Protein AF-A0A4P9WTA8-F1 (afdb_monomer)

Organism: NCBI:txid388810

Secondary structure (DSSP, 8-state):
------------PPPP--TT-------TT--------------PPPHHHHHHHHHHHHHHHHHHHHHHHHHHHHHTSPPP-----S---HHHHHHHHS-S-------PPPPP--SS-------------GGGS-TTT---TTS-----SS---S-------------SSPEEBTTBS-EEEEEEGGGTTSSSSSPPEEEEPPSEE--HHHHHHHHHHHTS-SS-TT----TT-PPPPEEEEEEEEETTTTEEEEEEEEEEE--SS-EEE-TT-SEEEEE-TT----TT-EEEEE---SEETTEEHHHHSEEEEEEEEETTEEEEE-SS--SS-EEE--S--EEEEE--EEE-GGG-SSBGGGTTT--SSS--EE---BS-EEEEEEE--EEE-BSS-EEEE-TT----TT-EEEEES-EEES-TTT-TTTTTEEEEEEEEETTEEEES--BSEEEE-TT-EEEEEEEEEE-TT----BEEEEEEEETTEEEEEESS-----TT-EEEEES--SBS---EEEE-EEPTT-SSEEEEE-S-TTS----SB-B---EE-S--EEEEESPPPBTTB-HHHHSSSEEEEEEE-SSSEEEEE-SS---SS-EEE--BS-EEEETTTS-BSEEES-SSS--SS----S-S-----------GGG----S-----

InterPro domains:
  IPR023366 ATP synthase subunit alpha, N-terminal domain-like superfamily [G3DSA:2.40.30.20] (262-344)

Foldseek 3Di:
DDDDDDDDDDDDDDDDADPVRDDPDDDPPPPDDDDDDDDDDDDDDDPVVVVVVVVVVVVVVVVVVVVVVVVVVVVVPDDDDDDDPDPPDPVVVLVVPPPDDDPPDPADDDDDPDDDDDDDDDDDDQDDFLVQFDCVSPVASADGDDDSNHADAPDPDDDDPDDDFPDPFDWDDPPFAFKWWKFFPVQCPPVVGGDIDMFGQDTGTDDQVRVQVSCQVRQQDPADPPPDCDPVRFDGFGFGWRWDADPVLLKTKIFTWRKGWQFFLQWKAAAQFQKIKGFRAQPVDDAQAKKFKDQQQQADLNDHPVQVGGIFGWGDPDRGMIMTGTPDGRRHTDGGRGRRIMMTHFTWMKIAQCVDPGHNQVLSQHPSHIFWDWQQDFLFKKFDKWAFPDWDFDAFKIKTFTAQPPDAQQFKKAKPPFDFPVDQLPPPVANRIFGWHHDPDSGMTMTRDGTDDGDDRPPIMIWGQKMKGFGAQPLFKKWQKWADDDWQKIKTFIPDFNPDDQADKWAKDPWPFVVRPGGIFGWADDPPDRGMTMGGDPDPVDGDDTPGMTRTIGGPPPQKKFKPQFCDDQNRHNVQRGPDIWGFPADDHNGMTMIGTPDDTRNHIDRGRGGRMIMDDPVGRIDSMGMCDDDSDRPGRNPRGDSNDYDDDDDDPDCPSHDHPDDDDDD

Mean predicted aligned error: 19.73 Å

Nearest PDB structures (foldseek):
  7k5j-assembly4_K  TM=4.837E-01  e=8.073E-03  Saccharomyces cerevisiae S288C
  7k5j-assembly2_C  TM=4.647E-01  e=1.908E-02  Saccharomyces cerevisiae S288C
  7k5j-assembly1_I  TM=4.674E-01  e=1.539E-02  Saccharomyces cerevisiae S288C
  4nnj-assembly1_C  TM=4.683E-01  e=4.757E-02  Saccharomyces cerevisiae S288C
  4y9v-assembly1_A  TM=4.620E-01  e=4.348E+00  Acinetobacter phage AP22

Solvent-accessible surface area (backbone atoms only — not comparable to full-atom values): 38748 Å² total; per-residue (Å²): 140,88,84,79,88,80,89,76,85,85,82,83,78,87,80,92,72,56,103,80,68,64,85,89,80,81,69,101,78,76,88,82,78,84,86,78,89,76,87,88,78,91,77,85,82,63,73,69,60,57,54,54,50,55,55,52,53,54,55,52,53,55,52,53,55,53,50,55,54,52,54,56,58,54,67,76,71,69,78,94,78,88,91,75,98,60,88,68,56,72,72,54,58,56,55,72,70,56,72,93,59,79,82,82,71,78,80,58,87,76,76,81,85,65,86,89,62,89,85,73,94,78,88,80,89,85,86,86,60,62,83,76,42,56,53,89,83,32,71,48,40,49,59,74,78,74,80,85,83,62,88,79,74,84,79,87,79,85,77,89,86,79,85,81,71,66,51,93,41,35,63,34,41,93,89,48,33,29,45,47,45,32,34,41,64,90,37,51,85,43,92,64,55,43,55,78,44,76,24,63,52,71,64,43,72,46,53,73,70,55,41,39,52,47,51,31,54,42,43,45,51,86,63,44,90,76,79,60,67,47,96,86,72,51,74,67,58,24,55,36,42,51,55,44,74,40,88,88,75,46,37,36,35,41,31,32,21,50,32,42,75,33,45,73,37,29,36,34,39,33,49,80,31,36,58,35,39,40,39,28,74,76,62,85,75,55,70,66,41,64,33,36,35,40,54,46,67,63,72,56,28,80,34,49,28,77,64,63,39,46,75,39,53,30,44,62,76,53,71,38,31,32,33,36,71,46,95,61,66,20,71,29,66,40,75,30,49,44,66,59,23,27,39,24,37,71,33,38,30,32,42,47,26,52,80,45,99,46,36,34,29,55,45,54,10,30,67,72,38,47,40,56,33,72,44,96,42,70,33,34,35,30,30,37,46,38,56,42,79,45,74,48,69,26,80,61,42,25,39,40,34,24,64,81,52,81,72,51,63,71,38,60,36,36,55,39,62,65,41,38,36,66,50,52,61,76,38,84,91,40,53,31,42,46,53,30,60,41,54,90,45,65,35,31,38,29,32,82,43,45,26,79,43,80,78,47,45,96,76,16,31,34,22,27,35,44,32,40,35,55,42,76,70,64,79,79,57,32,35,55,35,34,41,68,77,48,91,31,28,36,36,40,31,37,76,47,69,66,81,72,51,80,85,33,70,46,28,38,39,77,36,60,21,40,58,60,71,57,46,79,32,57,39,39,76,40,89,99,48,61,32,38,36,30,37,48,50,89,47,82,94,59,55,47,70,53,81,39,68,17,57,40,27,38,61,44,86,50,53,50,33,32,35,36,64,36,43,59,42,20,81,41,49,42,78,63,51,28,82,41,80,31,42,64,69,47,75,78,56,70,32,32,34,28,31,44,59,86,69,72,54,22,74,37,61,33,74,22,27,45,59,67,24,29,36,30,27,69,80,47,16,44,36,30,63,49,59,35,50,95,78,87,63,69,81,38,60,47,44,43,65,46,86,45,48,77,64,87,76,86,82,68,94,66,69,87,80,63,75,82,85,72,85,80,79,90,127

Sequence (667 aa):
MAENVAHTEKQVRSRLTNTRGGDAMASSADILFENEFVGDTYKEVPQDKQNAYQKHYTATEEKKKKSAQISAVKAMNEKPGTTSTALMDRKDVYKSKVSGAPLQFNQGPLDPVAEKANLVEKKRKIFFDSGDRDTDTYPDASDFVISCGRIFHNVKSMRLVSLEFPNVVKAIDTLKNNQLYWINIEDDSLDPPYPVYTATVSPGSYSLTTLQTELTTEMAIPFRKDGQVYSDGTFPIHHLFVVTVNLETNYVGFTSLVAQPCGQNPITTTGGSTLISLTQNNHGYVNGQLIYILGVVGILGGLQASDINGSYNITVIEEYRFTFNILVVATSTVTGGGTLVKTGREAPFQFLFGENLYPLADIIGFPVEYSSITIEQTDPITSNTKNITGIITGEDETTIVCPDHRILPGDRVNLVNVHVTPSIYQNEKYNGILTVYSVPSPDVFTIRYGTQHVSDISTAFVRTQTFQMYYPGHGFNRSVDITQIGPNLVQITTLFPHGFISTSTVLLRQTNSVPNVDGFYNVILIPNSLDTFAIQSSYLSNPLSIVTPGFSGILTSDQIFYLTNVTSLGGFTTSDLNNVPFTVRDVIDENNFTFSGIYGFSQFAQTGGGSGIRINSKIHGWRGTQSNNDTGSLYKPVRMSGDNYAFMCCPGLNSDSISNSGPVEDI

pLDDT: mean 71.52, std 21.75, range [25.69, 97.94]

Structure (mmCIF, N/CA/C/O backbone):
data_AF-A0A4P9WTA8-F1
#
_entry.id   AF-A0A4P9WTA8-F1
#
loop_
_atom_site.group_PDB
_atom_site.id
_atom_site.type_symbol
_atom_site.label_atom_id
_atom_site.label_alt_id
_atom_site.label_comp_id
_atom_site.label_asym_id
_atom_site.label_entity_id
_atom_site.label_seq_id
_atom_site.pdbx_PDB_ins_code
_atom_site.Cartn_x
_atom_site.Cartn_y
_atom_site.Cartn_z
_atom_site.occupancy
_atom_site.B_iso_or_equiv
_atom_site.auth_seq_id
_atom_site.auth_comp_id
_atom_site.auth_asym_id
_atom_site.auth_atom_id
_atom_site.pdbx_PDB_model_num
ATOM 1 N N . MET A 1 1 ? 50.185 40.629 70.686 1.00 38.59 1 MET A N 1
ATOM 2 C CA . MET A 1 1 ? 50.605 39.214 70.724 1.00 38.59 1 MET A CA 1
ATOM 3 C C . MET A 1 1 ? 50.589 38.723 69.297 1.00 38.59 1 MET A C 1
ATOM 5 O O . MET A 1 1 ? 49.566 38.847 68.643 1.00 38.59 1 MET A O 1
ATOM 9 N N . ALA A 1 2 ? 51.770 38.380 68.800 1.00 32.81 2 ALA A N 1
ATOM 10 C CA . ALA A 1 2 ? 52.045 38.101 67.402 1.00 32.81 2 ALA A CA 1
ATOM 11 C C . ALA A 1 2 ? 51.737 36.637 67.081 1.00 32.81 2 ALA A C 1
ATOM 13 O O . ALA A 1 2 ? 52.165 35.766 67.833 1.00 32.81 2 ALA A O 1
ATOM 14 N N . GLU A 1 3 ? 51.088 36.377 65.949 1.00 27.77 3 GLU A N 1
ATOM 15 C CA . GLU A 1 3 ? 51.140 35.068 65.302 1.00 27.77 3 GLU A CA 1
ATOM 16 C C . GLU A 1 3 ? 51.626 35.230 63.864 1.00 27.77 3 GLU A C 1
ATOM 18 O O . GLU A 1 3 ? 51.045 35.933 63.037 1.00 27.77 3 GLU A O 1
ATOM 23 N N . ASN A 1 4 ? 52.780 34.610 63.643 1.00 29.55 4 ASN A N 1
ATOM 24 C CA . ASN A 1 4 ? 53.519 34.510 62.403 1.00 29.55 4 ASN A CA 1
ATOM 25 C C . ASN A 1 4 ? 53.026 33.292 61.612 1.00 29.55 4 ASN A C 1
ATOM 27 O O . ASN A 1 4 ? 52.944 32.196 62.153 1.00 29.55 4 ASN A O 1
ATOM 31 N N . VAL A 1 5 ? 52.797 33.522 60.319 1.00 31.95 5 VAL A N 1
ATOM 32 C CA . VAL A 1 5 ? 53.242 32.719 59.166 1.00 31.95 5 VAL A CA 1
ATOM 33 C C . VAL A 1 5 ? 53.232 31.189 59.324 1.00 31.95 5 VAL A C 1
ATOM 35 O O . VAL A 1 5 ? 54.159 30.600 59.874 1.00 31.95 5 VAL A O 1
ATOM 38 N N . ALA A 1 6 ? 52.274 30.539 58.656 1.00 28.97 6 ALA A N 1
ATOM 39 C CA . ALA A 1 6 ? 52.392 29.148 58.225 1.00 28.97 6 ALA A CA 1
ATOM 40 C C . ALA A 1 6 ? 52.239 29.060 56.697 1.00 28.97 6 ALA A C 1
ATOM 42 O O . ALA A 1 6 ? 51.167 29.284 56.136 1.00 28.97 6 ALA A O 1
ATOM 43 N N . HIS A 1 7 ? 53.350 28.741 56.032 1.00 30.73 7 HIS A N 1
ATOM 44 C CA . HIS A 1 7 ? 53.396 28.217 54.671 1.00 30.73 7 HIS A CA 1
ATOM 45 C C . HIS A 1 7 ? 52.639 26.881 54.620 1.00 30.73 7 HIS A C 1
ATOM 47 O O . HIS A 1 7 ? 52.860 26.015 55.467 1.00 30.73 7 HIS A O 1
ATOM 53 N N . THR A 1 8 ? 51.810 26.654 53.602 1.00 29.09 8 THR A N 1
ATOM 54 C CA . THR A 1 8 ? 51.401 25.289 53.241 1.00 29.09 8 THR A CA 1
ATOM 55 C C . THR A 1 8 ? 51.452 25.131 51.730 1.00 29.09 8 THR A C 1
ATOM 57 O O . THR A 1 8 ? 50.709 25.772 50.985 1.00 29.09 8 THR A O 1
ATOM 60 N N . GLU A 1 9 ? 52.401 24.309 51.288 1.00 28.62 9 GLU A N 1
ATOM 61 C CA . GLU A 1 9 ? 52.571 23.886 49.907 1.00 28.62 9 GLU A CA 1
ATOM 62 C C . GLU A 1 9 ? 51.350 23.104 49.415 1.00 28.62 9 GLU A C 1
ATOM 64 O O . GLU A 1 9 ? 50.795 22.228 50.079 1.00 28.62 9 GLU A O 1
ATOM 69 N N . LYS A 1 10 ? 50.948 23.449 48.196 1.00 29.50 10 LYS A N 1
ATOM 70 C CA . LYS A 1 10 ? 49.827 22.898 47.446 1.00 29.50 10 LYS A CA 1
ATOM 71 C C . LYS A 1 10 ? 50.263 21.562 46.822 1.00 29.50 10 LYS A C 1
ATOM 73 O O . LYS A 1 10 ? 50.853 21.559 45.746 1.00 29.50 10 LYS A O 1
ATOM 78 N N . GLN A 1 11 ? 49.961 20.422 47.448 1.00 28.05 11 GLN A N 1
ATOM 79 C CA . GLN A 1 11 ? 50.011 19.135 46.740 1.00 28.05 11 GLN A CA 1
ATOM 80 C C . GLN A 1 11 ? 48.735 18.952 45.909 1.00 28.05 11 GLN A C 1
ATOM 82 O O . GLN A 1 11 ? 47.642 18.711 46.421 1.00 28.05 11 GLN A O 1
ATOM 87 N N . VAL A 1 12 ? 48.898 19.096 44.596 1.00 27.77 12 VAL A N 1
ATOM 88 C CA . VAL A 1 12 ? 47.893 18.833 43.563 1.00 27.77 12 VAL A CA 1
ATOM 89 C C . VAL A 1 12 ? 47.585 17.330 43.541 1.00 27.77 12 VAL A C 1
ATOM 91 O O . VAL A 1 12 ? 48.415 16.533 43.113 1.00 27.77 12 VAL A O 1
ATOM 94 N N . ARG A 1 13 ? 46.389 16.927 43.990 1.00 25.69 13 ARG A N 1
ATOM 95 C CA . ARG A 1 13 ? 45.849 15.584 43.720 1.00 25.69 13 ARG A CA 1
ATOM 96 C C . ARG A 1 13 ? 45.295 15.551 42.294 1.00 25.69 13 ARG A C 1
ATOM 98 O O . ARG A 1 13 ? 44.384 16.313 41.972 1.00 25.69 13 ARG A O 1
ATOM 105 N N . SER A 1 14 ? 45.837 14.672 41.457 1.00 28.12 14 SER A N 1
ATOM 106 C CA . SER A 1 14 ? 45.314 14.364 40.126 1.00 28.12 14 SER A CA 1
ATOM 107 C C . SER A 1 14 ? 43.928 13.714 40.236 1.00 28.12 14 SER A C 1
ATOM 109 O O . SER A 1 14 ? 43.743 12.713 40.928 1.00 28.12 14 SER A O 1
ATOM 111 N N . ARG A 1 15 ? 42.932 14.315 39.575 1.00 28.19 15 ARG A N 1
ATOM 112 C CA . ARG A 1 15 ? 41.581 13.756 39.418 1.00 28.19 15 ARG A CA 1
ATOM 113 C C . ARG A 1 15 ? 41.576 12.794 38.227 1.00 28.19 15 ARG A C 1
ATOM 115 O O . ARG A 1 15 ? 42.124 13.121 37.178 1.00 28.19 15 ARG A O 1
ATOM 122 N N . LEU A 1 16 ? 40.971 11.620 38.396 1.00 29.53 16 LEU A N 1
ATOM 123 C CA . LEU A 1 16 ? 40.733 10.659 37.317 1.00 29.53 16 LEU A CA 1
ATOM 124 C C . LEU A 1 16 ? 39.510 11.117 36.511 1.00 29.53 16 LEU A C 1
ATOM 126 O O . LEU A 1 16 ? 38.437 11.280 37.084 1.00 29.53 16 LEU A O 1
ATOM 130 N N . THR A 1 17 ? 39.666 11.309 35.202 1.00 29.14 17 THR A N 1
ATOM 131 C CA . THR A 1 17 ? 38.578 11.610 34.259 1.00 29.14 17 THR A CA 1
ATOM 132 C C . THR A 1 17 ? 38.361 10.425 33.315 1.00 29.14 17 THR A C 1
ATOM 134 O O . THR A 1 17 ? 39.314 9.738 32.948 1.00 29.14 17 THR A O 1
ATOM 137 N N . ASN A 1 18 ? 37.114 10.176 32.902 1.00 37.41 18 ASN A N 1
ATOM 138 C CA . ASN A 1 18 ? 36.836 9.363 31.714 1.00 37.41 18 ASN A CA 1
ATOM 139 C C . ASN A 1 18 ? 36.799 10.262 30.460 1.00 37.41 18 ASN A C 1
ATOM 141 O O . ASN A 1 18 ? 36.751 11.490 30.555 1.00 37.41 18 ASN A O 1
ATOM 145 N N . THR A 1 19 ? 36.811 9.664 29.268 1.00 37.69 19 THR A N 1
ATOM 146 C CA . THR A 1 19 ? 36.897 10.349 27.962 1.00 37.69 19 THR A CA 1
ATOM 147 C C . THR A 1 19 ? 35.691 11.230 27.596 1.00 37.69 19 THR A C 1
ATOM 149 O O . THR A 1 19 ? 35.693 11.832 26.524 1.00 37.69 19 THR A O 1
ATOM 152 N N . ARG A 1 20 ? 34.685 11.361 28.473 1.00 35.81 20 ARG A N 1
ATOM 153 C CA . ARG A 1 20 ? 33.589 12.341 28.353 1.00 35.81 20 ARG A CA 1
ATOM 154 C C . ARG A 1 20 ? 33.478 13.321 29.531 1.00 35.81 20 ARG A C 1
ATOM 156 O O . ARG A 1 20 ? 32.529 14.092 29.567 1.00 35.81 20 ARG A O 1
ATOM 163 N N . GLY A 1 21 ? 34.448 13.362 30.447 1.00 34.62 21 GLY A N 1
ATOM 164 C CA . GLY A 1 21 ? 34.565 14.447 31.432 1.00 34.62 21 GLY A CA 1
ATOM 165 C C . GLY A 1 21 ? 33.426 14.556 32.456 1.00 34.62 21 GLY A C 1
ATOM 166 O O . GLY A 1 21 ? 33.212 15.641 32.984 1.00 34.62 21 GLY A O 1
ATOM 167 N N . GLY A 1 22 ? 32.704 13.470 32.746 1.00 31.91 22 GLY A N 1
ATOM 168 C CA . GLY A 1 22 ? 31.729 13.439 33.840 1.00 31.91 22 GLY A CA 1
ATOM 169 C C . GLY A 1 22 ? 32.398 13.052 35.159 1.00 31.91 22 GLY A C 1
ATOM 170 O O . GLY A 1 22 ? 33.000 11.981 35.245 1.00 31.91 22 GLY A O 1
ATOM 171 N N . ASP A 1 23 ? 32.299 13.910 36.176 1.00 33.66 23 ASP A N 1
ATOM 172 C CA . ASP A 1 23 ? 32.764 13.626 37.536 1.00 33.66 23 ASP A CA 1
ATOM 173 C C . ASP A 1 23 ? 31.975 12.440 38.122 1.00 33.66 23 ASP A C 1
ATOM 175 O O . ASP A 1 23 ? 30.817 12.558 38.520 1.00 33.66 23 ASP A O 1
ATOM 179 N N . ALA A 1 24 ? 32.604 11.268 38.204 1.00 36.66 24 ALA A N 1
ATOM 180 C CA . ALA A 1 24 ? 32.093 10.180 39.024 1.00 36.66 24 ALA A CA 1
ATOM 181 C C . ALA A 1 24 ? 32.450 10.486 40.482 1.00 36.66 24 ALA A C 1
ATOM 183 O O . ALA A 1 24 ? 33.600 10.283 40.866 1.00 36.66 24 ALA A O 1
ATOM 184 N N . MET A 1 25 ? 31.486 11.013 41.247 1.00 34.19 25 MET A N 1
ATOM 185 C CA . MET A 1 25 ? 31.256 10.834 42.697 1.00 34.19 25 MET A CA 1
ATOM 186 C C . MET A 1 25 ? 30.464 12.033 43.245 1.00 34.19 25 MET A C 1
ATOM 188 O O . MET A 1 25 ? 31.052 13.008 43.702 1.00 34.19 25 MET A O 1
ATOM 192 N N . ALA A 1 26 ? 29.134 11.933 43.262 1.00 29.41 26 ALA A N 1
ATOM 193 C CA . ALA A 1 26 ? 28.306 12.720 44.173 1.00 29.41 26 ALA A CA 1
ATOM 194 C C . ALA A 1 26 ? 27.711 11.774 45.225 1.00 29.41 26 ALA A C 1
ATOM 196 O O . ALA A 1 26 ? 27.123 10.743 44.896 1.00 29.41 26 ALA A O 1
ATOM 197 N N . SER A 1 27 ? 27.932 12.094 46.499 1.00 32.50 27 SER A N 1
ATOM 198 C CA . SER A 1 27 ? 27.283 11.448 47.639 1.00 32.50 27 SER A CA 1
ATOM 199 C C . SER A 1 27 ? 25.808 11.839 47.723 1.00 32.50 27 SER A C 1
ATOM 201 O O . SER A 1 27 ? 25.431 12.939 47.333 1.00 32.50 27 SER A O 1
ATOM 203 N N . SER A 1 28 ? 24.992 10.962 48.306 1.00 33.03 28 SER A N 1
ATOM 204 C CA . SER A 1 28 ? 23.526 11.024 48.424 1.00 33.03 28 SER A CA 1
ATOM 205 C C . SER A 1 28 ? 22.941 12.185 49.260 1.00 33.03 28 SER A C 1
ATOM 207 O O . SER A 1 28 ? 21.846 12.035 49.791 1.00 33.03 28 SER A O 1
ATOM 209 N N . ALA A 1 29 ? 23.646 13.309 49.418 1.00 34.12 29 ALA A N 1
ATOM 210 C CA . ALA A 1 29 ? 23.223 14.443 50.247 1.00 34.12 29 ALA A CA 1
ATOM 211 C C . ALA A 1 29 ? 23.131 15.800 49.517 1.00 34.12 29 ALA A C 1
ATOM 213 O O . ALA A 1 29 ? 22.668 16.749 50.135 1.00 34.12 29 ALA A O 1
ATOM 214 N N . ASP A 1 30 ? 23.476 15.900 48.227 1.00 34.06 30 ASP A N 1
ATOM 215 C CA . ASP A 1 30 ? 23.397 17.177 47.480 1.00 34.06 30 ASP A CA 1
ATOM 216 C C . ASP A 1 30 ? 22.197 17.268 46.513 1.00 34.06 30 ASP A C 1
ATOM 218 O O . ASP A 1 30 ? 22.083 18.205 45.726 1.00 34.06 30 ASP A O 1
ATOM 222 N N . ILE A 1 31 ? 21.261 16.316 46.574 1.00 39.34 31 ILE A N 1
ATOM 223 C CA . ILE A 1 31 ? 19.990 16.393 45.841 1.00 39.34 31 ILE A CA 1
ATOM 224 C C . ILE A 1 31 ? 18.972 17.070 46.756 1.00 39.34 31 ILE A C 1
ATOM 226 O O . ILE A 1 31 ? 18.246 16.362 47.442 1.00 39.34 31 ILE A O 1
ATOM 230 N N . LEU A 1 32 ? 18.974 18.404 46.824 1.00 38.41 32 LEU A N 1
ATOM 231 C CA . LEU A 1 32 ? 17.845 19.250 47.260 1.00 38.41 32 LEU A CA 1
ATOM 232 C C . LEU A 1 32 ? 18.307 20.713 47.352 1.00 38.41 32 LEU A C 1
ATOM 234 O O . LEU A 1 32 ? 18.512 21.201 48.451 1.00 38.41 32 LEU A O 1
ATOM 238 N N . PHE A 1 33 ? 18.447 21.419 46.228 1.00 30.56 33 PHE A N 1
ATOM 239 C CA . PHE A 1 33 ? 18.227 22.872 46.187 1.00 30.56 33 PHE A CA 1
ATOM 240 C C . PHE A 1 33 ? 17.688 23.276 44.810 1.00 30.56 33 PHE A C 1
ATOM 242 O O . PHE A 1 33 ? 18.128 22.779 43.774 1.00 30.56 33 PHE A O 1
ATOM 249 N N . GLU A 1 34 ? 16.656 24.110 44.855 1.00 31.80 34 GLU A N 1
ATOM 250 C CA . GLU A 1 34 ? 15.829 24.612 43.761 1.00 31.80 34 GLU A CA 1
ATOM 251 C C . GLU A 1 34 ? 16.661 25.343 42.695 1.00 31.80 34 GLU A C 1
ATOM 253 O O . GLU A 1 34 ? 17.529 26.151 43.021 1.00 31.80 34 GLU A O 1
ATOM 258 N N . ASN A 1 35 ? 16.368 25.104 41.412 1.00 28.66 35 ASN A N 1
ATOM 259 C CA . ASN A 1 35 ? 16.847 25.983 40.347 1.00 28.66 35 ASN A CA 1
ATOM 260 C C . ASN A 1 35 ? 15.933 27.211 40.273 1.00 28.66 35 ASN A C 1
ATOM 262 O O . ASN A 1 35 ? 14.825 27.148 39.740 1.00 28.66 35 ASN A O 1
ATOM 266 N N . GLU A 1 36 ? 16.429 28.327 40.796 1.00 27.94 36 GLU A N 1
ATOM 267 C CA . GLU A 1 36 ? 15.923 29.667 40.518 1.00 27.94 36 GLU A CA 1
ATOM 268 C C . GLU A 1 36 ? 16.401 30.087 39.113 1.00 27.94 36 GLU A C 1
ATOM 270 O O . GLU A 1 36 ? 17.595 30.058 38.806 1.00 27.94 36 GLU A O 1
ATOM 275 N N . PHE A 1 37 ? 15.468 30.424 38.221 1.00 28.28 37 PHE A N 1
ATOM 276 C CA . PHE A 1 37 ? 15.780 30.866 36.860 1.00 28.28 37 PHE A CA 1
ATOM 277 C C . PHE A 1 37 ? 16.385 32.280 36.874 1.00 28.28 37 PHE A C 1
ATOM 279 O O . PHE A 1 37 ? 15.711 33.238 37.248 1.00 28.28 37 PHE A O 1
ATOM 286 N N . VAL A 1 38 ? 17.614 32.432 36.367 1.00 32.62 38 VAL A N 1
ATOM 287 C CA . VAL A 1 38 ? 18.182 33.732 35.966 1.00 32.62 38 VAL A CA 1
ATOM 288 C C . VAL A 1 38 ? 18.297 33.757 34.441 1.00 32.62 38 VAL A C 1
ATOM 290 O O . VAL A 1 38 ? 18.851 32.838 33.845 1.00 32.62 38 VAL A O 1
ATOM 293 N N . GLY A 1 39 ? 17.733 34.787 33.804 1.00 30.41 39 GLY A N 1
ATOM 294 C CA . GLY A 1 39 ? 17.694 34.924 32.345 1.00 30.41 39 GLY A CA 1
ATOM 295 C C . GLY A 1 39 ? 19.063 35.216 31.719 1.00 30.41 39 GLY A C 1
ATOM 296 O O . GLY A 1 39 ? 19.791 36.097 32.182 1.00 30.41 39 GLY A O 1
ATOM 297 N N . ASP A 1 40 ? 19.384 34.498 30.641 1.00 33.28 40 ASP A N 1
ATOM 298 C CA . ASP A 1 40 ? 20.648 34.614 29.911 1.00 33.28 40 ASP A CA 1
ATOM 299 C C . ASP A 1 40 ? 20.760 35.916 29.100 1.00 33.28 40 ASP A C 1
ATOM 301 O O . ASP A 1 40 ? 19.877 36.290 28.326 1.00 33.28 40 ASP A O 1
ATOM 305 N N . THR A 1 41 ? 21.921 36.565 29.214 1.00 34.75 41 THR A N 1
ATOM 306 C CA . THR A 1 41 ? 22.417 37.561 28.255 1.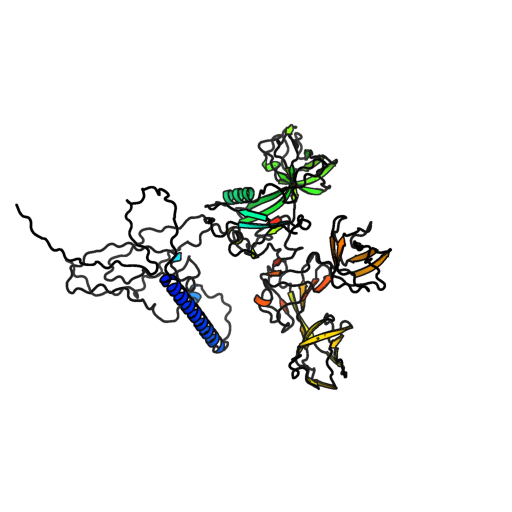00 34.75 41 THR A CA 1
ATOM 307 C C . THR A 1 41 ? 23.626 36.969 27.531 1.00 34.75 41 THR A C 1
ATOM 309 O O . THR A 1 41 ? 24.656 36.681 28.136 1.00 34.75 41 THR A O 1
ATOM 312 N N . TYR A 1 42 ? 23.497 36.758 26.219 1.00 33.97 42 TYR A N 1
ATOM 313 C CA . TYR A 1 42 ? 24.534 36.141 25.390 1.00 33.97 42 TYR A CA 1
ATOM 314 C C . TYR A 1 42 ? 25.784 37.028 25.247 1.00 33.97 42 TYR A C 1
ATOM 316 O O . TYR A 1 42 ? 25.691 38.213 24.921 1.00 33.97 42 TYR A O 1
ATOM 324 N N . LYS A 1 43 ? 26.967 36.416 25.380 1.00 35.50 43 LYS A N 1
ATOM 325 C CA . LYS A 1 43 ? 28.217 36.881 24.755 1.00 35.50 43 LYS A CA 1
ATOM 326 C C . LYS A 1 43 ? 28.753 35.795 23.821 1.00 35.50 43 LYS A C 1
ATOM 328 O O . LYS A 1 43 ? 28.658 34.611 24.129 1.00 35.50 43 LYS A O 1
ATOM 333 N N . GLU A 1 44 ? 29.287 36.227 22.679 1.00 43.25 44 GLU A N 1
ATOM 334 C CA . GLU A 1 44 ? 29.783 35.384 21.584 1.00 43.25 44 GLU A CA 1
ATOM 335 C C . GLU A 1 44 ? 30.861 34.377 22.018 1.00 43.25 44 GLU A C 1
ATOM 337 O O . GLU A 1 44 ? 31.703 34.653 22.878 1.00 43.25 44 GLU A O 1
ATOM 342 N N . VAL A 1 45 ? 30.831 33.195 21.389 1.00 45.47 45 VAL A N 1
ATOM 343 C CA . VAL A 1 45 ? 31.752 32.082 21.652 1.00 45.47 45 VAL A CA 1
ATOM 344 C C . VAL A 1 45 ? 33.139 32.393 21.065 1.00 45.47 45 VAL A C 1
ATOM 346 O O . VAL A 1 45 ? 33.237 32.704 19.880 1.00 45.47 45 VAL A O 1
ATOM 349 N N . PRO A 1 46 ? 34.224 32.261 21.850 1.00 43.16 46 PRO A N 1
ATOM 350 C CA . PRO A 1 46 ? 35.585 32.524 21.386 1.00 43.16 46 PRO A CA 1
ATOM 351 C C . PRO A 1 46 ? 36.044 31.659 20.189 1.00 43.16 46 PRO A C 1
ATOM 353 O O . PRO A 1 46 ? 35.775 30.456 20.107 1.00 43.16 46 PRO A O 1
ATOM 356 N N . GLN A 1 47 ? 36.776 32.296 19.266 1.00 42.31 47 GLN A N 1
ATOM 357 C CA . GLN A 1 47 ? 37.231 31.776 17.961 1.00 42.31 47 GLN A CA 1
ATOM 358 C C . GLN A 1 47 ? 38.119 30.513 18.044 1.00 42.31 47 GLN A C 1
ATOM 360 O O . GLN A 1 47 ? 38.214 29.730 17.097 1.00 42.31 47 GLN A O 1
ATOM 365 N N . ASP A 1 48 ? 38.772 30.286 19.179 1.00 44.47 48 ASP A N 1
ATOM 366 C CA . ASP A 1 48 ? 39.631 29.130 19.451 1.00 44.47 48 ASP A CA 1
ATOM 367 C C . ASP A 1 48 ? 38.839 27.813 19.537 1.00 44.47 48 ASP A C 1
ATOM 369 O O . ASP A 1 48 ? 39.309 26.775 19.057 1.00 44.47 48 ASP A O 1
ATOM 373 N N . LYS A 1 49 ? 37.599 27.854 20.045 1.00 45.97 49 LYS A N 1
ATOM 374 C CA . LYS A 1 49 ? 36.715 26.677 20.091 1.00 45.97 49 LYS A CA 1
ATOM 375 C C . LYS A 1 49 ? 36.173 26.283 18.718 1.00 45.97 49 LYS A C 1
ATOM 377 O O . LYS A 1 49 ? 35.991 25.093 18.454 1.00 45.97 49 LYS A O 1
ATOM 382 N N . GLN A 1 50 ? 35.986 27.251 17.821 1.00 43.22 50 GLN A N 1
ATOM 383 C CA . GLN A 1 50 ? 35.533 26.996 16.450 1.00 43.22 50 GLN A CA 1
ATOM 384 C C . GLN A 1 50 ? 36.608 26.254 15.636 1.00 43.22 50 GLN A C 1
ATOM 386 O O . GLN A 1 50 ? 36.318 25.262 14.964 1.00 43.22 50 GLN A O 1
ATOM 391 N N . ASN A 1 51 ? 37.876 26.647 15.796 1.00 45.41 51 ASN A N 1
ATOM 392 C CA . ASN A 1 51 ? 39.008 26.008 15.119 1.00 45.41 51 ASN A CA 1
ATOM 393 C C . ASN A 1 51 ? 39.279 24.577 15.625 1.00 45.41 51 ASN A C 1
ATOM 395 O O . ASN A 1 51 ? 39.644 23.697 14.842 1.00 45.41 51 ASN A O 1
ATOM 399 N N . ALA A 1 52 ? 39.070 24.315 16.921 1.00 48.44 52 ALA A N 1
ATOM 400 C CA . ALA A 1 52 ? 39.216 22.976 17.497 1.00 48.44 52 ALA A CA 1
ATOM 401 C C . ALA A 1 52 ? 38.167 21.989 16.951 1.00 48.44 52 ALA A C 1
ATOM 403 O O . ALA A 1 52 ? 38.498 20.845 16.627 1.00 48.44 52 ALA A O 1
ATOM 404 N N . TYR A 1 53 ? 36.923 22.447 16.778 1.00 44.59 53 TYR A N 1
ATOM 405 C CA . TYR A 1 53 ? 35.843 21.643 16.204 1.00 44.59 53 TYR A CA 1
ATOM 406 C C . TYR A 1 53 ? 36.109 21.287 14.735 1.00 44.59 53 TYR A C 1
ATOM 408 O O . TYR A 1 53 ? 36.000 20.125 14.337 1.00 44.59 53 TYR A O 1
ATOM 416 N N . GLN A 1 54 ? 36.547 22.260 13.936 1.00 53.22 54 GLN A N 1
ATOM 417 C CA . GLN A 1 54 ? 36.806 22.058 12.509 1.00 53.22 54 GLN A CA 1
ATOM 418 C C . GLN A 1 54 ? 37.968 21.081 12.260 1.00 53.22 54 GLN A C 1
ATOM 420 O O . GLN A 1 54 ? 37.903 20.256 11.343 1.00 53.22 54 GLN A O 1
ATOM 425 N N . LYS A 1 55 ? 38.987 21.101 13.131 1.00 59.69 55 LYS A N 1
ATOM 426 C CA . LYS A 1 55 ? 40.122 20.165 13.107 1.00 59.69 55 LYS A CA 1
ATOM 427 C C . LYS A 1 55 ? 39.731 18.741 13.530 1.00 59.69 55 LYS A C 1
ATOM 429 O O . LYS A 1 55 ? 40.238 17.774 12.967 1.00 59.69 55 LYS A O 1
ATOM 434 N N . HIS A 1 56 ? 38.805 18.594 14.480 1.00 58.00 56 HIS A N 1
ATOM 435 C CA . HIS A 1 56 ? 38.265 17.287 14.875 1.00 58.00 56 HIS A CA 1
ATOM 436 C C . HIS A 1 56 ? 37.385 16.676 13.771 1.00 58.00 56 HIS A C 1
ATOM 438 O O . HIS A 1 56 ? 37.487 15.484 13.472 1.00 58.00 56 HIS A O 1
ATOM 444 N N . TYR A 1 57 ? 36.548 17.493 13.128 1.00 55.91 57 TYR A N 1
ATOM 445 C CA . TYR A 1 57 ? 35.657 17.043 12.059 1.00 55.91 57 TYR A CA 1
ATOM 446 C C . TYR A 1 57 ? 36.434 16.546 10.829 1.00 55.91 57 TYR A C 1
ATOM 448 O O . TYR A 1 57 ? 36.200 15.436 10.352 1.00 55.91 57 TYR A O 1
ATOM 456 N N . THR A 1 58 ? 37.435 17.305 10.374 1.00 62.12 58 THR A N 1
ATOM 457 C CA . THR A 1 58 ? 38.283 16.913 9.231 1.00 62.12 58 THR A CA 1
ATOM 458 C C . THR A 1 58 ? 39.089 15.637 9.495 1.00 62.12 58 THR A C 1
ATOM 460 O O . THR A 1 58 ? 39.112 14.748 8.645 1.00 62.12 58 THR A O 1
ATOM 463 N N . ALA A 1 59 ? 39.658 15.475 10.695 1.00 61.97 59 ALA A N 1
ATOM 464 C CA . ALA A 1 59 ? 40.372 14.251 11.072 1.00 61.97 59 ALA A CA 1
ATOM 465 C C . ALA A 1 59 ? 39.456 13.010 11.138 1.00 61.97 59 ALA A C 1
ATOM 467 O O . ALA A 1 59 ? 39.888 11.892 10.849 1.00 61.97 59 ALA A O 1
ATOM 468 N N . THR A 1 60 ? 38.182 13.196 11.502 1.00 57.31 60 THR A N 1
ATOM 469 C CA . THR A 1 60 ? 37.191 12.110 11.567 1.00 57.31 60 THR A CA 1
ATOM 470 C C . THR A 1 60 ? 36.814 11.617 10.167 1.00 57.31 60 THR A C 1
ATOM 472 O O . THR A 1 60 ? 36.734 10.409 9.934 1.00 57.31 60 THR A O 1
ATOM 475 N N . GLU A 1 61 ? 36.657 12.533 9.211 1.00 63.91 61 GLU A N 1
ATOM 476 C CA . GLU A 1 61 ? 36.310 12.202 7.825 1.00 63.91 61 GLU A CA 1
ATOM 477 C C . GLU A 1 61 ? 37.464 11.523 7.066 1.00 63.91 61 GLU A C 1
ATOM 479 O O . GLU A 1 61 ? 37.237 10.564 6.322 1.00 63.91 61 GLU A O 1
ATOM 484 N N . GLU A 1 62 ? 38.719 11.917 7.305 1.00 61.31 62 GLU A N 1
ATOM 485 C CA . GLU A 1 62 ? 39.881 11.211 6.739 1.00 61.31 62 GLU A CA 1
ATOM 486 C C . GLU A 1 62 ? 39.998 9.770 7.257 1.00 61.31 62 GLU A C 1
ATOM 488 O O . GLU A 1 62 ? 40.340 8.853 6.503 1.00 61.31 62 GLU A O 1
ATOM 493 N N . LYS A 1 63 ? 39.651 9.538 8.529 1.00 63.47 63 LYS A N 1
ATOM 494 C CA . LYS A 1 63 ? 39.692 8.206 9.145 1.00 63.47 63 LYS A CA 1
ATOM 495 C C . LYS A 1 63 ? 38.646 7.262 8.539 1.00 63.47 63 LYS A C 1
ATOM 497 O O . LYS A 1 63 ? 38.966 6.101 8.284 1.00 63.47 63 LYS A O 1
ATOM 502 N N . LYS A 1 64 ? 37.443 7.768 8.235 1.00 61.16 64 LYS A N 1
ATOM 503 C CA . LYS A 1 64 ? 36.383 7.016 7.534 1.00 61.16 64 LYS A CA 1
ATOM 504 C C . LYS A 1 64 ? 36.756 6.678 6.089 1.00 61.16 64 LYS A C 1
ATOM 506 O O . LYS A 1 64 ? 36.524 5.561 5.636 1.00 61.16 64 LYS A O 1
ATOM 511 N N . LYS A 1 65 ? 37.382 7.610 5.361 1.00 62.34 65 LYS A N 1
ATOM 512 C CA . LYS A 1 65 ? 37.838 7.346 3.982 1.00 62.34 65 LYS A CA 1
ATOM 513 C C . LYS A 1 65 ? 38.908 6.252 3.935 1.00 62.34 65 LYS A C 1
ATOM 515 O O . LYS A 1 65 ? 38.881 5.398 3.051 1.00 62.34 65 LYS A O 1
ATOM 520 N N . LYS A 1 66 ? 39.812 6.236 4.920 1.00 59.41 66 LYS A N 1
ATOM 521 C CA . LYS A 1 66 ? 40.884 5.237 5.013 1.00 59.41 66 LYS A CA 1
ATOM 522 C C . LYS A 1 66 ? 40.364 3.840 5.377 1.00 59.41 66 LYS A C 1
ATOM 524 O O . LYS A 1 66 ? 40.877 2.861 4.844 1.00 59.41 66 LYS A O 1
ATOM 529 N N . SER A 1 67 ? 39.336 3.726 6.227 1.00 52.78 67 SER A N 1
ATOM 530 C CA . SER A 1 67 ? 38.729 2.425 6.553 1.00 52.78 67 SER A CA 1
ATOM 531 C C . SER A 1 67 ? 37.965 1.827 5.368 1.00 52.78 67 SER A C 1
ATOM 533 O O . SER A 1 67 ? 38.128 0.643 5.090 1.00 52.78 67 SER A O 1
ATOM 535 N N . ALA A 1 68 ? 37.226 2.639 4.606 1.00 55.84 68 ALA A N 1
ATOM 536 C CA . ALA A 1 68 ? 36.518 2.184 3.408 1.00 55.84 68 ALA A CA 1
ATOM 537 C C . ALA A 1 68 ? 37.471 1.636 2.326 1.00 55.84 68 ALA A C 1
ATOM 539 O O . ALA A 1 68 ? 37.196 0.597 1.722 1.00 55.84 68 ALA A O 1
ATOM 540 N N . GLN A 1 69 ? 38.627 2.282 2.124 1.00 53.25 69 GLN A N 1
ATOM 541 C CA . GLN A 1 69 ? 39.652 1.791 1.195 1.00 53.25 69 GLN A CA 1
ATOM 542 C C . GLN A 1 69 ? 40.258 0.450 1.632 1.00 53.25 69 GLN A C 1
ATOM 544 O O . GLN A 1 69 ? 40.499 -0.411 0.789 1.00 53.25 69 GLN A O 1
ATOM 549 N N . ILE A 1 70 ? 40.470 0.235 2.935 1.00 54.50 70 ILE A N 1
ATOM 550 C CA . ILE A 1 70 ? 41.013 -1.031 3.458 1.00 54.50 70 ILE A CA 1
ATOM 551 C C . ILE A 1 70 ? 40.011 -2.184 3.265 1.00 54.50 70 ILE A C 1
ATOM 553 O O . ILE A 1 70 ? 40.413 -3.287 2.889 1.00 54.50 70 ILE A O 1
ATOM 557 N N . SER A 1 71 ? 38.713 -1.932 3.458 1.00 52.78 71 SER A N 1
ATOM 558 C CA . SER A 1 71 ? 37.648 -2.926 3.254 1.00 52.78 71 SER A CA 1
ATOM 559 C C . SER A 1 71 ? 37.521 -3.356 1.789 1.00 52.78 71 SER A C 1
ATOM 561 O O . SER A 1 71 ? 37.386 -4.545 1.503 1.00 52.78 71 SER A O 1
ATOM 563 N N . ALA A 1 72 ? 37.641 -2.409 0.853 1.00 48.22 72 ALA A N 1
ATOM 564 C CA . ALA A 1 72 ? 37.592 -2.688 -0.582 1.00 48.22 72 ALA A CA 1
ATOM 565 C C . ALA A 1 72 ? 38.776 -3.552 -1.057 1.00 48.22 72 ALA A C 1
ATOM 567 O O . ALA A 1 72 ? 38.603 -4.447 -1.882 1.00 48.22 72 ALA A O 1
ATOM 568 N N . VAL A 1 73 ? 39.975 -3.333 -0.503 1.00 52.12 73 VAL A N 1
ATOM 569 C CA . VAL A 1 73 ? 41.175 -4.122 -0.837 1.00 52.12 73 VAL A CA 1
ATOM 570 C C . VAL A 1 73 ? 41.101 -5.548 -0.276 1.00 52.12 73 VAL A C 1
ATOM 572 O O . VAL A 1 73 ? 41.599 -6.475 -0.910 1.00 52.12 73 VAL A O 1
ATOM 575 N N . LYS A 1 74 ? 40.449 -5.761 0.877 1.00 50.69 74 LYS A N 1
ATOM 576 C CA . LYS A 1 74 ? 40.216 -7.111 1.423 1.00 50.69 74 LYS A CA 1
ATOM 577 C C . LYS A 1 74 ? 39.237 -7.926 0.576 1.00 50.69 74 LYS A C 1
ATOM 579 O O . LYS A 1 74 ? 39.524 -9.080 0.283 1.00 50.69 74 LYS A O 1
ATOM 584 N N . ALA A 1 75 ? 38.144 -7.311 0.121 1.00 52.62 75 ALA A N 1
ATOM 585 C CA . ALA A 1 75 ? 37.137 -7.980 -0.708 1.00 52.62 75 ALA A CA 1
ATOM 586 C C . ALA A 1 75 ? 37.680 -8.440 -2.075 1.00 52.62 75 ALA A C 1
ATOM 588 O O . ALA A 1 75 ? 37.203 -9.424 -2.630 1.00 52.62 75 ALA A O 1
ATOM 589 N N . MET A 1 76 ? 38.705 -7.765 -2.606 1.00 41.38 76 MET A N 1
ATOM 590 C CA . MET A 1 76 ? 39.347 -8.146 -3.870 1.00 41.38 76 MET A CA 1
ATOM 591 C C . MET A 1 76 ? 40.318 -9.337 -3.753 1.00 41.38 76 MET A C 1
ATOM 593 O O . MET A 1 76 ? 40.732 -9.866 -4.782 1.00 41.38 76 MET A O 1
ATOM 597 N N . ASN A 1 77 ? 40.680 -9.772 -2.539 1.00 43.38 77 ASN A N 1
ATOM 598 C CA . ASN A 1 77 ? 41.743 -10.763 -2.320 1.00 43.38 77 ASN A CA 1
ATOM 599 C C . ASN A 1 77 ? 41.263 -12.150 -1.845 1.00 43.38 77 ASN A C 1
ATOM 601 O O . ASN A 1 77 ? 42.095 -13.045 -1.691 1.00 43.38 77 ASN A O 1
ATOM 605 N N . GLU A 1 78 ? 39.963 -12.375 -1.637 1.00 43.59 78 GLU A N 1
ATOM 606 C CA . GLU A 1 78 ? 39.444 -13.669 -1.166 1.00 43.59 78 GLU A CA 1
ATOM 607 C C . GLU A 1 78 ? 38.852 -14.511 -2.317 1.00 43.59 78 GLU A C 1
ATOM 609 O O . GLU A 1 78 ? 37.987 -14.067 -3.070 1.00 43.59 78 GLU A O 1
ATOM 614 N N . LYS A 1 79 ? 39.350 -15.749 -2.478 1.00 36.16 79 LYS A N 1
ATOM 615 C CA . LYS A 1 79 ? 38.888 -16.741 -3.473 1.00 36.16 79 LYS A CA 1
ATOM 616 C C . LYS A 1 79 ? 37.716 -17.564 -2.902 1.00 36.16 79 LYS A C 1
ATOM 618 O O . LYS A 1 79 ? 37.757 -17.893 -1.718 1.00 36.16 79 LYS A O 1
ATOM 623 N N . PRO A 1 80 ? 36.717 -17.973 -3.710 1.00 39.34 80 PRO A N 1
ATOM 624 C CA . PRO A 1 80 ? 35.490 -18.571 -3.189 1.00 39.34 80 PRO A CA 1
ATOM 625 C C . PRO A 1 80 ? 35.687 -20.050 -2.820 1.00 39.34 80 PRO A C 1
ATOM 627 O O . PRO A 1 80 ? 36.097 -20.860 -3.653 1.00 39.34 80 PRO A O 1
ATOM 630 N N . GLY A 1 81 ? 35.377 -20.393 -1.567 1.00 33.47 81 GLY A N 1
ATOM 631 C CA . GLY A 1 81 ? 35.326 -21.754 -1.034 1.00 33.47 81 GLY A CA 1
ATOM 632 C C . GLY A 1 81 ? 33.919 -22.116 -0.545 1.00 33.47 81 GLY A C 1
ATOM 633 O O . GLY A 1 81 ? 33.213 -21.289 0.021 1.00 33.47 81 GLY A O 1
ATOM 634 N N . THR A 1 82 ? 33.542 -23.359 -0.819 1.00 30.95 82 THR A N 1
ATOM 635 C CA . THR A 1 82 ? 32.236 -24.037 -0.769 1.00 30.95 82 THR A CA 1
ATOM 636 C C . THR A 1 82 ? 31.430 -23.920 0.536 1.00 30.95 82 THR A C 1
ATOM 638 O O . THR A 1 82 ? 31.963 -24.029 1.637 1.00 30.95 82 THR A O 1
ATOM 641 N N . THR A 1 83 ? 30.112 -23.788 0.379 1.00 39.38 83 THR A N 1
ATOM 642 C CA . THR A 1 83 ? 29.060 -23.670 1.400 1.00 39.38 83 THR A CA 1
ATOM 643 C C . THR A 1 83 ? 28.791 -24.962 2.183 1.00 39.38 83 THR A C 1
ATOM 645 O O . THR A 1 83 ? 28.684 -26.042 1.609 1.00 39.38 83 THR A O 1
ATOM 648 N N . SER A 1 84 ? 28.547 -24.814 3.489 1.00 30.42 84 SER A N 1
ATOM 649 C CA . SER A 1 84 ? 27.849 -25.781 4.344 1.00 30.42 84 SER A CA 1
ATOM 650 C C . SER A 1 84 ? 26.675 -25.062 5.017 1.00 30.42 84 SER A C 1
ATOM 652 O O . SER A 1 84 ? 26.872 -24.225 5.894 1.00 30.42 84 SER A O 1
ATOM 654 N N . THR A 1 85 ? 25.456 -25.381 4.584 1.00 35.69 85 THR A N 1
ATOM 655 C CA . THR A 1 85 ? 24.157 -24.866 5.054 1.00 35.69 85 THR A CA 1
ATOM 656 C C . THR A 1 85 ? 23.664 -25.591 6.311 1.00 35.69 85 THR A C 1
ATOM 658 O O . THR A 1 85 ? 22.578 -26.163 6.344 1.00 35.69 85 THR A O 1
ATOM 661 N N . ALA A 1 86 ? 24.453 -25.536 7.379 1.00 33.03 86 ALA A N 1
ATOM 662 C CA . ALA A 1 86 ? 23.940 -25.718 8.731 1.00 33.03 86 ALA A CA 1
ATOM 663 C C . ALA A 1 86 ? 23.930 -24.338 9.391 1.00 33.03 86 ALA A C 1
ATOM 665 O O . ALA A 1 86 ? 24.939 -23.634 9.324 1.00 33.03 86 ALA A O 1
ATOM 666 N N . LEU A 1 87 ? 22.805 -23.933 9.994 1.00 31.94 87 LEU A N 1
ATOM 667 C CA . LEU A 1 87 ? 22.791 -22.787 10.906 1.00 31.94 87 LEU A CA 1
ATOM 668 C C . LEU A 1 87 ? 23.865 -23.065 11.959 1.00 31.94 87 LEU A C 1
ATOM 670 O O . LEU A 1 87 ? 23.715 -23.987 12.760 1.00 31.94 87 LEU A O 1
ATOM 674 N N . MET A 1 88 ? 24.979 -22.340 11.879 1.00 33.53 88 MET A N 1
ATOM 675 C CA . MET A 1 88 ? 26.068 -22.464 12.839 1.00 33.53 88 MET A CA 1
ATOM 676 C C . MET A 1 88 ? 25.494 -22.288 14.247 1.00 33.53 88 MET A C 1
ATOM 678 O O . MET A 1 88 ? 24.663 -21.400 14.468 1.00 33.53 88 MET A O 1
ATOM 682 N N . ASP A 1 89 ? 25.923 -23.127 15.194 1.00 39.00 89 ASP A N 1
ATOM 683 C CA . ASP A 1 89 ? 25.626 -22.898 16.607 1.00 39.00 89 ASP A CA 1
ATOM 684 C C . ASP A 1 89 ? 26.063 -21.462 16.947 1.00 39.00 89 ASP A C 1
ATOM 686 O O . ASP A 1 89 ? 27.121 -21.000 16.510 1.00 39.00 89 ASP A O 1
ATOM 690 N N . ARG A 1 90 ? 25.240 -20.722 17.697 1.00 43.81 90 ARG A N 1
ATOM 691 C CA . ARG A 1 90 ? 25.489 -19.309 18.029 1.00 43.81 90 ARG A CA 1
ATOM 692 C C . ARG A 1 90 ? 26.879 -19.114 18.641 1.00 43.81 90 ARG A C 1
ATOM 694 O O . ARG A 1 90 ? 27.544 -18.128 18.345 1.00 43.81 90 ARG A O 1
ATOM 701 N N . LYS A 1 91 ? 27.372 -20.101 19.398 1.00 43.81 91 LYS A N 1
ATOM 702 C CA . LYS A 1 91 ? 28.737 -20.117 19.955 1.00 43.81 91 LYS A CA 1
ATOM 703 C C . LYS A 1 91 ? 29.845 -20.114 18.891 1.00 43.81 91 LYS A C 1
ATOM 705 O O . LYS A 1 91 ? 30.913 -19.547 19.131 1.00 43.81 91 LYS A O 1
ATOM 710 N N . ASP A 1 92 ? 29.602 -20.713 17.730 1.00 44.25 92 ASP A N 1
ATOM 711 C CA . ASP A 1 92 ? 30.573 -20.828 16.638 1.00 44.25 92 ASP A CA 1
ATOM 712 C C . ASP A 1 92 ? 30.642 -19.545 15.793 1.00 44.25 92 ASP A C 1
ATOM 714 O O . ASP A 1 92 ? 31.721 -19.158 15.335 1.00 44.25 92 ASP A O 1
ATOM 718 N N . VAL A 1 93 ? 29.528 -18.808 15.689 1.00 44.25 93 VAL A N 1
ATOM 719 C CA . VAL A 1 93 ? 29.477 -17.478 15.054 1.00 44.25 93 VAL A CA 1
ATOM 720 C C . VAL A 1 93 ? 30.322 -16.469 15.840 1.00 44.25 93 VAL A C 1
ATOM 722 O O . VAL A 1 93 ? 31.120 -15.745 15.245 1.00 44.25 93 VAL A O 1
ATOM 725 N N . TYR A 1 94 ? 30.249 -16.470 17.175 1.00 42.03 94 TYR A N 1
ATOM 726 C CA . TYR A 1 94 ? 31.062 -15.571 18.006 1.00 42.03 94 TYR A CA 1
ATOM 727 C C . TYR A 1 94 ? 32.551 -15.947 17.998 1.00 42.03 94 TYR A C 1
ATOM 729 O O . TYR A 1 94 ? 33.406 -15.066 17.895 1.00 42.03 94 TYR A O 1
ATOM 737 N N . LYS A 1 95 ? 32.886 -17.246 17.994 1.00 42.88 95 LYS A N 1
ATOM 738 C CA . LYS A 1 95 ? 34.276 -17.713 17.825 1.00 42.88 95 LYS A CA 1
ATOM 739 C C . LYS A 1 95 ? 34.903 -17.266 16.504 1.00 42.88 95 LYS A C 1
ATOM 741 O O . LYS A 1 95 ? 36.091 -16.963 16.488 1.00 42.88 95 LYS A O 1
ATOM 746 N N . SER A 1 96 ? 34.131 -17.195 15.417 1.00 43.56 96 SER A N 1
ATOM 747 C CA . SER A 1 96 ? 34.652 -16.763 14.110 1.00 43.56 96 SER A CA 1
ATOM 748 C C . SER A 1 96 ? 34.980 -15.264 14.015 1.00 43.56 96 SER A C 1
ATOM 750 O O . SER A 1 96 ? 35.791 -14.881 13.173 1.00 43.56 96 SER A O 1
ATOM 752 N N . LYS A 1 97 ? 34.400 -14.414 14.880 1.00 42.69 97 LYS A N 1
ATOM 753 C CA . LYS A 1 97 ? 34.665 -12.961 14.903 1.00 42.69 97 LYS A CA 1
ATOM 754 C C . LYS A 1 97 ? 35.787 -12.555 15.860 1.00 42.69 97 LYS A C 1
ATOM 756 O O . LYS A 1 97 ? 36.375 -11.490 15.693 1.00 42.69 97 LYS A O 1
ATOM 761 N N . VAL A 1 98 ? 36.132 -13.404 16.828 1.00 44.38 98 VAL A N 1
ATOM 762 C CA . VAL A 1 98 ? 37.290 -13.196 17.706 1.00 44.38 98 VAL A CA 1
ATOM 763 C C . VAL A 1 98 ? 38.526 -13.772 17.014 1.00 44.38 98 VAL A C 1
ATOM 765 O O . VAL A 1 98 ? 38.930 -14.908 17.259 1.00 44.38 98 VAL A O 1
ATOM 768 N N . SER A 1 99 ? 39.146 -13.003 16.112 1.00 36.72 99 SER A N 1
ATOM 769 C CA . SER A 1 99 ? 40.438 -13.409 15.554 1.00 36.72 99 SER A CA 1
ATOM 770 C C . SER A 1 99 ? 41.497 -13.363 16.660 1.00 36.72 99 SER A C 1
ATOM 772 O O . SER A 1 99 ? 41.962 -12.282 17.003 1.00 36.72 99 SER A O 1
ATOM 774 N N . GLY A 1 100 ? 41.840 -14.523 17.224 1.00 41.69 100 GLY A N 1
ATOM 775 C CA . GLY A 1 100 ? 43.188 -14.961 17.628 1.00 41.69 100 GLY A CA 1
ATOM 776 C C . GLY A 1 100 ? 44.137 -14.036 18.409 1.00 41.69 100 GLY A C 1
ATOM 777 O O . GLY A 1 100 ? 45.301 -14.394 18.555 1.00 41.69 100 GLY A O 1
ATOM 778 N N . ALA A 1 101 ? 43.705 -12.887 18.914 1.00 36.47 101 ALA A N 1
ATOM 779 C CA . ALA A 1 101 ? 44.504 -11.993 19.733 1.00 36.47 101 ALA A CA 1
ATOM 780 C C . ALA A 1 101 ? 43.811 -11.841 21.092 1.00 36.47 101 ALA A C 1
ATOM 782 O O . ALA A 1 101 ? 42.623 -11.510 21.127 1.00 36.47 101 ALA A O 1
ATOM 783 N N . PRO A 1 102 ? 44.520 -12.055 22.216 1.00 38.72 102 PRO A N 1
ATOM 784 C CA . PRO A 1 102 ? 44.036 -11.603 23.512 1.00 38.72 102 PRO A CA 1
ATOM 785 C C . PRO A 1 102 ? 43.668 -10.125 23.388 1.00 38.72 102 PRO A C 1
ATOM 787 O O . PRO A 1 102 ? 44.410 -9.368 22.754 1.00 38.72 102 PRO A O 1
ATOM 790 N N . LEU A 1 103 ? 42.536 -9.721 23.970 1.00 37.81 103 LEU A N 1
ATOM 791 C CA . LEU A 1 103 ? 42.152 -8.314 24.070 1.00 37.81 103 LEU A CA 1
ATOM 792 C C . LEU A 1 103 ? 43.381 -7.505 24.517 1.00 37.81 103 LEU A C 1
ATOM 794 O O . LEU A 1 103 ? 43.896 -7.708 25.616 1.00 37.81 103 LEU A O 1
ATOM 798 N N . GLN A 1 104 ? 43.899 -6.628 23.653 1.00 36.91 104 GLN A N 1
ATOM 799 C CA . GLN A 1 104 ? 44.979 -5.730 24.048 1.00 36.91 104 GLN A CA 1
ATOM 800 C C . GLN A 1 104 ? 44.382 -4.667 24.965 1.00 36.91 104 GLN A C 1
ATOM 802 O O . GLN A 1 104 ? 43.767 -3.699 24.525 1.00 36.91 104 GLN A O 1
ATOM 807 N N . PHE A 1 105 ? 44.522 -4.892 26.268 1.00 39.84 105 PHE A N 1
ATOM 808 C CA . PHE A 1 105 ? 44.100 -3.949 27.288 1.00 39.84 105 PHE A CA 1
ATOM 809 C C . PHE A 1 105 ? 45.042 -2.744 27.268 1.00 39.84 105 PHE A C 1
ATOM 811 O O . PHE A 1 105 ? 46.228 -2.873 27.579 1.00 39.84 105 PHE A O 1
ATOM 818 N N . ASN A 1 106 ? 44.520 -1.561 26.937 1.00 38.03 106 ASN A N 1
ATOM 819 C CA . ASN A 1 106 ? 45.224 -0.321 27.245 1.00 38.03 106 ASN A CA 1
ATOM 820 C C . ASN A 1 106 ? 45.437 -0.285 28.759 1.00 38.03 106 ASN A C 1
ATOM 822 O O . ASN A 1 106 ? 44.471 -0.248 29.525 1.00 38.03 106 ASN A O 1
ATOM 826 N N . GLN A 1 107 ? 46.697 -0.356 29.186 1.00 39.09 107 GLN A N 1
ATOM 827 C CA . GLN A 1 107 ? 47.053 -0.272 30.592 1.00 39.09 107 GLN A CA 1
ATOM 828 C C . GLN A 1 107 ? 46.561 1.078 31.120 1.00 39.09 107 GLN A C 1
ATOM 830 O O . GLN A 1 107 ? 47.072 2.133 30.743 1.00 39.09 107 GLN A O 1
ATOM 835 N N . GLY A 1 108 ? 45.537 1.049 31.977 1.00 41.41 108 GLY A N 1
ATOM 836 C CA . GLY A 1 108 ? 45.262 2.174 32.862 1.00 41.41 108 GLY A CA 1
ATOM 837 C C . GLY A 1 108 ? 46.504 2.475 33.711 1.00 41.41 108 GLY A C 1
ATOM 838 O O . GLY A 1 108 ? 47.400 1.629 33.792 1.00 41.41 108 GLY A O 1
ATOM 839 N N . PRO A 1 109 ? 46.589 3.663 34.333 1.00 40.78 109 PRO A N 1
ATOM 840 C CA . PRO A 1 109 ? 47.757 4.043 35.117 1.00 40.78 109 PRO A CA 1
ATOM 841 C C . PRO A 1 109 ? 48.111 2.937 36.117 1.00 40.78 109 PRO A C 1
ATOM 843 O O . PRO A 1 109 ? 47.269 2.517 36.910 1.00 40.78 109 PRO A O 1
ATOM 846 N N . LEU A 1 110 ? 49.346 2.440 36.020 1.00 43.50 110 LEU A N 1
ATOM 847 C CA . LEU A 1 110 ? 49.900 1.463 36.948 1.00 43.50 110 LEU A CA 1
ATOM 848 C C . LEU A 1 110 ? 49.982 2.126 38.326 1.00 43.50 110 LEU A C 1
ATOM 850 O O . LEU A 1 110 ? 50.670 3.137 38.482 1.00 43.50 110 LEU A O 1
ATOM 854 N N . ASP A 1 111 ? 49.298 1.566 39.323 1.00 43.47 111 ASP A N 1
ATOM 855 C CA . ASP A 1 111 ? 49.599 1.900 40.713 1.00 43.47 111 ASP A CA 1
ATOM 856 C C . ASP A 1 111 ? 51.063 1.480 40.970 1.00 43.47 111 ASP A C 1
ATOM 858 O O . ASP A 1 111 ? 51.430 0.344 40.644 1.00 43.47 111 ASP A O 1
ATOM 862 N N . PRO A 1 112 ? 51.935 2.357 41.503 1.00 44.97 112 PRO A N 1
ATOM 863 C CA . PRO A 1 112 ? 53.320 1.994 41.765 1.00 44.97 112 PRO A CA 1
ATOM 864 C C . PRO A 1 112 ? 53.361 0.823 42.750 1.00 44.97 112 PRO A C 1
ATOM 866 O O . PRO A 1 112 ? 52.782 0.883 43.837 1.00 44.97 112 PRO A O 1
ATOM 869 N N . VAL A 1 113 ? 54.051 -0.249 42.359 1.00 45.31 113 VAL A N 1
ATOM 870 C CA . VAL A 1 113 ? 54.313 -1.401 43.225 1.00 45.31 113 VAL A CA 1
ATOM 871 C C . VAL A 1 113 ? 55.264 -0.935 44.325 1.00 45.31 113 VAL A C 1
ATOM 873 O O . VAL A 1 113 ? 56.468 -0.821 44.116 1.00 45.31 113 VAL A O 1
ATOM 876 N N . ALA A 1 114 ? 54.716 -0.605 45.491 1.00 44.59 114 ALA A N 1
ATOM 877 C CA . ALA A 1 114 ? 55.510 -0.340 46.680 1.00 44.59 114 ALA A CA 1
ATOM 878 C C . ALA A 1 114 ? 55.967 -1.682 47.273 1.00 44.59 114 ALA A C 1
ATOM 880 O O . ALA A 1 114 ? 55.151 -2.456 47.779 1.00 44.59 114 ALA A O 1
ATOM 881 N N . GLU A 1 115 ? 57.269 -1.964 47.203 1.00 48.41 115 GLU A N 1
ATOM 882 C CA . GLU A 1 115 ? 57.884 -3.069 47.939 1.00 48.41 115 GLU A CA 1
ATOM 883 C C . GLU A 1 115 ? 57.651 -2.869 49.446 1.00 48.41 115 GLU A C 1
ATOM 885 O O . GLU A 1 115 ? 58.055 -1.862 50.025 1.00 48.41 115 GLU A O 1
ATOM 890 N N . LYS A 1 116 ? 56.985 -3.857 50.062 1.00 49.75 116 LYS A N 1
ATOM 891 C CA . LYS A 1 116 ? 56.541 -3.919 51.469 1.00 49.75 116 LYS A CA 1
ATOM 892 C C . LYS A 1 116 ? 55.447 -2.918 51.855 1.00 49.75 116 LYS A C 1
ATOM 894 O O . LYS A 1 116 ? 55.660 -1.999 52.640 1.00 49.75 116 LYS A O 1
ATOM 899 N N . ALA A 1 117 ? 54.228 -3.176 51.389 1.00 48.78 117 ALA A N 1
ATOM 900 C CA . ALA A 1 117 ? 53.025 -2.560 51.939 1.00 48.78 117 ALA A CA 1
ATOM 901 C C . ALA A 1 117 ? 52.157 -3.615 52.643 1.00 48.78 117 ALA A C 1
ATOM 903 O O . ALA A 1 117 ? 51.878 -4.667 52.071 1.00 48.78 117 ALA A O 1
ATOM 904 N N . ASN A 1 118 ? 51.697 -3.314 53.862 1.00 53.12 118 ASN A N 1
ATOM 905 C CA . ASN A 1 118 ? 50.627 -4.067 54.519 1.00 53.12 118 ASN A CA 1
ATOM 906 C C . ASN A 1 118 ? 49.419 -4.137 53.571 1.00 53.12 118 ASN A C 1
ATOM 908 O O . ASN A 1 118 ? 48.856 -3.103 53.197 1.00 53.12 118 ASN A O 1
ATOM 912 N N . LEU A 1 119 ? 49.037 -5.345 53.151 1.00 56.25 119 LEU A N 1
ATOM 913 C CA . LEU A 1 119 ? 47.913 -5.552 52.243 1.00 56.25 119 LEU A CA 1
ATOM 914 C C . LEU A 1 119 ? 46.603 -5.335 53.011 1.00 56.25 119 LEU A C 1
ATOM 916 O O . LEU A 1 119 ? 46.192 -6.162 53.817 1.00 56.25 119 LEU A O 1
ATOM 920 N N . VAL A 1 120 ? 45.934 -4.208 52.766 1.00 59.09 120 VAL A N 1
ATOM 921 C CA . VAL A 1 120 ? 44.610 -3.919 53.338 1.00 59.09 120 VAL A CA 1
ATOM 922 C C . VAL A 1 120 ? 43.526 -4.392 52.372 1.00 59.09 120 VAL A C 1
ATOM 924 O O . VAL A 1 120 ? 43.514 -3.988 51.206 1.00 59.09 120 VAL A O 1
ATOM 927 N N . GLU A 1 121 ? 42.576 -5.198 52.859 1.00 66.81 121 GLU A N 1
ATOM 928 C CA . GLU A 1 121 ? 41.408 -5.605 52.072 1.00 66.81 121 GLU A CA 1
ATOM 929 C C . GLU A 1 121 ? 40.597 -4.367 51.649 1.00 66.81 121 GLU A C 1
ATOM 931 O O . GLU A 1 121 ? 40.051 -3.637 52.479 1.00 66.81 121 GLU A O 1
ATOM 936 N N . LYS A 1 122 ? 40.486 -4.132 50.337 1.00 62.59 122 LYS A N 1
ATOM 937 C CA . LYS A 1 122 ? 39.664 -3.057 49.769 1.00 62.59 122 LYS A CA 1
ATOM 938 C C . LYS A 1 122 ? 38.438 -3.641 49.078 1.00 62.59 122 LYS A C 1
ATOM 940 O O . LYS A 1 122 ? 38.543 -4.222 48.001 1.00 62.59 122 LYS A O 1
ATOM 945 N N . LYS A 1 123 ? 37.256 -3.412 49.655 1.00 68.19 123 LYS A N 1
ATOM 946 C CA . LYS A 1 123 ? 35.972 -3.718 49.005 1.00 68.19 123 LYS A CA 1
ATOM 947 C C . LYS A 1 123 ? 35.657 -2.651 47.963 1.00 68.19 123 LYS A C 1
ATOM 949 O O . LYS A 1 123 ? 35.721 -1.459 48.255 1.00 68.19 123 LYS A O 1
ATOM 954 N N . ARG A 1 124 ? 35.310 -3.071 46.747 1.00 62.84 124 ARG A N 1
ATOM 955 C CA . ARG A 1 124 ? 34.954 -2.167 45.647 1.00 62.84 124 ARG A CA 1
ATOM 956 C C . ARG A 1 124 ? 33.721 -2.687 44.916 1.00 62.84 124 ARG A C 1
ATOM 958 O O . ARG A 1 124 ? 33.587 -3.892 44.731 1.00 62.84 124 ARG A O 1
ATOM 965 N N . LYS A 1 125 ? 32.838 -1.772 44.517 1.00 64.62 125 LYS A N 1
ATOM 966 C CA . LYS A 1 125 ? 31.707 -2.053 43.626 1.00 64.62 125 LYS A CA 1
ATOM 967 C C . LYS A 1 125 ? 32.100 -1.672 42.201 1.00 64.62 125 LYS A C 1
ATOM 969 O O . LYS A 1 125 ? 32.820 -0.692 42.011 1.00 64.62 125 LYS A O 1
ATOM 974 N N . ILE A 1 126 ? 31.654 -2.470 41.242 1.00 60.62 126 ILE A N 1
ATOM 975 C CA . ILE A 1 126 ? 31.800 -2.224 39.808 1.00 60.62 126 ILE A CA 1
ATOM 976 C C . ILE A 1 126 ? 30.386 -2.258 39.242 1.00 60.62 126 ILE A C 1
ATOM 978 O O . ILE A 1 126 ? 29.592 -3.105 39.654 1.00 60.62 126 ILE A O 1
ATOM 982 N N . PHE A 1 127 ? 30.082 -1.320 38.356 1.00 60.66 127 PHE A N 1
ATOM 983 C CA . PHE A 1 127 ? 28.793 -1.215 37.687 1.00 60.66 127 PHE A CA 1
ATOM 984 C C . PHE A 1 127 ? 28.992 -1.569 36.218 1.00 60.66 127 PHE A C 1
ATOM 986 O O . PHE A 1 127 ? 30.007 -1.191 35.634 1.00 60.66 127 PHE A O 1
ATOM 993 N N . PHE A 1 128 ? 28.046 -2.315 35.659 1.00 62.78 128 PHE A N 1
ATOM 994 C CA . PHE A 1 128 ? 28.053 -2.740 34.265 1.00 62.78 128 PHE A CA 1
ATOM 995 C C . PHE A 1 128 ? 26.710 -2.363 33.647 1.00 62.78 128 PHE A C 1
ATOM 997 O O . PHE A 1 128 ? 25.673 -2.706 34.214 1.00 62.78 128 PHE A O 1
ATOM 1004 N N . ASP A 1 129 ? 26.747 -1.685 32.505 1.00 56.88 129 ASP A N 1
ATOM 1005 C CA . ASP A 1 129 ? 25.578 -1.373 31.686 1.00 56.88 129 ASP A CA 1
ATOM 1006 C C . ASP A 1 129 ? 25.717 -2.098 30.338 1.00 56.88 129 ASP A C 1
ATOM 1008 O O . ASP A 1 129 ? 26.785 -2.082 29.722 1.00 56.88 129 ASP A O 1
ATOM 1012 N N . SER A 1 130 ? 24.651 -2.751 29.869 1.00 57.91 130 SER A N 1
ATOM 1013 C CA . SER A 1 130 ? 24.623 -3.377 28.541 1.00 57.91 130 SER A CA 1
ATOM 1014 C C . SER A 1 130 ? 24.775 -2.360 27.406 1.00 57.91 130 SER A C 1
ATOM 1016 O O . SER A 1 130 ? 25.162 -2.742 26.301 1.00 57.91 130 SER A O 1
ATOM 1018 N N . GLY A 1 131 ? 24.492 -1.079 27.653 1.00 56.78 131 GLY A N 1
ATOM 1019 C CA . GLY A 1 131 ? 24.729 0.024 26.723 1.00 56.78 131 GLY A CA 1
ATOM 1020 C C . GLY A 1 131 ? 26.209 0.351 26.502 1.00 56.78 131 GLY A C 1
ATOM 1021 O O . GLY A 1 131 ? 26.556 0.882 25.451 1.00 56.78 131 GLY A O 1
ATOM 1022 N N . ASP A 1 132 ? 27.088 -0.025 27.434 1.00 58.97 132 ASP A N 1
ATOM 1023 C CA . ASP A 1 132 ? 28.537 0.201 27.326 1.00 58.97 132 ASP A CA 1
ATOM 1024 C C . ASP A 1 132 ? 29.256 -0.901 26.517 1.00 58.97 132 ASP A C 1
ATOM 1026 O O . ASP A 1 132 ? 30.487 -0.905 26.407 1.00 58.97 132 ASP A O 1
ATOM 1030 N N . ARG A 1 133 ? 28.508 -1.860 25.951 1.00 64.44 133 ARG A N 1
ATOM 1031 C CA . ARG A 1 133 ? 29.066 -2.919 25.100 1.00 64.44 133 ARG A CA 1
ATOM 1032 C C . ARG A 1 133 ? 29.513 -2.371 23.745 1.00 64.44 133 ARG A C 1
ATOM 1034 O O . ARG A 1 133 ? 28.954 -1.413 23.217 1.00 64.44 133 ARG A O 1
ATOM 1041 N N . ASP A 1 134 ? 30.469 -3.055 23.131 1.00 64.44 134 ASP A N 1
ATOM 1042 C CA . ASP A 1 134 ? 30.775 -2.856 21.715 1.00 64.44 134 ASP A CA 1
ATOM 1043 C C . ASP A 1 134 ? 29.640 -3.444 20.862 1.00 64.44 134 ASP A C 1
ATOM 1045 O O . ASP A 1 134 ? 29.528 -4.662 20.737 1.00 64.44 134 ASP A O 1
ATOM 1049 N N . THR A 1 135 ? 28.794 -2.583 20.296 1.00 56.12 135 THR A N 1
ATOM 1050 C CA . THR A 1 135 ? 27.613 -2.977 19.513 1.00 56.12 135 THR A CA 1
ATOM 1051 C C . THR A 1 135 ? 27.943 -3.611 18.164 1.00 56.12 135 THR A C 1
ATOM 1053 O O . THR A 1 135 ? 27.096 -4.306 17.607 1.00 56.12 135 THR A O 1
ATOM 1056 N N . ASP A 1 136 ? 29.150 -3.402 17.635 1.00 56.59 136 ASP A N 1
ATOM 1057 C CA . ASP A 1 136 ? 29.571 -4.005 16.366 1.00 56.59 136 ASP A CA 1
ATOM 1058 C C . ASP A 1 136 ? 30.004 -5.465 16.579 1.00 56.59 136 ASP A C 1
ATOM 1060 O O . ASP A 1 136 ? 29.738 -6.349 15.753 1.00 56.59 136 ASP A O 1
ATOM 1064 N N . THR A 1 137 ? 30.644 -5.727 17.723 1.00 55.44 137 THR A N 1
ATOM 1065 C CA . THR A 1 137 ? 31.095 -7.065 18.128 1.00 55.44 137 THR A CA 1
ATOM 1066 C C . THR A 1 137 ? 29.982 -7.862 18.821 1.00 55.44 137 THR A C 1
ATOM 1068 O O . THR A 1 137 ? 29.816 -9.051 18.543 1.00 55.44 137 THR A O 1
ATOM 1071 N N . TYR A 1 138 ? 29.189 -7.201 19.669 1.00 55.56 138 TYR A N 1
ATOM 1072 C CA . TYR A 1 138 ? 28.084 -7.757 20.455 1.00 55.56 138 TYR A CA 1
ATOM 1073 C C . TYR A 1 138 ? 26.790 -6.987 20.144 1.00 55.56 138 TYR A C 1
ATOM 1075 O O . TYR A 1 138 ? 26.363 -6.131 20.925 1.00 55.56 138 TYR A O 1
ATOM 1083 N N . PRO A 1 139 ? 26.153 -7.250 18.989 1.00 52.47 139 PRO A N 1
ATOM 1084 C CA . PRO A 1 139 ? 24.932 -6.547 18.598 1.00 52.47 139 PRO A CA 1
ATOM 1085 C C . PRO A 1 139 ? 23.786 -6.782 19.590 1.00 52.47 139 PRO A C 1
ATOM 1087 O O . PRO A 1 139 ? 23.003 -5.867 19.855 1.00 52.47 139 PRO A O 1
ATOM 1090 N N . ASP A 1 140 ? 23.744 -7.954 20.222 1.00 47.41 140 ASP A N 1
ATOM 1091 C CA . ASP A 1 140 ? 22.703 -8.336 21.171 1.00 47.41 140 ASP A CA 1
ATOM 1092 C C . ASP A 1 140 ? 23.046 -7.892 22.602 1.00 47.41 140 ASP A C 1
ATOM 1094 O O . ASP A 1 140 ? 24.092 -8.228 23.151 1.00 47.41 140 ASP A O 1
ATOM 1098 N N . ALA A 1 141 ? 22.136 -7.153 23.245 1.00 51.41 141 ALA A N 1
ATOM 1099 C CA . ALA A 1 141 ? 22.293 -6.709 24.638 1.00 51.41 141 ALA A CA 1
ATOM 1100 C C . ALA A 1 141 ? 22.169 -7.849 25.664 1.00 51.41 141 ALA A C 1
ATOM 1102 O O . ALA A 1 141 ? 22.506 -7.674 26.833 1.00 51.41 141 ALA A O 1
ATOM 1103 N N . SER A 1 142 ? 21.668 -9.003 25.223 1.00 50.25 142 SER A N 1
ATOM 1104 C CA . SER A 1 142 ? 21.443 -10.192 26.041 1.00 50.25 142 SER A CA 1
ATOM 1105 C C . SER A 1 142 ? 22.643 -11.133 26.114 1.00 50.25 142 SER A C 1
ATOM 1107 O O . SER A 1 142 ? 22.645 -12.002 26.985 1.00 50.25 142 SER A O 1
ATOM 1109 N N . ASP A 1 143 ? 23.650 -10.954 25.251 1.00 53.97 143 ASP A N 1
ATOM 1110 C CA . ASP A 1 143 ? 24.861 -11.778 25.195 1.00 53.97 143 ASP A CA 1
ATOM 1111 C C . ASP A 1 143 ? 26.069 -10.920 24.794 1.00 53.97 143 ASP A C 1
ATOM 1113 O O . ASP A 1 143 ? 26.295 -10.614 23.620 1.00 53.97 143 ASP A O 1
ATOM 1117 N N . PHE A 1 144 ? 26.826 -10.470 25.795 1.00 59.53 144 PHE A N 1
ATOM 1118 C CA . PHE A 1 144 ? 27.945 -9.561 25.592 1.00 59.53 144 PHE A CA 1
ATOM 1119 C C . PHE A 1 144 ? 29.076 -9.796 26.590 1.00 59.53 144 PHE A C 1
ATOM 1121 O O . PHE A 1 144 ? 28.875 -10.267 27.711 1.00 59.53 144 PHE A O 1
ATOM 1128 N N . VAL A 1 145 ? 30.283 -9.398 26.187 1.00 62.66 145 VAL A N 1
ATOM 1129 C CA . VAL A 1 145 ? 31.447 -9.299 27.073 1.00 62.66 145 VAL A CA 1
ATOM 1130 C C . VAL A 1 145 ? 31.787 -7.829 27.256 1.00 62.66 145 VAL A C 1
ATOM 1132 O O . VAL A 1 145 ? 31.931 -7.090 26.283 1.00 62.66 145 VAL A O 1
ATOM 1135 N N . ILE A 1 146 ? 31.952 -7.407 28.509 1.00 61.16 146 ILE A N 1
ATOM 1136 C CA . ILE A 1 146 ? 32.308 -6.033 28.861 1.00 61.16 146 ILE A CA 1
ATOM 1137 C C . ILE A 1 146 ? 33.565 -6.000 29.732 1.00 61.16 146 ILE A C 1
ATOM 1139 O O . ILE A 1 146 ? 33.764 -6.833 30.617 1.00 61.16 146 ILE A O 1
ATOM 1143 N N . SER A 1 147 ? 34.439 -5.029 29.468 1.00 64.44 147 SER A N 1
ATOM 1144 C CA . SER A 1 147 ? 35.641 -4.801 30.269 1.00 64.44 147 SER A CA 1
ATOM 1145 C C . SER A 1 147 ? 35.288 -4.111 31.585 1.00 64.44 147 SER A C 1
ATOM 1147 O O . SER A 1 147 ? 34.559 -3.124 31.597 1.00 64.44 147 SER A O 1
ATOM 1149 N N . CYS A 1 148 ? 35.901 -4.534 32.694 1.00 60.91 148 CYS A N 1
ATOM 1150 C CA . CYS A 1 148 ? 35.789 -3.856 33.994 1.00 60.91 148 CYS A CA 1
ATOM 1151 C C . CYS A 1 148 ? 36.477 -2.473 34.037 1.00 60.91 148 CYS A C 1
ATOM 1153 O O . CYS A 1 148 ? 36.616 -1.885 35.112 1.00 60.91 148 CYS A O 1
ATOM 1155 N N . GLY A 1 149 ? 36.995 -1.988 32.902 1.00 56.12 149 GLY A N 1
ATOM 1156 C CA . GLY A 1 149 ? 37.659 -0.691 32.758 1.00 56.12 149 GLY A CA 1
ATOM 1157 C C . GLY A 1 149 ? 39.065 -0.616 33.361 1.00 56.12 149 GLY A C 1
ATOM 1158 O O . GLY A 1 149 ? 39.713 0.422 33.250 1.00 56.12 149 GLY A O 1
ATOM 1159 N N . ARG A 1 150 ? 39.551 -1.688 34.006 1.00 56.78 150 ARG A N 1
ATOM 1160 C CA . ARG A 1 150 ? 40.900 -1.797 34.587 1.00 56.78 150 ARG A CA 1
ATOM 1161 C C . ARG A 1 150 ? 41.262 -3.236 34.960 1.00 56.78 150 ARG A C 1
ATOM 1163 O O . ARG A 1 150 ? 40.388 -4.094 35.066 1.00 56.78 150 ARG A O 1
ATOM 1170 N N . ILE A 1 151 ? 42.540 -3.450 35.266 1.00 59.28 151 ILE A N 1
ATOM 1171 C CA . ILE A 1 151 ? 43.072 -4.702 35.817 1.00 59.28 151 ILE A CA 1
ATOM 1172 C C . ILE A 1 151 ? 42.990 -4.660 37.350 1.00 59.28 151 ILE A C 1
ATOM 1174 O O . ILE A 1 151 ? 43.246 -3.627 37.970 1.00 59.28 151 ILE A O 1
ATOM 1178 N N . PHE A 1 152 ? 42.610 -5.779 37.966 1.00 64.19 152 PHE A N 1
ATOM 1179 C CA . PHE A 1 152 ? 42.584 -5.941 39.417 1.00 64.19 152 PHE A CA 1
ATOM 1180 C C . PHE A 1 152 ? 43.649 -6.956 39.833 1.00 64.19 152 PHE A C 1
ATOM 1182 O O . PHE A 1 152 ? 43.670 -8.070 39.321 1.00 64.19 152 PHE A O 1
ATOM 1189 N N . HIS A 1 153 ? 44.499 -6.581 40.787 1.00 61.66 153 HIS A N 1
ATOM 1190 C CA . HIS A 1 153 ? 45.513 -7.461 41.372 1.00 61.66 153 HIS A CA 1
ATOM 1191 C C . HIS A 1 153 ? 45.063 -7.944 42.757 1.00 61.66 153 HIS A C 1
ATOM 1193 O O . HIS A 1 153 ? 44.349 -7.220 43.456 1.00 61.66 153 HIS A O 1
ATOM 1199 N N . ASN A 1 154 ? 45.491 -9.145 43.162 1.00 66.38 154 ASN A N 1
ATOM 1200 C CA . ASN A 1 154 ? 45.244 -9.716 44.497 1.00 66.38 154 ASN A CA 1
ATOM 1201 C C . ASN A 1 154 ? 43.749 -9.768 44.887 1.00 66.38 154 ASN A C 1
ATOM 1203 O O . ASN A 1 154 ? 43.348 -9.367 45.982 1.00 66.38 154 ASN A O 1
ATOM 1207 N N . VAL A 1 155 ? 42.896 -10.233 43.966 1.00 66.88 155 VAL A N 1
ATOM 1208 C CA . VAL A 1 155 ? 41.438 -10.309 44.162 1.00 66.88 155 VAL A CA 1
ATOM 1209 C C . VAL A 1 155 ? 41.077 -11.467 45.095 1.00 66.88 155 VAL A C 1
ATOM 1211 O O . VAL A 1 155 ? 41.172 -12.629 44.718 1.00 66.88 155 VAL A O 1
ATOM 1214 N N . LYS A 1 156 ? 40.604 -11.144 46.305 1.00 64.94 156 LYS A N 1
ATOM 1215 C CA . LYS A 1 156 ? 40.182 -12.136 47.312 1.00 64.94 156 LYS A CA 1
ATOM 1216 C C . LYS A 1 156 ? 38.833 -12.795 46.999 1.00 64.94 156 LYS A C 1
ATOM 1218 O O . LYS A 1 156 ? 38.664 -13.987 47.216 1.00 64.94 156 LYS A O 1
ATOM 1223 N N . SER A 1 157 ? 37.845 -12.025 46.536 1.00 63.75 157 SER A N 1
ATOM 1224 C CA . SER A 1 157 ? 36.542 -12.549 46.099 1.00 63.75 157 SER A CA 1
ATOM 1225 C C . SER A 1 157 ? 35.827 -11.561 45.179 1.00 63.75 157 SER A C 1
ATOM 1227 O O . SER A 1 157 ? 36.024 -10.348 45.282 1.00 63.75 157 SER A O 1
ATOM 1229 N N . MET A 1 158 ? 34.969 -12.085 44.306 1.00 67.31 158 MET A N 1
ATOM 1230 C CA . MET A 1 158 ? 34.010 -11.312 43.520 1.00 67.31 158 MET A CA 1
ATOM 1231 C C . MET A 1 158 ? 32.620 -11.890 43.751 1.00 67.31 158 MET A C 1
ATOM 1233 O O . MET A 1 158 ? 32.453 -13.104 43.840 1.00 67.31 158 MET A O 1
ATOM 1237 N N . ARG A 1 159 ? 31.620 -11.020 43.864 1.00 58.56 159 ARG A N 1
ATOM 1238 C CA . ARG A 1 159 ? 30.222 -11.419 44.024 1.00 58.56 159 ARG A CA 1
ATOM 1239 C C . ARG A 1 159 ? 29.320 -10.421 43.322 1.00 58.56 159 ARG A C 1
ATOM 1241 O O . ARG A 1 159 ? 29.587 -9.220 43.376 1.00 58.56 159 ARG A O 1
ATOM 1248 N N . LEU A 1 160 ? 28.248 -10.919 42.718 1.00 62.25 160 LEU A N 1
ATOM 1249 C CA . LEU A 1 160 ? 27.170 -10.071 42.233 1.00 62.25 160 LEU A CA 1
ATOM 1250 C C . LEU A 1 160 ? 26.477 -9.432 43.441 1.00 62.25 160 LEU A C 1
ATOM 1252 O O . LEU A 1 160 ? 26.056 -10.132 44.360 1.00 62.25 160 LEU A O 1
ATOM 1256 N N . VAL A 1 161 ? 26.431 -8.101 43.471 1.00 54.41 161 VAL A N 1
ATOM 1257 C CA . VAL A 1 161 ? 25.847 -7.346 44.593 1.00 54.41 161 VAL A CA 1
ATOM 1258 C C . VAL A 1 161 ? 24.378 -7.026 44.331 1.00 54.41 161 VAL A C 1
ATOM 1260 O O . VAL A 1 161 ? 23.563 -7.142 45.239 1.00 54.41 161 VAL A O 1
ATOM 1263 N N . SER A 1 162 ? 24.048 -6.643 43.102 1.00 48.25 162 SER A N 1
ATOM 1264 C CA . SER A 1 162 ? 22.689 -6.388 42.636 1.00 48.25 162 SER A CA 1
ATOM 1265 C C . SER A 1 162 ? 22.625 -6.610 41.128 1.00 48.25 162 SER A C 1
ATOM 1267 O O . SER A 1 162 ? 23.639 -6.499 40.436 1.00 48.25 162 SER A O 1
ATOM 1269 N N . LEU A 1 163 ? 21.433 -6.941 40.643 1.00 55.34 163 LEU A N 1
ATOM 1270 C CA . LEU A 1 163 ? 21.091 -6.965 39.229 1.00 55.34 163 LEU A CA 1
ATOM 1271 C C . LEU A 1 163 ? 19.832 -6.123 39.071 1.00 55.34 163 LEU A C 1
ATOM 1273 O O . LEU A 1 163 ? 18.828 -6.390 39.731 1.00 55.34 163 LEU A O 1
ATOM 1277 N N . GLU A 1 164 ? 19.908 -5.111 38.223 1.00 49.22 164 GLU A N 1
ATOM 1278 C CA . GLU A 1 164 ? 18.771 -4.273 37.872 1.00 49.22 164 GLU A CA 1
ATOM 1279 C C . GLU A 1 164 ? 18.449 -4.534 36.405 1.00 49.22 164 GLU A C 1
ATOM 1281 O O . GLU A 1 164 ? 19.334 -4.490 35.554 1.00 49.22 164 GLU A O 1
ATOM 1286 N N . PHE A 1 165 ? 17.189 -4.849 36.120 1.00 49.31 165 PHE A N 1
ATOM 1287 C CA . PHE A 1 165 ? 16.667 -4.836 34.761 1.00 49.31 165 PHE A CA 1
ATOM 1288 C C . PHE A 1 165 ? 16.083 -3.441 34.538 1.00 49.31 165 PHE A C 1
ATOM 1290 O O . PHE A 1 165 ? 15.102 -3.104 35.210 1.00 49.31 165 PHE A O 1
ATOM 1297 N N . PRO A 1 166 ? 16.663 -2.603 33.661 1.00 40.84 166 PRO A N 1
ATOM 1298 C CA . PRO A 1 166 ? 16.069 -1.317 33.341 1.00 40.84 166 PRO A CA 1
ATOM 1299 C C . PRO A 1 166 ? 14.660 -1.532 32.788 1.00 40.84 166 PRO A C 1
ATOM 1301 O O . PRO A 1 166 ? 14.481 -2.282 31.835 1.00 40.84 166 PRO A O 1
ATOM 1304 N N . ASN A 1 167 ? 13.688 -0.888 33.436 1.00 38.28 167 ASN A N 1
ATOM 1305 C CA . ASN A 1 167 ? 12.301 -0.649 33.035 1.00 38.28 167 ASN A CA 1
ATOM 1306 C C . ASN A 1 167 ? 11.664 -1.639 32.042 1.00 38.28 167 ASN A C 1
ATOM 1308 O O . ASN A 1 167 ? 11.934 -1.643 30.844 1.00 38.28 167 ASN A O 1
ATOM 1312 N N . VAL A 1 168 ? 10.638 -2.340 32.527 1.00 40.31 168 VAL A N 1
ATOM 1313 C CA . VAL A 1 168 ? 9.692 -3.171 31.755 1.00 40.31 168 VAL A CA 1
ATOM 1314 C C . VAL A 1 168 ? 8.843 -2.362 30.746 1.00 40.31 168 VAL A C 1
ATOM 1316 O O . VAL A 1 168 ? 7.866 -2.877 30.212 1.00 40.31 168 VAL A O 1
ATOM 1319 N N . VAL A 1 169 ? 9.173 -1.086 30.517 1.00 42.78 169 VAL A N 1
ATOM 1320 C CA . VAL A 1 169 ? 8.383 -0.119 29.752 1.00 42.78 169 VAL A CA 1
ATOM 1321 C C . VAL A 1 169 ? 9.329 0.832 29.006 1.00 42.78 169 VAL A C 1
ATOM 1323 O O . VAL A 1 169 ? 10.115 1.535 29.645 1.00 42.78 169 VAL A O 1
ATOM 1326 N N . LYS A 1 170 ? 9.279 0.865 27.665 1.00 47.91 170 LYS A N 1
ATOM 1327 C CA . LYS A 1 170 ? 9.970 1.905 26.880 1.00 47.91 170 LYS A CA 1
ATOM 1328 C C . LYS A 1 170 ? 9.348 3.275 27.162 1.00 47.91 170 LYS A C 1
ATOM 1330 O O . LYS A 1 170 ? 8.126 3.417 27.194 1.00 47.91 170 LYS A O 1
ATOM 1335 N N . ALA A 1 171 ? 10.212 4.271 27.326 1.00 54.12 171 ALA A N 1
ATOM 1336 C CA . ALA A 1 171 ? 9.824 5.669 27.355 1.00 54.12 171 ALA A CA 1
ATOM 1337 C C . ALA A 1 171 ? 9.739 6.195 25.916 1.00 54.12 171 ALA A C 1
ATOM 1339 O O . ALA A 1 171 ? 10.701 6.071 25.154 1.00 54.12 171 ALA A O 1
ATOM 1340 N N . ILE A 1 172 ? 8.601 6.774 25.548 1.00 63.03 172 ILE A N 1
ATOM 1341 C CA . ILE A 1 172 ? 8.530 7.706 24.422 1.00 63.03 172 ILE A CA 1
ATOM 1342 C C . ILE A 1 172 ? 9.286 8.960 24.875 1.00 63.03 172 ILE A C 1
ATOM 1344 O O . ILE A 1 172 ? 9.008 9.482 25.954 1.00 63.03 172 ILE A O 1
ATOM 1348 N N . ASP A 1 173 ? 10.292 9.391 24.114 1.00 57.72 173 ASP A N 1
ATOM 1349 C CA . ASP A 1 173 ? 11.163 10.518 24.472 1.00 57.72 173 ASP A CA 1
ATOM 1350 C C . ASP A 1 173 ? 10.819 11.752 23.623 1.00 57.72 173 ASP A C 1
ATOM 1352 O O . ASP A 1 173 ? 10.475 11.656 22.447 1.00 57.72 173 ASP A O 1
ATOM 1356 N N . THR A 1 174 ? 10.966 12.926 24.232 1.00 52.72 174 THR A N 1
ATOM 1357 C CA . THR A 1 174 ? 10.757 14.279 23.693 1.00 52.72 174 THR A CA 1
ATOM 1358 C C . THR A 1 174 ? 11.440 14.582 22.354 1.00 52.72 174 THR A C 1
ATOM 1360 O O . THR A 1 174 ? 11.050 15.541 21.693 1.00 52.72 174 THR A O 1
ATOM 1363 N N . LEU A 1 175 ? 12.456 13.810 21.945 1.00 51.47 175 LEU A N 1
ATOM 1364 C CA . LEU A 1 175 ? 13.281 14.101 20.765 1.00 51.47 175 LEU A CA 1
ATOM 1365 C C . LEU A 1 175 ? 13.312 12.981 19.710 1.00 51.47 175 LEU A C 1
ATOM 1367 O O . LEU A 1 175 ? 13.931 13.173 18.661 1.00 51.47 175 LEU A O 1
ATOM 1371 N N . LYS A 1 176 ? 12.702 11.811 19.968 1.00 58.19 176 LYS A N 1
ATOM 1372 C CA . LYS A 1 176 ? 12.711 10.654 19.051 1.00 58.19 176 LYS A CA 1
ATOM 1373 C C . LYS A 1 176 ? 11.457 9.793 19.224 1.00 58.19 176 LYS A C 1
ATOM 1375 O O . LYS A 1 176 ? 11.130 9.408 20.341 1.00 58.19 176 LYS A O 1
ATOM 1380 N N . ASN A 1 177 ? 10.847 9.381 18.111 1.00 64.88 177 ASN A N 1
ATOM 1381 C CA . ASN A 1 177 ? 9.786 8.367 18.064 1.00 64.88 177 ASN A CA 1
ATOM 1382 C C . ASN A 1 177 ? 8.489 8.746 18.794 1.00 64.88 177 ASN A C 1
ATOM 1384 O O . ASN A 1 177 ? 7.846 7.871 19.358 1.00 64.88 177 ASN A O 1
ATOM 1388 N N . ASN A 1 178 ? 8.087 10.018 18.788 1.00 78.75 178 ASN A N 1
ATOM 1389 C CA . ASN A 1 178 ? 6.830 10.465 19.401 1.00 78.75 178 ASN A CA 1
ATOM 1390 C C . ASN A 1 178 ? 5.830 11.053 18.395 1.00 78.75 178 ASN A C 1
ATOM 1392 O O . ASN A 1 178 ? 4.739 11.454 18.784 1.00 78.75 178 ASN A O 1
ATOM 1396 N N . GLN A 1 179 ? 6.182 11.104 17.109 1.00 80.12 179 GLN A N 1
ATOM 1397 C CA . GLN A 1 179 ? 5.323 11.660 16.069 1.00 80.12 179 GLN A CA 1
ATOM 1398 C C . GLN A 1 179 ? 4.788 10.575 15.137 1.00 80.12 179 GLN A C 1
ATOM 1400 O O . GLN A 1 179 ? 5.488 9.634 14.745 1.00 80.12 179 GLN A O 1
ATOM 1405 N N . LEU A 1 180 ? 3.516 10.740 14.796 1.00 84.62 180 LEU A N 1
ATOM 1406 C CA . LEU A 1 180 ? 2.776 9.978 13.805 1.00 84.62 180 LEU A CA 1
ATOM 1407 C C . LEU A 1 180 ? 2.378 10.931 12.697 1.00 84.62 180 LEU A C 1
ATOM 1409 O O . LEU A 1 180 ? 1.749 11.947 12.976 1.00 84.62 180 LEU A O 1
ATOM 1413 N N . TYR A 1 181 ? 2.706 10.576 11.462 1.00 85.69 181 TYR A N 1
ATOM 1414 C CA . TYR A 1 181 ? 2.353 11.351 10.283 1.00 85.69 181 TYR A CA 1
ATOM 1415 C C . TYR A 1 181 ? 1.516 10.506 9.349 1.00 85.69 181 TYR A C 1
ATOM 1417 O O . TYR A 1 181 ? 1.831 9.334 9.125 1.00 85.69 181 TYR A O 1
ATOM 1425 N N . TRP A 1 182 ? 0.470 11.100 8.795 1.00 85.38 182 TRP A N 1
ATOM 1426 C CA . TRP A 1 182 ? -0.351 10.441 7.796 1.00 85.38 182 TRP A CA 1
ATOM 1427 C C . TRP A 1 182 ? -0.959 11.447 6.834 1.00 85.38 182 TRP A C 1
ATOM 1429 O O . TRP A 1 182 ? -1.002 12.650 7.085 1.00 85.38 182 TRP A O 1
ATOM 1439 N N . ILE A 1 183 ? -1.454 10.915 5.734 1.00 80.75 183 ILE A N 1
ATOM 1440 C CA . ILE A 1 183 ? -2.275 11.611 4.754 1.00 80.75 183 ILE A CA 1
ATOM 1441 C C . ILE A 1 183 ? -3.587 10.832 4.609 1.00 80.75 183 ILE A C 1
ATOM 1443 O O . ILE A 1 183 ? -3.637 9.645 4.943 1.00 80.75 183 ILE A O 1
ATOM 1447 N N . ASN A 1 184 ? -4.655 11.501 4.163 1.00 77.50 184 ASN A N 1
ATOM 1448 C CA . ASN A 1 184 ? -5.985 10.914 3.934 1.00 77.50 184 ASN A CA 1
ATOM 1449 C C . ASN A 1 184 ? -6.340 10.987 2.445 1.00 77.50 184 ASN A C 1
ATOM 1451 O O . ASN A 1 184 ? -6.100 12.019 1.818 1.00 77.50 184 ASN A O 1
ATOM 1455 N N . ILE A 1 185 ? -6.911 9.912 1.882 1.00 71.62 185 ILE A N 1
ATOM 1456 C CA . ILE A 1 185 ? -7.174 9.856 0.436 1.00 71.62 185 ILE A CA 1
ATOM 1457 C C . ILE A 1 185 ? -8.253 10.863 0.052 1.00 71.62 185 ILE A C 1
ATOM 1459 O O . ILE A 1 185 ? -8.206 11.456 -1.017 1.00 71.62 185 ILE A O 1
ATOM 1463 N N . GLU A 1 186 ? -9.202 11.073 0.963 1.00 68.12 186 GLU A N 1
ATOM 1464 C CA . GLU A 1 186 ? -10.367 11.928 0.763 1.00 68.12 186 GLU A CA 1
ATOM 1465 C C . GLU A 1 186 ? -10.000 13.414 0.693 1.00 68.12 186 GLU A C 1
ATOM 1467 O O . GLU A 1 186 ? -10.822 14.233 0.298 1.00 68.12 186 GLU A O 1
ATOM 1472 N N . ASP A 1 187 ? -8.775 13.760 1.091 1.00 70.12 187 ASP A N 1
ATOM 1473 C CA . ASP A 1 187 ? -8.248 15.124 1.139 1.00 70.12 187 ASP A CA 1
ATOM 1474 C C . ASP A 1 187 ? -7.351 15.445 -0.069 1.00 70.12 187 ASP A C 1
ATOM 1476 O O . ASP A 1 187 ? -6.571 16.399 -0.036 1.00 70.12 187 ASP A O 1
ATOM 1480 N N . ASP A 1 188 ? -7.442 14.649 -1.137 1.00 63.62 188 ASP A N 1
ATOM 1481 C CA . ASP A 1 188 ? -6.681 14.842 -2.373 1.00 63.62 188 ASP A CA 1
ATOM 1482 C C . ASP A 1 188 ? -7.004 16.153 -3.095 1.00 63.62 188 ASP A C 1
ATOM 1484 O O . ASP A 1 188 ? -6.142 16.713 -3.769 1.00 63.62 188 ASP A O 1
ATOM 1488 N N . SER A 1 189 ? -8.225 16.655 -2.926 1.00 59.78 189 SER A N 1
ATOM 1489 C CA . SER A 1 189 ? -8.719 17.878 -3.551 1.00 59.78 189 SER A CA 1
ATOM 1490 C C . SER A 1 189 ? -8.431 19.150 -2.750 1.00 59.78 189 SER A C 1
ATOM 1492 O O . SER A 1 189 ? -8.802 20.234 -3.199 1.00 59.78 189 SER A O 1
ATOM 1494 N N . LEU A 1 190 ? -7.855 19.041 -1.547 1.00 62.81 190 LEU A N 1
ATOM 1495 C CA . LEU A 1 190 ? -7.507 20.205 -0.726 1.00 62.81 190 LEU A CA 1
ATOM 1496 C C . LEU A 1 190 ? -6.258 20.911 -1.282 1.00 62.81 190 LEU A C 1
ATOM 1498 O O . LEU A 1 190 ? -5.529 20.349 -2.092 1.00 62.81 190 LEU A O 1
ATOM 1502 N N . ASP A 1 191 ? -6.014 22.153 -0.860 1.00 56.31 191 ASP A N 1
ATOM 1503 C CA . ASP A 1 191 ? -4.800 22.906 -1.204 1.00 56.31 191 ASP A CA 1
ATOM 1504 C C . ASP A 1 191 ? -3.963 23.160 0.069 1.00 56.31 191 ASP A C 1
ATOM 1506 O O . ASP A 1 191 ? -4.430 23.869 0.969 1.00 56.31 191 ASP A O 1
ATOM 1510 N N . PRO A 1 192 ? -2.753 22.578 0.200 1.00 60.56 192 PRO A N 1
ATOM 1511 C CA . PRO A 1 192 ? -2.118 21.651 -0.742 1.00 60.56 192 PRO A CA 1
ATOM 1512 C C . PRO A 1 192 ? -2.809 20.272 -0.773 1.00 60.56 192 PRO A C 1
ATOM 1514 O O . PRO A 1 192 ? -3.362 19.854 0.251 1.00 60.56 192 PRO A O 1
ATOM 1517 N N . PRO A 1 193 ? -2.739 19.541 -1.906 1.00 58.88 193 PRO A N 1
ATOM 1518 C CA . PRO A 1 193 ? -3.309 18.199 -2.016 1.00 58.88 193 PRO A CA 1
ATOM 1519 C C . PRO A 1 193 ? -2.594 17.243 -1.063 1.00 58.88 193 PRO A C 1
ATOM 1521 O O . PRO A 1 193 ? -1.377 17.337 -0.891 1.00 58.88 193 PRO A O 1
ATOM 1524 N N . TYR A 1 194 ? -3.346 16.323 -0.452 1.00 69.06 194 TYR A N 1
ATOM 1525 C CA . TYR A 1 194 ? -2.849 15.409 0.588 1.00 69.06 194 TYR A CA 1
ATOM 1526 C C . TYR A 1 194 ? -2.146 16.140 1.743 1.00 69.06 194 TYR A C 1
ATOM 1528 O O . TYR A 1 194 ? -0.950 15.939 1.978 1.00 69.06 194 TYR A O 1
ATOM 1536 N N . PRO A 1 195 ? -2.858 16.990 2.503 1.00 75.94 195 PRO A N 1
ATOM 1537 C CA . PRO A 1 195 ? -2.252 17.655 3.642 1.00 75.94 195 PRO A CA 1
ATOM 1538 C C . PRO A 1 195 ? -1.734 16.622 4.647 1.00 75.94 195 PRO A C 1
ATOM 1540 O O . PRO A 1 195 ? -2.460 15.720 5.064 1.00 75.94 195 PRO A O 1
ATOM 1543 N N . VAL A 1 196 ? -0.485 16.795 5.080 1.00 82.19 196 VAL A N 1
ATOM 1544 C CA . VAL A 1 196 ? 0.101 15.959 6.130 1.00 82.19 196 VAL A CA 1
ATOM 1545 C C . VAL A 1 196 ? -0.553 16.300 7.469 1.00 82.19 196 VAL A C 1
ATOM 1547 O O . VAL A 1 196 ? -0.577 17.461 7.910 1.00 82.19 196 VAL A O 1
ATOM 1550 N N . TYR A 1 197 ? -1.099 15.269 8.102 1.00 84.38 197 TYR A N 1
ATOM 1551 C CA . TYR A 1 197 ? -1.607 15.266 9.463 1.00 84.38 197 TYR A CA 1
ATOM 1552 C C . TYR A 1 197 ? -0.537 14.742 10.412 1.00 84.38 197 TYR A C 1
ATOM 1554 O O . TYR A 1 197 ? 0.321 13.949 10.025 1.00 84.38 197 TYR A O 1
ATOM 1562 N N . THR A 1 198 ? -0.587 15.208 11.658 1.00 84.56 198 THR A N 1
ATOM 1563 C CA . THR A 1 198 ? 0.377 14.836 12.689 1.00 84.56 198 THR A CA 1
ATOM 1564 C C . THR A 1 198 ? -0.324 14.602 14.016 1.00 84.56 198 THR A C 1
ATOM 1566 O O . THR A 1 198 ? -1.194 15.378 14.399 1.00 84.56 198 THR A O 1
ATOM 1569 N N . ALA A 1 199 ? 0.112 13.580 14.742 1.00 85.12 199 ALA A N 1
ATOM 1570 C CA . ALA A 1 199 ? -0.229 13.351 16.141 1.00 85.12 199 ALA A CA 1
ATOM 1571 C C . ALA A 1 199 ? 1.068 13.222 16.937 1.00 85.12 199 ALA A C 1
ATOM 1573 O O . ALA A 1 199 ? 2.040 12.637 16.448 1.00 85.12 199 ALA A O 1
ATOM 1574 N N . THR A 1 200 ? 1.095 13.802 18.135 1.00 85.75 200 THR A N 1
ATOM 1575 C CA . THR A 1 200 ? 2.271 13.768 19.007 1.00 85.75 200 THR A CA 1
ATOM 1576 C C . THR A 1 200 ? 1.921 12.983 20.252 1.00 85.75 200 THR A C 1
ATOM 1578 O O . THR A 1 200 ? 1.190 13.464 21.100 1.00 85.75 200 THR A O 1
ATOM 1581 N N . VAL A 1 201 ? 2.461 11.778 20.365 1.00 84.50 201 VAL A N 1
ATOM 1582 C CA . VAL A 1 201 ? 2.312 10.954 21.561 1.00 84.50 201 VAL A CA 1
ATOM 1583 C C . VAL A 1 201 ? 3.127 11.584 22.683 1.00 84.50 201 VAL A C 1
ATOM 1585 O O . VAL A 1 201 ? 4.293 11.938 22.470 1.00 84.50 201 VAL A O 1
ATOM 1588 N N . SER A 1 202 ? 2.534 11.759 23.865 1.00 83.25 202 SER A N 1
ATOM 1589 C CA . SER A 1 202 ? 3.251 12.409 24.957 1.00 83.25 202 SER A CA 1
ATOM 1590 C C . SER A 1 202 ? 4.494 11.596 25.346 1.00 83.25 202 SER A C 1
ATOM 1592 O O . SER A 1 202 ? 4.517 10.366 25.258 1.00 83.25 202 SER A O 1
ATOM 1594 N N . PRO A 1 203 ? 5.585 12.252 25.764 1.00 75.56 203 PRO A N 1
ATOM 1595 C CA . PRO A 1 203 ? 6.714 11.543 26.335 1.00 75.56 203 PRO A CA 1
ATOM 1596 C C . PRO A 1 203 ? 6.296 10.850 27.633 1.00 75.56 203 PRO A C 1
ATOM 1598 O O . PRO A 1 203 ? 5.671 11.460 28.501 1.00 75.56 203 PRO A O 1
ATOM 1601 N N . GLY A 1 204 ? 6.657 9.583 27.792 1.00 68.75 204 GLY A N 1
ATOM 1602 C CA . GLY A 1 204 ? 6.240 8.814 28.956 1.00 68.75 204 GLY A CA 1
ATOM 1603 C C . GLY A 1 204 ? 6.396 7.313 28.791 1.00 68.75 204 GLY A C 1
ATOM 1604 O O . GLY A 1 204 ? 6.742 6.807 27.724 1.00 68.75 204 GLY A O 1
ATOM 1605 N N . SER A 1 205 ? 6.141 6.601 29.884 1.00 68.62 205 SER A N 1
ATOM 1606 C CA . SER A 1 205 ? 6.154 5.141 29.939 1.00 68.62 205 SER A CA 1
ATOM 1607 C C . SER A 1 205 ? 4.733 4.612 29.761 1.00 68.62 205 SER A C 1
ATOM 1609 O O . SER A 1 205 ? 3.867 4.899 30.587 1.00 68.62 205 SER A O 1
ATOM 1611 N N . TYR A 1 206 ? 4.498 3.805 28.724 1.00 70.12 206 TYR A N 1
ATOM 1612 C CA . TYR A 1 206 ? 3.166 3.292 28.396 1.00 70.12 206 TYR A CA 1
ATOM 1613 C C . TYR A 1 206 ? 3.068 1.762 28.489 1.00 70.12 206 TYR A C 1
ATOM 1615 O O . TYR A 1 206 ? 3.860 1.036 27.899 1.00 70.12 206 TYR A O 1
ATOM 1623 N N . SER A 1 207 ? 2.028 1.266 29.165 1.00 71.12 207 SER A N 1
ATOM 1624 C CA . SER A 1 207 ? 1.470 -0.075 28.918 1.00 71.12 207 SER A CA 1
ATOM 1625 C C . SER A 1 207 ? 0.726 -0.125 27.571 1.00 71.12 207 SER A C 1
ATOM 1627 O O . SER A 1 207 ? 0.380 0.930 27.044 1.00 71.12 207 SER A O 1
ATOM 1629 N N . LEU A 1 208 ? 0.383 -1.312 27.044 1.00 69.56 208 LEU A N 1
ATOM 1630 C CA . LEU A 1 208 ? -0.433 -1.430 25.813 1.00 69.56 208 LEU A CA 1
ATOM 1631 C C . LEU A 1 208 ? -1.744 -0.660 25.915 1.00 69.56 208 LEU A C 1
ATOM 1633 O O . LEU A 1 208 ? -2.097 0.075 25.000 1.00 69.56 208 LEU A O 1
ATOM 1637 N N . THR A 1 209 ? -2.447 -0.800 27.037 1.00 73.81 209 THR A N 1
ATOM 1638 C CA . THR A 1 209 ? -3.751 -0.164 27.237 1.00 73.81 209 THR A CA 1
ATOM 1639 C C . THR A 1 209 ? -3.623 1.355 27.337 1.00 73.81 209 THR A C 1
ATOM 1641 O O . THR A 1 209 ? -4.412 2.090 26.742 1.00 73.81 209 THR A O 1
ATOM 1644 N N . THR A 1 210 ? -2.607 1.850 28.050 1.00 80.50 210 THR A N 1
ATOM 1645 C CA . THR A 1 210 ? -2.363 3.297 28.148 1.00 80.50 210 THR A CA 1
ATOM 1646 C C . THR A 1 210 ? -1.836 3.869 26.834 1.00 80.50 210 THR A C 1
ATOM 1648 O O . THR A 1 210 ? -2.206 4.981 26.492 1.00 80.50 210 THR A O 1
ATOM 1651 N N . LEU A 1 211 ? -1.043 3.113 26.063 1.00 78.81 211 LEU A N 1
ATOM 1652 C CA . LEU A 1 211 ? -0.595 3.504 24.723 1.00 78.81 211 LEU A CA 1
ATOM 1653 C C . LEU A 1 211 ? -1.767 3.554 23.744 1.00 78.81 211 LEU A C 1
ATOM 1655 O O . LEU A 1 211 ? -1.882 4.505 22.987 1.00 78.81 211 LEU A O 1
ATOM 1659 N N . GLN A 1 212 ? -2.665 2.566 23.774 1.00 84.12 212 GLN A N 1
ATOM 1660 C CA . GLN A 1 212 ? -3.884 2.577 22.966 1.00 84.12 212 GLN A CA 1
ATOM 1661 C C . GLN A 1 212 ? -4.732 3.813 23.277 1.00 84.12 212 GLN A C 1
ATOM 1663 O O . GLN A 1 212 ? -5.236 4.461 22.362 1.00 84.12 212 GLN A O 1
ATOM 1668 N N . THR A 1 213 ? -4.877 4.140 24.564 1.00 83.81 213 THR A N 1
ATOM 1669 C CA . THR A 1 213 ? -5.650 5.304 25.017 1.00 83.81 213 THR A CA 1
ATOM 1670 C C . THR A 1 213 ? -5.001 6.601 24.543 1.00 83.81 213 THR A C 1
ATOM 1672 O O . THR A 1 213 ? -5.687 7.455 23.988 1.00 83.81 213 THR A O 1
ATOM 1675 N N . GLU A 1 214 ? -3.682 6.715 24.688 1.00 85.88 214 GLU A N 1
ATOM 1676 C CA . GLU A 1 214 ? -2.904 7.860 24.222 1.00 85.88 214 GLU A CA 1
ATOM 1677 C C . GLU A 1 214 ? -3.000 8.027 22.704 1.00 85.88 214 GLU A C 1
ATOM 1679 O O . GLU A 1 214 ? -3.382 9.086 22.227 1.00 85.88 214 GLU A O 1
ATOM 1684 N N . LEU A 1 215 ? -2.750 6.965 21.934 1.00 86.06 215 LEU A N 1
ATOM 1685 C CA . LEU A 1 215 ? -2.853 6.974 20.475 1.00 86.06 215 LEU A CA 1
ATOM 1686 C C . LEU A 1 215 ? -4.254 7.359 20.007 1.00 86.06 215 LEU A C 1
ATOM 1688 O O . LEU A 1 215 ? -4.394 8.170 19.100 1.00 86.06 215 LEU A O 1
ATOM 1692 N N . THR A 1 216 ? -5.290 6.803 20.639 1.00 84.25 216 THR A N 1
ATOM 1693 C CA . THR A 1 216 ? -6.682 7.152 20.324 1.00 84.25 216 THR A CA 1
ATOM 1694 C C . THR A 1 216 ? -6.950 8.625 20.614 1.00 84.25 216 THR A C 1
ATOM 1696 O O . THR A 1 216 ? -7.659 9.272 19.853 1.00 84.25 216 THR A O 1
ATOM 1699 N N . THR A 1 217 ? -6.379 9.163 21.692 1.00 84.31 217 THR A N 1
ATOM 1700 C CA . THR A 1 217 ? -6.570 10.560 22.098 1.00 84.31 217 THR A CA 1
ATOM 1701 C C . THR A 1 217 ? -5.828 11.518 21.169 1.00 84.31 217 THR A C 1
ATOM 1703 O O . THR A 1 217 ? -6.433 12.443 20.639 1.00 84.31 217 THR A O 1
ATOM 1706 N N . GLU A 1 218 ? -4.549 11.265 20.905 1.00 85.06 218 GLU A N 1
ATOM 1707 C CA . GLU A 1 218 ? -3.692 12.137 20.095 1.00 85.06 218 GLU A CA 1
ATOM 1708 C C . GLU A 1 218 ? -4.028 12.074 18.602 1.00 85.06 218 GLU A C 1
ATOM 1710 O O . GLU A 1 218 ? -3.890 13.061 17.880 1.00 85.06 218 GLU A O 1
ATOM 1715 N N . MET A 1 219 ? -4.510 10.925 18.119 1.00 82.44 219 MET A N 1
ATOM 1716 C CA . MET A 1 219 ? -5.002 10.786 16.746 1.00 82.44 219 MET A CA 1
ATOM 1717 C C . MET A 1 219 ? -6.479 11.169 16.591 1.00 82.44 219 MET A C 1
ATOM 1719 O O . MET A 1 219 ? -6.971 11.240 15.463 1.00 82.44 219 MET A O 1
ATOM 1723 N N . ALA A 1 220 ? -7.195 11.462 17.682 1.00 71.81 220 ALA A N 1
ATOM 1724 C CA . ALA A 1 220 ? -8.512 12.091 17.629 1.00 71.81 220 ALA A CA 1
ATOM 1725 C C . ALA A 1 220 ? -8.356 13.599 17.377 1.00 71.81 220 ALA A C 1
ATOM 1727 O O . ALA A 1 220 ? -8.657 14.435 18.229 1.00 71.81 220 ALA A O 1
ATOM 1728 N N . ILE A 1 221 ? -7.868 13.963 16.188 1.00 60.44 221 ILE A N 1
ATOM 1729 C CA . ILE A 1 221 ? -7.665 15.368 15.830 1.00 60.44 221 ILE A CA 1
ATOM 1730 C C . ILE A 1 221 ? -9.018 16.106 15.755 1.00 60.44 221 ILE A C 1
ATOM 1732 O O . ILE A 1 221 ? -9.974 15.619 15.136 1.00 60.44 221 ILE A O 1
ATOM 1736 N N . PRO A 1 222 ? -9.114 17.329 16.312 1.00 51.66 222 PRO A N 1
ATOM 1737 C CA . PRO A 1 222 ? -10.248 18.208 16.084 1.00 51.66 222 PRO A CA 1
ATOM 1738 C C . PRO A 1 222 ? -10.168 18.836 14.675 1.00 51.66 222 PRO A C 1
ATOM 1740 O O . PRO A 1 222 ? -9.289 19.641 14.391 1.00 51.66 222 PRO A O 1
ATOM 1743 N N . PHE A 1 223 ? -11.148 18.485 13.835 1.00 54.25 223 PHE A N 1
ATOM 1744 C CA . PHE A 1 223 ? -11.466 18.993 12.483 1.00 54.25 223 PHE A CA 1
ATOM 1745 C C . PHE A 1 223 ? -10.563 18.533 11.319 1.00 54.25 223 PHE A C 1
ATOM 1747 O O . PHE A 1 223 ? -9.347 18.708 11.318 1.00 54.25 223 PHE A O 1
ATOM 1754 N N . ARG A 1 224 ? -11.197 18.009 10.259 1.00 58.03 224 ARG A N 1
ATOM 1755 C CA . ARG A 1 224 ? -10.614 17.951 8.909 1.00 58.03 224 ARG A CA 1
ATOM 1756 C C . ARG A 1 224 ? -10.224 19.377 8.490 1.00 58.03 224 ARG A C 1
ATOM 1758 O O . ARG A 1 224 ? -10.996 20.309 8.718 1.00 58.03 224 ARG A O 1
ATOM 1765 N N . LYS A 1 225 ? -9.055 19.558 7.862 1.00 51.50 225 LYS A N 1
ATOM 1766 C CA . LYS A 1 225 ? -8.523 20.882 7.458 1.00 51.50 225 LYS A CA 1
ATOM 1767 C C . LYS A 1 225 ? -9.384 21.645 6.431 1.00 51.50 225 LYS A C 1
ATOM 1769 O O . LYS A 1 225 ? -9.043 22.773 6.102 1.00 51.50 225 LYS A O 1
ATOM 1774 N N . ASP A 1 226 ? -10.482 21.065 5.951 1.00 49.56 226 ASP A N 1
ATOM 1775 C CA . ASP A 1 226 ? -11.380 21.677 4.964 1.00 49.56 226 ASP A CA 1
ATOM 1776 C C . ASP A 1 226 ? -12.209 22.846 5.537 1.00 49.56 226 ASP A C 1
ATOM 1778 O O . ASP A 1 226 ? -12.602 23.743 4.806 1.00 49.56 226 ASP A O 1
ATOM 1782 N N . GLY A 1 227 ? -12.465 22.913 6.851 1.00 43.78 227 GLY A N 1
ATOM 1783 C CA . GLY A 1 227 ? -13.128 24.082 7.461 1.00 43.78 227 GLY A CA 1
ATOM 1784 C C . GLY A 1 227 ? -14.522 24.453 6.906 1.00 43.78 227 GLY A C 1
ATOM 1785 O O . GLY A 1 227 ? -15.092 25.455 7.335 1.00 43.78 227 GLY A O 1
ATOM 1786 N N . GLN A 1 228 ? -15.097 23.676 5.984 1.00 44.38 228 GLN A N 1
ATOM 1787 C CA . GLN A 1 228 ? -16.406 23.938 5.396 1.00 44.38 228 GLN A CA 1
ATOM 1788 C C . GLN A 1 228 ? -17.500 23.415 6.330 1.00 44.38 228 GLN A C 1
ATOM 1790 O O . GLN A 1 228 ? -17.698 22.212 6.497 1.00 44.38 228 GLN A O 1
ATOM 1795 N N . VAL A 1 229 ? -18.239 24.345 6.930 1.00 43.81 229 VAL A N 1
ATOM 1796 C CA . VAL A 1 229 ? -19.632 24.095 7.305 1.00 43.81 229 VAL A CA 1
ATOM 1797 C C . VAL A 1 229 ? -20.402 24.066 5.990 1.00 43.81 229 VAL A C 1
ATOM 1799 O O . VAL A 1 229 ? -20.485 25.090 5.309 1.00 43.81 229 VAL A O 1
ATOM 1802 N N . TYR A 1 230 ? -20.931 22.907 5.598 1.00 50.34 230 TYR A N 1
ATOM 1803 C CA . TYR A 1 230 ? -21.803 22.845 4.431 1.00 50.34 230 TYR A CA 1
ATOM 1804 C C . TYR A 1 230 ? -23.031 23.736 4.679 1.00 50.34 230 TYR A C 1
ATOM 1806 O O . TYR A 1 230 ? -23.560 23.821 5.790 1.00 50.34 230 TYR A O 1
ATOM 1814 N N . SER A 1 231 ? -23.473 24.443 3.638 1.00 38.25 231 SER A N 1
ATOM 1815 C CA . SER A 1 231 ? -24.579 25.415 3.699 1.00 38.25 231 SER A CA 1
ATOM 1816 C C . SER A 1 231 ? -25.936 24.812 4.106 1.00 38.25 231 SER A C 1
ATOM 1818 O O . SER A 1 231 ? -26.882 25.552 4.366 1.00 38.25 231 SER A O 1
ATOM 1820 N N . ASP A 1 232 ? -26.019 23.486 4.207 1.00 47.16 232 ASP A N 1
ATOM 1821 C CA . ASP A 1 232 ? -27.172 22.705 4.655 1.00 47.16 232 ASP A CA 1
ATOM 1822 C C . ASP A 1 232 ? -27.191 22.423 6.175 1.00 47.16 232 ASP A C 1
ATOM 1824 O O . ASP A 1 232 ? -28.125 21.796 6.671 1.00 47.16 232 ASP A O 1
ATOM 1828 N N . GLY A 1 233 ? -26.191 22.897 6.930 1.00 38.75 233 GLY A N 1
ATOM 1829 C CA . GLY A 1 233 ? -26.087 22.662 8.373 1.00 38.75 233 GLY A CA 1
ATOM 1830 C C . GLY A 1 233 ? -25.451 21.321 8.753 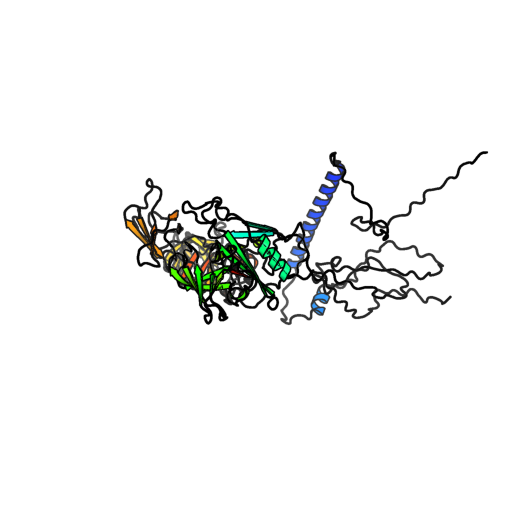1.00 38.75 233 GLY A C 1
ATOM 1831 O O . GLY A 1 233 ? -25.509 20.935 9.923 1.00 38.75 233 GLY A O 1
ATOM 1832 N N . THR A 1 234 ? -24.830 20.615 7.805 1.00 50.47 234 THR A N 1
ATOM 1833 C CA . THR A 1 234 ? -24.090 19.379 8.083 1.00 50.47 234 THR A CA 1
ATOM 1834 C C . THR A 1 234 ? -22.834 19.678 8.913 1.00 50.47 234 THR A C 1
ATOM 1836 O O . THR A 1 234 ? -22.033 20.557 8.587 1.00 50.47 234 THR A O 1
ATOM 1839 N N . PHE A 1 235 ? -22.690 18.956 10.030 1.00 50.31 235 PHE A N 1
ATOM 1840 C CA . PHE A 1 2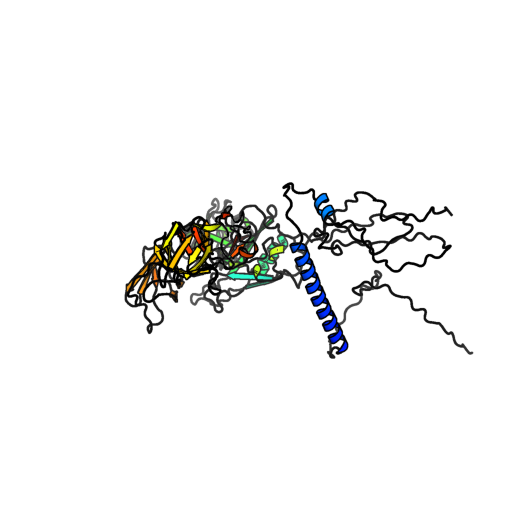3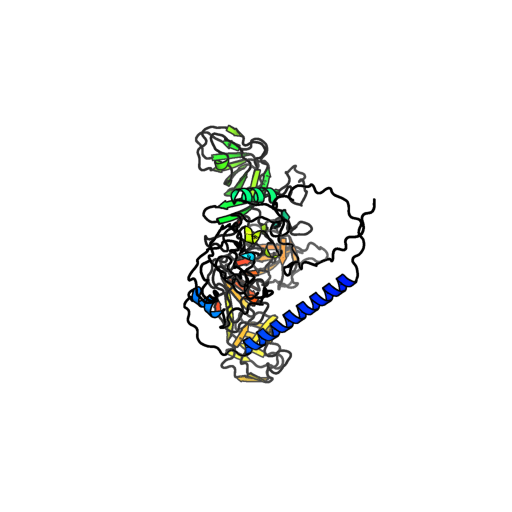5 ? -21.574 19.072 10.976 1.00 50.31 235 PHE A CA 1
ATOM 1841 C C . PHE A 1 235 ? -20.217 18.787 10.303 1.00 50.31 235 PHE A C 1
ATOM 1843 O O . PHE A 1 235 ? -20.168 18.011 9.348 1.00 50.31 235 PHE A O 1
ATOM 1850 N N . PRO A 1 236 ? -19.107 19.363 10.807 1.00 53.19 236 PRO A N 1
ATOM 1851 C CA . PRO A 1 236 ? -17.787 19.135 10.234 1.00 53.19 236 PRO A CA 1
ATOM 1852 C C . PRO A 1 236 ? -17.444 17.644 10.226 1.00 53.19 236 PRO A C 1
ATOM 1854 O O . PRO A 1 236 ? -17.598 16.942 11.225 1.00 53.19 236 PRO A O 1
ATOM 1857 N N . ILE A 1 237 ? -16.964 17.176 9.079 1.00 60.22 237 ILE A N 1
ATOM 1858 C CA . ILE A 1 237 ? -16.467 15.817 8.904 1.00 60.22 237 ILE A CA 1
ATOM 1859 C C . ILE A 1 237 ? -15.157 15.682 9.692 1.00 60.22 237 ILE A C 1
ATOM 1861 O O . ILE A 1 237 ? -14.235 16.482 9.522 1.00 60.22 237 ILE A O 1
ATOM 1865 N N . HIS A 1 238 ? -15.073 14.682 10.568 1.00 67.06 238 HIS A N 1
ATOM 1866 C CA . HIS A 1 238 ? -13.876 14.392 11.355 1.00 67.06 238 HIS A CA 1
ATOM 1867 C C . HIS A 1 238 ? -13.182 13.142 10.820 1.00 67.06 238 HIS A C 1
ATOM 1869 O O . HIS A 1 238 ? -13.848 12.123 10.651 1.00 67.06 238 HIS A O 1
ATOM 1875 N N . HIS A 1 239 ? -11.857 13.208 10.648 1.00 75.00 239 HIS A N 1
ATOM 1876 C CA . HIS A 1 239 ? -11.017 12.011 10.595 1.00 75.00 239 HIS A CA 1
ATOM 1877 C C . HIS A 1 239 ? -10.797 11.538 12.029 1.00 75.00 239 HIS A C 1
ATOM 1879 O O . HIS A 1 239 ? -10.122 12.206 12.811 1.00 75.00 239 HIS A O 1
ATOM 1885 N N . LEU A 1 240 ? -11.429 10.429 12.392 1.00 80.94 240 LEU A N 1
ATOM 1886 C CA . LEU A 1 240 ? -11.327 9.822 13.713 1.00 80.94 240 LEU A CA 1
ATOM 1887 C C . LEU A 1 240 ? -10.627 8.475 13.599 1.00 80.94 240 LEU A C 1
ATOM 1889 O O . LEU A 1 240 ? -11.031 7.644 12.794 1.00 80.94 240 LEU A O 1
ATOM 1893 N N . PHE A 1 241 ? -9.641 8.229 14.455 1.00 86.00 241 PHE A N 1
ATOM 1894 C CA . PHE A 1 241 ? -8.981 6.932 14.520 1.00 86.00 241 PHE A CA 1
ATOM 1895 C C . PHE A 1 241 ? -9.548 6.063 15.639 1.00 86.00 241 PHE A C 1
ATOM 1897 O O . PHE A 1 241 ? -9.628 6.475 16.795 1.00 86.00 241 PHE A O 1
ATOM 1904 N N . VAL A 1 242 ? -9.889 4.824 15.298 1.00 85.62 242 VAL A N 1
ATOM 1905 C CA . VAL A 1 242 ? -10.097 3.737 16.253 1.00 85.62 242 VAL A CA 1
ATOM 1906 C C . VAL A 1 242 ? -8.808 2.933 16.318 1.00 85.62 242 VAL A C 1
ATOM 1908 O O . VAL A 1 242 ? -8.412 2.295 15.339 1.00 85.62 242 VAL A O 1
ATOM 1911 N N . VAL A 1 243 ? -8.150 2.968 17.476 1.00 87.06 243 VAL A N 1
ATOM 1912 C CA . VAL A 1 243 ? -6.924 2.206 17.727 1.00 87.06 243 VAL A CA 1
ATOM 1913 C C . VAL A 1 243 ? -7.279 0.940 18.493 1.00 87.06 243 VAL A C 1
ATOM 1915 O O . VAL A 1 243 ? -7.931 0.982 19.537 1.00 87.06 243 VAL A O 1
ATOM 1918 N N . THR A 1 244 ? -6.843 -0.197 17.968 1.00 81.50 244 THR A N 1
ATOM 1919 C CA . THR A 1 244 ? -7.080 -1.526 18.534 1.00 81.50 244 THR A CA 1
ATOM 1920 C C . THR A 1 244 ? -5.754 -2.165 18.887 1.00 81.50 244 THR A C 1
ATOM 1922 O O . THR A 1 244 ? -4.815 -2.135 18.097 1.00 81.50 244 THR A O 1
ATOM 1925 N N . VAL A 1 245 ? -5.678 -2.743 20.082 1.00 75.38 245 VAL A N 1
ATOM 1926 C CA . VAL A 1 245 ? -4.494 -3.458 20.546 1.00 75.38 245 VAL A CA 1
ATOM 1927 C C . VAL A 1 245 ? -4.922 -4.820 21.070 1.00 75.38 245 VAL A C 1
ATOM 1929 O O . VAL A 1 245 ? -5.764 -4.907 21.962 1.00 75.38 245 VAL A O 1
ATOM 1932 N N . ASN A 1 246 ? -4.359 -5.890 20.511 1.00 67.56 246 ASN A N 1
ATOM 1933 C CA . ASN A 1 246 ? -4.596 -7.250 20.984 1.00 67.56 246 ASN A CA 1
ATOM 1934 C C . ASN A 1 246 ? -3.386 -7.730 21.792 1.00 67.56 246 ASN A C 1
ATOM 1936 O O . ASN A 1 246 ? -2.267 -7.808 21.281 1.00 67.56 246 ASN A O 1
ATOM 1940 N N . LEU A 1 247 ? -3.640 -8.061 23.057 1.00 63.12 247 LEU A N 1
ATOM 1941 C CA . LEU A 1 247 ? -2.622 -8.451 24.032 1.00 63.12 247 LEU A CA 1
ATOM 1942 C C . LEU A 1 247 ? -2.021 -9.839 23.757 1.00 63.12 247 LEU A C 1
ATOM 1944 O O . LEU A 1 247 ? -0.902 -10.109 24.180 1.00 63.12 247 LEU A O 1
ATOM 1948 N N . GLU A 1 248 ? -2.749 -10.717 23.066 1.00 60.28 248 GLU A N 1
ATOM 1949 C CA . GLU A 1 248 ? -2.309 -12.084 22.768 1.00 60.28 248 GLU A CA 1
ATOM 1950 C C . GLU A 1 248 ? -1.473 -12.130 21.490 1.00 60.28 248 GLU A C 1
ATOM 1952 O O . GLU A 1 248 ? -0.450 -12.810 21.423 1.00 60.28 248 GLU A O 1
ATOM 1957 N N . THR A 1 249 ? -1.891 -11.377 20.473 1.00 59.38 249 THR A N 1
ATOM 1958 C CA . THR A 1 249 ? -1.261 -11.402 19.148 1.00 59.38 249 THR A CA 1
ATOM 1959 C C . THR A 1 249 ? -0.259 -10.271 18.929 1.00 59.38 249 THR A C 1
ATOM 1961 O O . THR A 1 249 ? 0.378 -10.233 17.879 1.00 59.38 249 THR A O 1
ATOM 1964 N N . ASN A 1 250 ? -0.091 -9.359 19.901 1.00 62.22 250 ASN A N 1
ATOM 1965 C CA . ASN A 1 250 ? 0.693 -8.120 19.771 1.00 62.22 250 ASN A CA 1
ATOM 1966 C C . ASN A 1 250 ? 0.311 -7.318 18.515 1.00 62.22 250 ASN A C 1
ATOM 1968 O O . ASN A 1 250 ? 1.144 -6.696 17.854 1.00 62.22 250 ASN A O 1
ATOM 1972 N N . TYR A 1 251 ? -0.966 -7.377 18.162 1.00 73.44 251 TYR A N 1
ATOM 1973 C CA . TYR A 1 251 ? -1.518 -6.671 17.022 1.00 73.44 251 TYR A CA 1
ATOM 1974 C C . TYR A 1 251 ? -1.852 -5.239 17.430 1.00 73.44 251 TYR A C 1
ATOM 1976 O O . TYR A 1 251 ? -2.474 -5.025 18.472 1.00 73.44 251 TYR A O 1
ATOM 1984 N N . VAL A 1 252 ? -1.454 -4.279 16.599 1.00 78.31 252 VAL A N 1
ATOM 1985 C CA . VAL A 1 252 ? -1.874 -2.879 16.677 1.00 78.31 252 VAL A CA 1
ATOM 1986 C C . VAL A 1 252 ? -2.526 -2.529 15.352 1.00 78.31 252 VAL A C 1
ATOM 1988 O O . VAL A 1 252 ? -1.884 -2.584 14.303 1.00 78.31 252 VAL A O 1
ATOM 1991 N N . GLY A 1 253 ? -3.804 -2.175 15.418 1.00 83.12 253 GLY A N 1
ATOM 1992 C CA . GLY A 1 253 ? -4.605 -1.768 14.276 1.00 83.12 253 GLY A CA 1
ATOM 1993 C C . GLY A 1 253 ? -5.087 -0.334 14.420 1.00 83.12 253 GLY A C 1
ATOM 1994 O O . GLY A 1 253 ? -5.545 0.069 15.488 1.00 83.12 253 GLY A O 1
ATOM 1995 N N . PHE A 1 254 ? -5.036 0.409 13.326 1.00 86.88 254 PHE A N 1
ATOM 1996 C CA . PHE A 1 254 ? -5.562 1.758 13.189 1.00 86.88 254 PHE A CA 1
ATOM 1997 C C . PHE A 1 254 ? -6.661 1.729 12.141 1.00 86.88 254 PHE A C 1
ATOM 1999 O O . PHE A 1 254 ? -6.409 1.341 11.005 1.00 86.88 254 PHE A O 1
ATOM 2006 N N . THR A 1 255 ? -7.868 2.138 12.513 1.00 87.06 255 THR A N 1
ATOM 2007 C CA . THR A 1 255 ? -8.965 2.344 11.563 1.00 87.06 255 THR A CA 1
ATOM 2008 C C . THR A 1 255 ? -9.296 3.822 11.513 1.00 87.06 255 THR A C 1
ATOM 2010 O O . THR A 1 255 ? -9.679 4.378 12.538 1.00 87.06 255 THR A O 1
ATOM 2013 N N . SER A 1 256 ? -9.137 4.454 10.354 1.00 86.25 256 SER A N 1
ATOM 2014 C CA . SER A 1 256 ? -9.551 5.843 10.146 1.00 86.25 256 SER A CA 1
ATOM 2015 C C . SER A 1 256 ? -11.010 5.882 9.707 1.00 86.25 256 SER A C 1
ATOM 2017 O O . SER A 1 256 ? -11.452 5.059 8.904 1.00 86.25 256 SER A O 1
ATOM 2019 N N . LEU A 1 257 ? -11.769 6.827 10.252 1.00 84.56 257 LEU A N 1
ATOM 2020 C CA . LEU A 1 257 ? -13.199 6.977 10.035 1.00 84.56 257 LEU A CA 1
ATOM 2021 C C . LEU A 1 257 ? -13.547 8.407 9.645 1.00 84.56 257 LEU A C 1
ATOM 2023 O O . LEU A 1 257 ? -13.108 9.354 10.294 1.00 84.56 257 LEU A O 1
ATOM 2027 N N . VAL A 1 258 ? -14.452 8.534 8.679 1.00 81.06 258 VAL A N 1
ATOM 2028 C CA . VAL A 1 258 ? -15.235 9.740 8.402 1.00 81.06 258 VAL A CA 1
ATOM 2029 C C . VAL A 1 258 ? -16.437 9.730 9.341 1.00 81.06 258 VAL A C 1
ATOM 2031 O O . VAL A 1 258 ? -17.460 9.107 9.039 1.00 81.06 258 VAL A O 1
ATOM 2034 N N . ALA A 1 259 ? -16.306 10.352 10.513 1.00 81.56 259 ALA A N 1
ATOM 2035 C CA . ALA A 1 259 ? -17.324 10.281 11.561 1.00 81.56 259 ALA A CA 1
ATOM 2036 C C . ALA A 1 259 ? -18.217 11.531 11.618 1.00 81.56 259 ALA A C 1
ATOM 2038 O O . ALA A 1 259 ? -17.730 12.662 11.575 1.00 81.56 259 ALA A O 1
ATOM 2039 N N . GLN A 1 260 ? -19.521 11.313 11.805 1.00 81.19 260 GLN A N 1
ATOM 2040 C CA . GLN A 1 260 ? -20.551 12.337 11.974 1.00 81.19 260 GLN A CA 1
ATOM 2041 C C . GLN A 1 260 ? -21.326 12.101 13.287 1.00 81.19 260 GLN A C 1
ATOM 2043 O O . GLN A 1 260 ? -21.607 10.954 13.646 1.00 81.19 260 GLN A O 1
ATOM 2048 N N . PRO A 1 261 ? -21.687 13.161 14.035 1.00 84.00 261 PRO A N 1
ATOM 2049 C CA . PRO A 1 261 ? -22.543 13.030 15.210 1.00 84.00 261 PRO A CA 1
ATOM 2050 C C . PRO A 1 261 ? -23.968 12.605 14.838 1.00 84.00 261 PRO A C 1
ATOM 2052 O O . PRO A 1 261 ? -24.544 13.081 13.862 1.00 84.00 261 PRO A O 1
ATOM 2055 N N . CYS A 1 262 ? -24.567 11.763 15.676 1.00 87.31 262 CYS A N 1
ATOM 2056 C CA . CYS A 1 262 ? -25.935 11.274 15.494 1.00 87.31 262 CYS A CA 1
ATOM 2057 C C . CYS A 1 262 ? -26.999 12.171 16.161 1.00 87.31 262 CYS A C 1
ATOM 2059 O O . CYS A 1 262 ? -28.189 12.008 15.914 1.00 87.31 262 CYS A O 1
ATOM 2061 N N . GLY A 1 263 ? -26.591 13.120 17.012 1.00 84.81 263 GLY A N 1
ATOM 2062 C CA . GLY A 1 263 ? -27.500 13.985 17.773 1.00 84.81 263 GLY A CA 1
ATOM 2063 C C . GLY A 1 263 ? -27.843 13.437 19.163 1.00 84.81 263 GLY A C 1
ATOM 2064 O O . GLY A 1 263 ? -27.071 12.688 19.759 1.00 84.81 263 GLY A O 1
ATOM 2065 N N . GLN A 1 264 ? -28.979 13.864 19.726 1.00 90.00 264 GLN A N 1
ATOM 2066 C CA . GLN A 1 264 ? -29.383 13.511 21.091 1.00 90.00 264 GLN A CA 1
ATOM 2067 C C . GLN A 1 264 ? -30.135 12.178 21.133 1.00 90.00 264 GLN A C 1
ATOM 2069 O O . GLN A 1 264 ? -31.170 12.035 20.492 1.00 90.00 264 GLN A O 1
ATOM 2074 N N . ASN A 1 265 ? -29.662 11.255 21.976 1.00 93.44 265 ASN A N 1
ATOM 2075 C CA . ASN A 1 265 ? -30.294 9.960 22.246 1.00 93.44 265 ASN A CA 1
ATOM 2076 C C . ASN A 1 265 ? -30.727 9.203 20.971 1.00 93.44 265 ASN A C 1
ATOM 2078 O O . ASN A 1 265 ? -31.904 8.867 20.823 1.00 93.44 265 ASN A O 1
ATOM 2082 N N . PRO A 1 266 ? -29.793 8.934 20.044 1.00 95.69 266 PRO A N 1
ATOM 2083 C CA . PRO A 1 266 ? -30.129 8.445 18.710 1.00 95.69 266 PRO A CA 1
ATOM 2084 C C . PRO A 1 266 ? -30.463 6.950 18.659 1.00 95.69 266 PRO A C 1
ATOM 2086 O O . PRO A 1 266 ? -30.899 6.467 17.618 1.00 95.69 266 PRO A O 1
ATOM 2089 N N . ILE A 1 267 ? -30.250 6.195 19.740 1.00 97.44 267 ILE A N 1
ATOM 2090 C CA . ILE A 1 267 ? -30.345 4.732 19.743 1.00 97.44 267 ILE A CA 1
ATOM 2091 C C . ILE A 1 267 ? -31.650 4.296 20.392 1.00 97.44 267 ILE A C 1
ATOM 2093 O O . ILE A 1 267 ? -31.946 4.694 21.515 1.00 97.44 267 ILE A O 1
ATOM 2097 N N . THR A 1 268 ? -32.402 3.428 19.718 1.00 97.69 268 THR A N 1
ATOM 2098 C CA . THR A 1 268 ? -33.602 2.787 20.264 1.00 97.69 268 THR A CA 1
ATOM 2099 C C . THR A 1 268 ? -33.426 1.272 20.317 1.00 97.69 268 THR A C 1
ATOM 2101 O O . THR A 1 268 ? -33.214 0.622 19.290 1.00 97.69 268 THR A O 1
ATOM 2104 N N . THR A 1 269 ? -33.539 0.710 21.521 1.00 97.75 269 THR A N 1
ATOM 2105 C CA . THR A 1 269 ? -33.568 -0.737 21.775 1.00 97.75 269 THR A CA 1
ATOM 2106 C C . THR A 1 269 ? -35.015 -1.228 21.828 1.00 97.75 269 THR A C 1
ATOM 2108 O O . THR A 1 269 ? -35.925 -0.460 22.137 1.00 97.75 269 THR A O 1
ATOM 2111 N N . THR A 1 270 ? -35.247 -2.517 21.569 1.00 97.75 270 THR A N 1
ATOM 2112 C CA . THR A 1 270 ? -36.550 -3.171 21.787 1.00 97.75 270 THR A CA 1
ATOM 2113 C C . THR A 1 270 ? -36.354 -4.410 22.650 1.00 97.75 270 THR A C 1
ATOM 2115 O O . THR A 1 270 ? -35.563 -5.279 22.294 1.00 97.75 270 THR A O 1
ATOM 2118 N N . GLY A 1 271 ? -37.072 -4.504 23.772 1.00 97.25 271 GLY A N 1
ATOM 2119 C CA . GLY A 1 271 ? -36.980 -5.654 24.674 1.00 97.25 271 GLY A CA 1
ATOM 2120 C C . GLY A 1 271 ? -37.285 -6.968 23.948 1.00 97.25 271 GLY A C 1
ATOM 2121 O O . GLY A 1 271 ? -38.288 -7.071 23.245 1.00 97.25 271 GLY A O 1
ATOM 2122 N N . GLY A 1 272 ? -36.414 -7.963 24.103 1.00 96.00 272 GLY A N 1
ATOM 2123 C CA . GLY A 1 272 ? -36.514 -9.253 23.418 1.00 96.00 272 GLY A CA 1
ATOM 2124 C C . GLY A 1 272 ? -35.950 -9.280 21.991 1.00 96.00 272 GLY A C 1
ATOM 2125 O O . GLY A 1 272 ? -36.057 -10.312 21.336 1.00 96.00 272 GLY A O 1
ATOM 2126 N N . SER A 1 273 ? -35.336 -8.192 21.508 1.00 97.50 273 SER A N 1
ATOM 2127 C CA . SER A 1 273 ? -34.753 -8.092 20.162 1.00 97.50 273 SER A CA 1
ATOM 2128 C C . SER A 1 273 ? -33.234 -7.880 20.192 1.00 97.50 273 SER A C 1
ATOM 2130 O O . SER A 1 273 ? -32.703 -7.240 21.101 1.00 97.50 273 SER A O 1
ATOM 2132 N N . THR A 1 274 ? -32.541 -8.380 19.168 1.00 96.81 274 THR A N 1
ATOM 2133 C CA . THR A 1 274 ? -31.137 -8.055 18.839 1.00 96.81 274 THR A CA 1
ATOM 2134 C C . THR A 1 274 ? -31.018 -6.934 17.801 1.00 96.81 274 THR A C 1
ATOM 2136 O O . THR A 1 274 ? -29.914 -6.499 17.484 1.00 96.81 274 THR A O 1
ATOM 2139 N N . LEU A 1 275 ? -32.140 -6.489 17.230 1.00 97.50 275 LEU A N 1
ATOM 2140 C CA . LEU A 1 275 ? -32.179 -5.433 16.225 1.00 97.50 275 LEU A CA 1
ATOM 2141 C C . LEU A 1 275 ? -32.267 -4.067 16.912 1.00 97.50 275 LEU A C 1
ATOM 2143 O O . LEU A 1 275 ? -33.222 -3.796 17.646 1.00 97.50 275 LEU A O 1
ATOM 2147 N N . ILE A 1 276 ? -31.292 -3.207 16.637 1.00 97.94 276 ILE A N 1
ATOM 2148 C CA . ILE A 1 276 ? -31.211 -1.836 17.139 1.00 97.94 276 ILE A CA 1
ATOM 2149 C C . ILE A 1 276 ? -31.570 -0.864 16.019 1.00 97.94 276 ILE A C 1
ATOM 2151 O O . ILE A 1 276 ? -31.124 -1.030 14.884 1.00 97.94 276 ILE A O 1
ATOM 2155 N N . SER A 1 277 ? -32.359 0.165 16.338 1.00 97.56 277 SER A N 1
ATOM 2156 C CA . SER A 1 277 ? -32.644 1.282 15.430 1.00 97.56 277 SER A CA 1
ATOM 2157 C C . SER A 1 277 ? -31.813 2.495 15.831 1.00 97.56 277 SER A C 1
ATOM 2159 O O . SER A 1 277 ? -31.805 2.866 17.005 1.00 97.56 277 SER A O 1
ATOM 2161 N N . LEU A 1 278 ? -31.165 3.137 14.860 1.00 97.50 278 LEU A N 1
ATOM 2162 C CA . LEU A 1 278 ? -30.383 4.354 15.054 1.00 97.50 278 LEU A CA 1
ATOM 2163 C C . LEU A 1 278 ? -30.909 5.472 14.158 1.00 97.50 278 LEU A C 1
ATOM 2165 O O . LEU A 1 278 ? -31.090 5.281 12.956 1.00 97.50 278 LEU A O 1
ATOM 2169 N N . THR A 1 279 ? -31.132 6.635 14.759 1.00 95.25 279 THR A N 1
ATOM 2170 C CA . THR A 1 279 ? -31.553 7.857 14.074 1.00 95.25 279 THR A CA 1
ATOM 2171 C C . THR A 1 279 ? -30.356 8.780 13.865 1.00 95.25 279 THR A C 1
ATOM 2173 O O . THR A 1 279 ? -29.675 9.141 14.822 1.00 95.25 279 THR A O 1
ATOM 2176 N N . GLN A 1 280 ? -30.115 9.181 12.621 1.00 90.69 280 GLN A N 1
ATOM 2177 C CA . GLN A 1 280 ? -29.107 10.164 12.234 1.00 90.69 280 GLN A CA 1
ATOM 2178 C C . GLN A 1 280 ? -29.497 10.806 10.910 1.00 90.69 280 GLN A C 1
ATOM 2180 O O . GLN A 1 280 ? -29.535 10.130 9.887 1.00 90.69 280 GLN A O 1
ATOM 2185 N N . ASN A 1 281 ? -29.729 12.115 10.925 1.00 83.56 281 ASN A N 1
ATOM 2186 C CA . ASN A 1 281 ? -30.101 12.867 9.729 1.00 83.56 281 ASN A CA 1
ATOM 2187 C C . ASN A 1 281 ? -28.961 12.896 8.701 1.00 83.56 281 ASN A C 1
ATOM 2189 O O . ASN A 1 281 ? -27.802 13.098 9.071 1.00 83.56 281 ASN A O 1
ATOM 2193 N N . ASN A 1 282 ? -29.319 12.765 7.421 1.00 77.81 282 ASN A N 1
ATOM 2194 C CA . ASN A 1 282 ? -28.417 12.875 6.271 1.00 77.81 282 ASN A CA 1
ATOM 2195 C C . ASN A 1 282 ? -27.188 11.968 6.396 1.00 77.81 282 ASN A C 1
ATOM 2197 O O . ASN A 1 282 ? -26.064 12.380 6.117 1.00 77.81 282 ASN A O 1
ATOM 2201 N N . HIS A 1 283 ? -27.388 10.727 6.840 1.00 80.88 283 HIS A N 1
ATOM 2202 C CA . HIS A 1 283 ? -26.271 9.820 7.093 1.00 80.88 283 HIS A CA 1
ATOM 2203 C C . HIS A 1 283 ? -25.512 9.417 5.815 1.00 80.88 283 HIS A C 1
ATOM 2205 O O . HIS A 1 283 ? -24.370 8.973 5.887 1.00 80.88 283 HIS A O 1
ATOM 2211 N N . GLY A 1 284 ? -26.135 9.513 4.633 1.00 81.06 284 GLY A N 1
ATOM 2212 C CA . GLY A 1 284 ? -25.503 9.215 3.337 1.00 81.06 284 GLY A CA 1
ATOM 2213 C C . GLY A 1 284 ? -25.115 7.745 3.110 1.00 81.06 284 GLY A C 1
ATOM 2214 O O . GLY A 1 284 ? -24.599 7.407 2.049 1.00 81.06 284 GLY A O 1
ATOM 2215 N N . TYR A 1 285 ? -25.339 6.874 4.097 1.00 84.50 285 TYR A N 1
ATOM 2216 C CA . TYR A 1 285 ? -25.091 5.436 3.998 1.00 84.50 285 TYR A CA 1
ATOM 2217 C C . TYR A 1 285 ? -26.044 4.682 3.070 1.00 84.50 285 TYR A C 1
ATOM 2219 O O . TYR A 1 285 ? -27.178 5.098 2.830 1.00 84.50 285 TYR A O 1
ATOM 2227 N N . VAL A 1 286 ? -25.584 3.515 2.617 1.00 85.12 286 VAL A N 1
ATOM 2228 C CA . VAL A 1 286 ? -26.334 2.583 1.764 1.00 85.12 286 VAL A CA 1
ATOM 2229 C C . VAL A 1 286 ? -26.577 1.239 2.459 1.00 85.12 286 VAL A C 1
ATOM 2231 O O . VAL A 1 286 ? -25.898 0.877 3.420 1.00 85.12 286 VAL A O 1
ATOM 2234 N N . ASN A 1 287 ? -27.562 0.477 1.975 1.00 88.12 287 ASN A N 1
ATOM 2235 C CA . ASN A 1 287 ? -27.870 -0.857 2.499 1.00 88.12 287 ASN A CA 1
ATOM 2236 C C . ASN A 1 287 ? -26.665 -1.804 2.413 1.00 88.12 287 ASN A C 1
ATOM 2238 O O . ASN A 1 287 ? -26.014 -1.891 1.375 1.00 88.12 287 ASN A O 1
ATOM 2242 N N . GLY A 1 288 ? -26.407 -2.541 3.495 1.00 82.38 288 GLY A N 1
ATOM 2243 C CA . GLY A 1 288 ? -25.294 -3.484 3.599 1.00 82.38 288 GLY A CA 1
ATOM 2244 C C . GLY A 1 288 ? -23.935 -2.836 3.868 1.00 82.38 288 GLY A C 1
ATOM 2245 O O . GLY A 1 288 ? -22.953 -3.561 3.990 1.00 82.38 288 GLY A O 1
ATOM 2246 N N . GLN A 1 289 ? -23.859 -1.505 3.981 1.00 80.44 289 GLN A N 1
ATOM 2247 C CA . GLN A 1 289 ? -22.614 -0.816 4.302 1.00 80.44 289 GLN A CA 1
ATOM 2248 C C . GLN A 1 289 ? -22.164 -1.130 5.734 1.00 80.44 289 GLN A C 1
ATOM 2250 O O . GLN A 1 289 ? -22.971 -1.087 6.666 1.00 80.44 289 GLN A O 1
ATOM 2255 N N . LEU A 1 290 ? -20.868 -1.397 5.900 1.00 83.19 290 LEU A N 1
ATOM 2256 C CA . LEU A 1 290 ? -20.224 -1.470 7.206 1.00 83.19 290 LEU A CA 1
ATOM 2257 C C . LEU A 1 290 ? -20.034 -0.050 7.753 1.00 83.19 290 LEU A C 1
ATOM 2259 O O . LEU A 1 290 ? -19.403 0.790 7.108 1.00 83.19 290 LEU A O 1
ATOM 2263 N N . ILE A 1 291 ? -20.563 0.213 8.944 1.00 90.44 291 ILE A N 1
ATOM 2264 C CA . ILE A 1 291 ? -20.348 1.465 9.674 1.00 90.44 291 ILE A CA 1
ATOM 2265 C C . ILE A 1 291 ? -19.818 1.180 11.073 1.00 90.44 291 ILE A C 1
ATOM 2267 O O . ILE A 1 291 ? -20.023 0.098 11.617 1.00 90.44 291 ILE A O 1
ATOM 2271 N N . TYR A 1 292 ? -19.204 2.184 11.679 1.00 92.12 292 TYR A N 1
ATOM 2272 C CA . TYR A 1 292 ? -18.783 2.178 13.070 1.00 92.12 292 TYR A CA 1
ATOM 2273 C C . TYR A 1 292 ? -19.750 2.995 13.911 1.00 92.12 292 TYR A C 1
ATOM 2275 O O . TYR A 1 292 ? -20.139 4.087 13.508 1.00 92.12 292 TYR A O 1
ATOM 2283 N N . ILE A 1 293 ? -20.100 2.484 15.087 1.00 93.50 293 ILE A N 1
ATOM 2284 C CA . ILE A 1 293 ? -20.880 3.171 16.116 1.00 93.50 293 ILE A CA 1
ATOM 2285 C C . ILE A 1 293 ? -19.960 3.412 17.303 1.00 93.50 293 ILE A C 1
ATOM 2287 O O . ILE A 1 293 ? -19.304 2.493 17.795 1.00 93.50 293 ILE A O 1
ATOM 2291 N N . LEU A 1 294 ? -19.889 4.667 17.736 1.00 90.12 294 LEU A N 1
ATOM 2292 C CA . LEU A 1 294 ? -18.934 5.139 18.731 1.00 90.12 294 LEU A CA 1
ATOM 2293 C C . LEU A 1 294 ? -19.632 6.056 19.730 1.00 90.12 294 LEU A C 1
ATOM 2295 O O . LEU A 1 294 ? -20.622 6.708 19.404 1.00 90.12 294 LEU A O 1
ATOM 2299 N N . GLY A 1 295 ? -19.058 6.184 20.925 1.00 88.38 295 GLY A N 1
ATOM 2300 C CA . GLY A 1 295 ? -19.469 7.197 21.899 1.00 88.38 295 GLY A CA 1
ATOM 2301 C C . GLY A 1 295 ? -20.695 6.837 22.739 1.00 88.38 295 GLY A C 1
ATOM 2302 O O . GLY A 1 295 ? -21.159 7.681 23.504 1.00 88.38 295 GLY A O 1
ATOM 2303 N N . VAL A 1 296 ? -21.200 5.599 22.659 1.00 91.50 296 VAL A N 1
ATOM 2304 C CA . VAL A 1 296 ? -22.175 5.095 23.636 1.00 91.50 296 VAL A CA 1
ATOM 2305 C C . VAL A 1 296 ? -21.476 4.915 24.980 1.00 91.50 296 VAL A C 1
ATOM 2307 O O . VAL A 1 296 ? -20.392 4.333 25.048 1.00 91.50 296 VAL A O 1
ATOM 2310 N N . VAL A 1 297 ? -22.101 5.399 26.052 1.00 86.62 297 VAL A N 1
ATOM 2311 C CA . VAL A 1 297 ? -21.606 5.279 27.429 1.00 86.62 297 VAL A CA 1
ATOM 2312 C C . VAL A 1 297 ? -22.687 4.694 28.338 1.00 86.62 297 VAL A C 1
ATOM 2314 O O . VAL A 1 297 ? -23.870 4.992 28.183 1.00 86.62 297 VAL A O 1
ATOM 2317 N N . GLY A 1 298 ? -22.279 3.882 29.316 1.00 87.81 298 GLY A N 1
ATOM 2318 C CA . GLY A 1 298 ? -23.189 3.277 30.292 1.00 87.81 298 GLY A CA 1
ATOM 2319 C C . GLY A 1 298 ? -24.009 2.100 29.749 1.00 87.81 298 GLY A C 1
ATOM 2320 O O . GLY A 1 298 ? -23.581 1.406 28.829 1.00 87.81 298 GLY A O 1
ATOM 2321 N N . ILE A 1 299 ? -25.168 1.859 30.372 1.00 92.81 299 ILE A N 1
ATOM 2322 C CA . ILE A 1 299 ? -26.092 0.768 30.033 1.00 92.81 299 ILE A CA 1
ATOM 2323 C C . ILE A 1 299 ? -27.325 1.350 29.340 1.00 92.81 299 ILE A C 1
ATOM 2325 O O . ILE A 1 299 ? -27.964 2.256 29.878 1.00 92.81 299 ILE A O 1
ATOM 2329 N N . LEU A 1 300 ? -27.700 0.792 28.188 1.00 94.50 300 LEU A N 1
ATOM 2330 C CA . LEU A 1 300 ? -28.889 1.181 27.432 1.00 94.50 300 LEU A CA 1
ATOM 2331 C C . LEU A 1 300 ? -29.736 -0.052 27.117 1.00 94.50 300 LEU A C 1
ATOM 2333 O O . LEU A 1 300 ? -29.271 -0.983 26.474 1.00 94.50 300 LEU A O 1
ATOM 2337 N N . GLY A 1 301 ? -30.987 -0.088 27.576 1.00 92.75 301 GLY A N 1
ATOM 2338 C CA . GLY A 1 301 ? -31.889 -1.209 27.273 1.00 92.75 301 GLY A CA 1
ATOM 2339 C C . GLY A 1 301 ? -31.419 -2.561 27.820 1.00 92.75 301 GLY A C 1
ATOM 2340 O O . GLY A 1 301 ? -31.768 -3.600 27.267 1.00 92.75 301 GLY A O 1
ATOM 2341 N N . GLY A 1 302 ? -30.585 -2.544 28.868 1.00 94.19 302 GLY A N 1
ATOM 2342 C CA . GLY A 1 302 ? -29.914 -3.725 29.421 1.00 94.19 302 GLY A CA 1
ATOM 2343 C C . GLY A 1 302 ? -28.610 -4.123 28.726 1.00 94.19 302 GLY A C 1
ATOM 2344 O O . GLY A 1 302 ? -27.980 -5.077 29.168 1.00 94.19 302 GLY A O 1
ATOM 2345 N N . LEU A 1 303 ? -28.199 -3.398 27.686 1.00 95.00 303 LEU A N 1
ATOM 2346 C CA . LEU A 1 303 ? -26.974 -3.632 26.925 1.00 95.00 303 LEU A CA 1
ATOM 2347 C C . LEU A 1 303 ? -25.847 -2.744 27.454 1.00 95.00 303 LEU A C 1
ATOM 2349 O O . LEU A 1 303 ? -26.071 -1.565 27.742 1.00 95.00 303 LEU A O 1
ATOM 2353 N N . GLN A 1 304 ? -24.642 -3.291 27.573 1.00 94.44 304 GLN A N 1
ATOM 2354 C CA . GLN A 1 304 ? -23.443 -2.517 27.882 1.00 94.44 304 GLN A CA 1
ATOM 2355 C C . GLN A 1 304 ? -23.022 -1.689 26.664 1.00 94.44 304 GLN A C 1
ATOM 2357 O O . GLN A 1 304 ? -23.280 -2.057 25.519 1.00 94.44 304 GLN A O 1
ATOM 2362 N N . ALA A 1 305 ? -22.291 -0.598 26.892 1.00 90.62 305 ALA A N 1
ATOM 2363 C CA . ALA A 1 305 ? -21.707 0.193 25.809 1.00 90.62 305 ALA A CA 1
ATOM 2364 C C . ALA A 1 305 ? -20.846 -0.648 24.845 1.00 90.62 305 ALA A C 1
ATOM 2366 O O . ALA A 1 305 ? -20.850 -0.380 23.649 1.00 90.62 305 ALA A O 1
ATOM 2367 N N . SER A 1 306 ? -20.146 -1.676 25.336 1.00 89.06 306 SER A N 1
ATOM 2368 C CA . SER A 1 306 ? -19.359 -2.608 24.512 1.00 89.06 306 SER A CA 1
ATOM 2369 C C . SER A 1 306 ? -20.197 -3.515 23.609 1.00 89.06 306 SER A C 1
ATOM 2371 O O . SER A 1 306 ? -19.656 -4.071 22.663 1.00 89.06 306 SER A O 1
ATOM 2373 N N . ASP A 1 307 ? -21.493 -3.679 23.890 1.00 93.50 307 ASP A N 1
ATOM 2374 C CA . ASP A 1 307 ? -22.395 -4.483 23.057 1.00 93.50 307 ASP A CA 1
ATOM 2375 C C . ASP A 1 307 ? -22.899 -3.689 21.838 1.00 93.50 307 ASP A C 1
ATOM 2377 O O . ASP A 1 307 ? -23.370 -4.280 20.864 1.00 93.50 307 ASP A O 1
ATOM 2381 N N . ILE A 1 308 ? -22.823 -2.351 21.914 1.00 94.50 308 ILE A N 1
ATOM 2382 C CA . ILE A 1 308 ? -23.366 -1.401 20.929 1.00 94.50 308 ILE A CA 1
ATOM 2383 C C . ILE A 1 308 ? -22.259 -0.643 20.184 1.00 94.50 308 ILE A C 1
ATOM 2385 O O . ILE A 1 308 ? -22.412 -0.351 19.003 1.00 94.50 308 ILE A O 1
ATOM 2389 N N . ASN A 1 309 ? -21.170 -0.264 20.859 1.00 92.81 309 ASN A N 1
ATOM 2390 C CA . ASN A 1 309 ? -20.013 0.330 20.195 1.00 92.81 309 ASN A CA 1
ATOM 2391 C C . ASN A 1 309 ? -19.277 -0.765 19.419 1.00 92.81 309 ASN A C 1
ATOM 2393 O O . ASN A 1 309 ? -18.932 -1.803 19.980 1.00 92.81 309 ASN A O 1
ATOM 2397 N N . GLY A 1 310 ? -18.987 -0.517 18.149 1.00 90.06 310 GLY A N 1
ATOM 2398 C CA . GLY A 1 310 ? -18.392 -1.518 17.270 1.00 90.06 310 GLY A CA 1
ATOM 2399 C C . GLY A 1 310 ? -18.683 -1.223 15.809 1.00 90.06 310 GLY A C 1
ATOM 2400 O O . GLY A 1 310 ? -19.136 -0.127 15.476 1.00 90.06 310 GLY A O 1
ATOM 2401 N N . SER A 1 311 ? -18.418 -2.195 14.941 1.00 90.62 311 SER A N 1
ATOM 2402 C CA . SER A 1 311 ? -18.740 -2.109 13.521 1.00 90.62 311 SER A CA 1
ATOM 2403 C C . SER A 1 311 ? -19.884 -3.047 13.146 1.00 90.62 311 SER A C 1
ATOM 2405 O O . SER A 1 311 ? -19.965 -4.179 13.624 1.00 90.62 311 SER A O 1
ATOM 2407 N N . TYR A 1 312 ? -20.789 -2.565 12.293 1.00 94.00 312 TYR A N 1
ATOM 2408 C CA . TYR A 1 312 ? -21.995 -3.290 11.905 1.00 94.00 312 TYR A CA 1
ATOM 2409 C C . TYR A 1 312 ? -22.366 -3.027 10.453 1.00 94.00 312 TYR A C 1
ATOM 2411 O O . TYR A 1 312 ? -22.298 -1.894 9.978 1.00 94.00 312 TYR A O 1
ATOM 2419 N N . ASN A 1 313 ? -22.835 -4.071 9.770 1.00 92.19 313 ASN A N 1
ATOM 2420 C CA . ASN A 1 313 ? -23.548 -3.907 8.510 1.00 92.19 313 ASN A CA 1
ATOM 2421 C C . ASN A 1 313 ? -24.963 -3.406 8.799 1.00 92.19 313 ASN A C 1
ATOM 2423 O O . ASN A 1 313 ? -25.673 -3.989 9.627 1.00 92.19 313 ASN A O 1
ATOM 2427 N N . ILE A 1 314 ? -25.378 -2.349 8.108 1.00 94.62 314 ILE A N 1
ATOM 2428 C CA . ILE A 1 314 ? -26.679 -1.719 8.346 1.00 94.62 314 ILE A CA 1
ATOM 2429 C C . ILE A 1 314 ? -27.724 -2.066 7.293 1.00 94.62 314 ILE A C 1
ATOM 2431 O O . ILE A 1 314 ? -27.428 -2.396 6.146 1.00 94.62 314 ILE A O 1
ATOM 2435 N N . THR A 1 31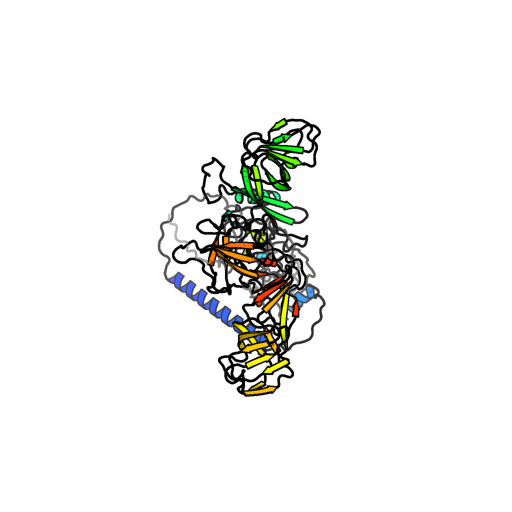5 ? -28.983 -1.924 7.691 1.00 95.38 315 THR A N 1
ATOM 2436 C CA . THR A 1 315 ? -30.131 -1.802 6.790 1.00 95.38 315 THR A CA 1
ATOM 2437 C C . THR A 1 315 ? -30.699 -0.394 6.933 1.00 95.38 315 THR A C 1
ATOM 2439 O O . THR A 1 315 ? -31.223 -0.037 7.987 1.00 95.38 315 THR A O 1
ATOM 2442 N N . VAL A 1 316 ? -30.556 0.418 5.891 1.00 93.62 316 VAL A N 1
ATOM 2443 C CA . VAL A 1 316 ? -31.147 1.750 5.769 1.00 93.62 316 VAL A CA 1
ATOM 2444 C C . VAL A 1 316 ? -32.658 1.602 5.652 1.00 93.62 316 VAL A C 1
ATOM 2446 O O . VAL A 1 316 ? -33.158 0.874 4.793 1.00 93.62 316 VAL A O 1
ATOM 2449 N N . ILE A 1 317 ? -33.379 2.294 6.529 1.00 93.75 317 ILE A N 1
ATOM 2450 C CA . ILE A 1 317 ? -34.841 2.330 6.515 1.00 93.75 317 ILE A CA 1
ATOM 2451 C C . ILE A 1 317 ? -35.320 3.572 5.760 1.00 93.75 317 ILE A C 1
ATOM 2453 O O . ILE A 1 317 ? -36.246 3.492 4.959 1.00 93.75 317 ILE A O 1
ATOM 2457 N N . GLU A 1 318 ? -34.668 4.709 5.999 1.00 89.94 318 GLU A N 1
ATOM 2458 C CA . GLU A 1 318 ? -34.954 6.019 5.409 1.00 89.94 318 GLU A CA 1
ATOM 2459 C C . GLU A 1 318 ? -33.732 6.940 5.572 1.00 89.94 318 GLU A C 1
ATOM 2461 O O . GLU A 1 318 ? -32.779 6.573 6.247 1.00 89.94 318 GLU A O 1
ATOM 2466 N N . GLU A 1 319 ? -33.758 8.143 4.990 1.00 84.12 319 GLU A N 1
ATOM 2467 C CA . GLU A 1 319 ? -32.618 9.088 4.946 1.00 84.12 319 GLU A CA 1
ATOM 2468 C C . GLU A 1 319 ? -32.050 9.491 6.322 1.00 84.12 319 GLU A C 1
ATOM 2470 O O . GLU A 1 319 ? -30.905 9.936 6.429 1.00 84.12 319 GLU A O 1
ATOM 2475 N N . TYR A 1 320 ? -32.851 9.339 7.378 1.00 90.19 320 TYR A N 1
ATOM 2476 C CA . TYR A 1 320 ? -32.483 9.695 8.744 1.00 90.19 320 TYR A CA 1
ATOM 2477 C C . TYR A 1 320 ? -32.453 8.506 9.712 1.00 90.19 320 TYR A C 1
ATOM 2479 O O . TYR A 1 320 ? -32.306 8.708 10.921 1.00 90.19 320 TYR A O 1
ATOM 2487 N N . ARG A 1 321 ? -32.633 7.265 9.238 1.00 93.56 321 ARG A N 1
ATOM 2488 C CA . ARG A 1 321 ? -32.734 6.105 10.132 1.00 93.56 321 ARG A CA 1
ATOM 2489 C C . ARG A 1 321 ? -32.298 4.807 9.473 1.00 93.56 321 ARG A C 1
ATOM 2491 O O . ARG A 1 321 ? -32.724 4.451 8.375 1.00 93.56 321 ARG A O 1
ATOM 2498 N N . PHE A 1 322 ? -31.533 4.028 10.223 1.00 97.12 322 PHE A N 1
ATOM 2499 C CA . PHE A 1 322 ? -31.097 2.694 9.835 1.00 97.12 322 PHE A CA 1
ATOM 2500 C C . PHE A 1 322 ? -31.119 1.743 11.034 1.00 97.12 322 PHE A C 1
ATOM 2502 O O . PHE A 1 322 ? -31.267 2.154 12.186 1.00 97.12 322 PHE A O 1
ATOM 2509 N N . THR A 1 323 ? -30.989 0.450 10.762 1.00 97.94 323 THR A N 1
ATOM 2510 C CA . THR A 1 323 ? -30.937 -0.598 11.784 1.00 97.94 323 THR A CA 1
ATOM 2511 C C . THR A 1 323 ? -29.702 -1.468 11.635 1.00 97.94 323 THR A C 1
ATOM 2513 O O . THR A 1 323 ? -29.213 -1.659 10.523 1.00 97.94 323 THR A O 1
ATOM 2516 N N . PHE A 1 324 ? -29.250 -2.053 12.738 1.00 97.56 324 PHE A N 1
ATOM 2517 C CA . PHE A 1 324 ? -28.170 -3.036 12.771 1.00 97.56 324 PHE A CA 1
ATOM 2518 C C . PHE A 1 324 ? -28.452 -4.111 13.821 1.00 97.56 324 PHE A C 1
ATOM 2520 O O . PHE A 1 324 ? -29.234 -3.900 14.750 1.00 97.56 324 PHE A O 1
ATOM 2527 N N . ASN A 1 325 ? -27.823 -5.275 13.664 1.00 94.94 325 ASN A N 1
ATOM 2528 C CA . ASN A 1 325 ? -27.941 -6.377 14.614 1.00 94.94 325 ASN A CA 1
ATOM 2529 C C . ASN A 1 325 ? -26.738 -6.419 15.553 1.00 94.94 325 ASN A C 1
ATOM 2531 O O . ASN A 1 325 ? -25.598 -6.349 15.101 1.00 94.94 325 ASN A O 1
ATOM 2535 N N . ILE A 1 326 ? -27.010 -6.612 16.839 1.00 94.56 326 ILE A N 1
ATOM 2536 C CA . ILE A 1 326 ? -26.008 -6.924 17.863 1.00 94.56 326 ILE A CA 1
ATOM 2537 C C . ILE A 1 326 ? -26.095 -8.403 18.271 1.00 94.56 326 ILE A C 1
ATOM 2539 O O . ILE A 1 326 ? -27.020 -9.114 17.882 1.00 94.56 326 ILE A O 1
ATOM 2543 N N . LEU A 1 327 ? -25.134 -8.882 19.063 1.00 92.31 327 LEU A N 1
ATOM 2544 C CA . LEU A 1 327 ? -25.076 -10.289 19.494 1.00 92.31 327 LEU A CA 1
ATOM 2545 C C . LEU A 1 327 ? -25.926 -10.593 20.738 1.00 92.31 327 LEU A C 1
ATOM 2547 O O . LEU A 1 327 ? -26.235 -11.753 21.004 1.00 92.31 327 LEU A O 1
ATOM 2551 N N . VAL A 1 328 ? -26.292 -9.566 21.508 1.00 94.31 328 VAL A N 1
ATOM 2552 C CA . VAL A 1 328 ? -26.993 -9.697 22.793 1.00 94.31 328 VAL A CA 1
ATOM 2553 C C . VAL A 1 328 ? -28.421 -9.175 22.661 1.00 94.31 328 VAL A C 1
ATOM 2555 O O . VAL A 1 328 ? -28.676 -8.174 22.000 1.00 94.31 328 VAL A O 1
ATOM 2558 N N . VAL A 1 329 ? -29.375 -9.857 23.292 1.00 96.00 329 VAL A N 1
ATOM 2559 C CA . VAL A 1 329 ? -30.784 -9.444 23.292 1.00 96.00 329 VAL A CA 1
ATOM 2560 C C . VAL A 1 329 ? -30.991 -8.308 24.295 1.00 96.00 329 VAL A C 1
ATOM 2562 O O . VAL A 1 329 ? -30.631 -8.444 25.465 1.00 96.00 329 VAL A O 1
ATOM 2565 N N . ALA A 1 330 ? -31.617 -7.208 23.872 1.00 96.88 330 ALA A N 1
ATOM 2566 C CA . ALA A 1 330 ? -31.988 -6.126 24.783 1.00 96.88 330 ALA A CA 1
ATOM 2567 C C . ALA A 1 330 ? -33.065 -6.591 25.780 1.00 96.88 330 ALA A C 1
ATOM 2569 O O . ALA A 1 330 ? -34.015 -7.286 25.413 1.00 96.88 330 ALA A O 1
ATOM 2570 N N . THR A 1 331 ? -32.965 -6.180 27.045 1.00 97.31 331 THR A N 1
ATOM 2571 C CA . THR A 1 331 ? -33.932 -6.566 28.090 1.00 97.31 331 THR A CA 1
ATOM 2572 C C . THR A 1 331 ? -35.108 -5.603 28.192 1.00 97.31 331 THR A C 1
ATOM 2574 O O . THR A 1 331 ? -36.160 -5.967 28.717 1.00 97.31 331 THR A O 1
ATOM 2577 N N . SER A 1 332 ? -34.966 -4.384 27.669 1.00 96.88 332 SER A N 1
ATOM 2578 C CA . SER A 1 332 ? -36.025 -3.379 27.672 1.00 96.88 332 SER A CA 1
ATOM 2579 C C . SER A 1 332 ? -36.020 -2.511 26.417 1.00 96.88 332 SER A C 1
ATOM 2581 O O . SER A 1 332 ? -35.018 -2.385 25.707 1.00 96.88 332 SER A O 1
ATOM 2583 N N . THR A 1 333 ? -37.180 -1.916 26.141 1.00 97.38 333 THR A N 1
ATOM 2584 C CA . THR A 1 333 ? -37.368 -0.939 25.066 1.00 97.38 333 THR A CA 1
ATOM 2585 C C . THR A 1 333 ? -37.087 0.455 25.608 1.00 97.38 333 THR A C 1
ATOM 2587 O O . THR A 1 333 ? -37.812 0.928 26.484 1.00 97.38 333 THR A O 1
ATOM 2590 N N . VAL A 1 334 ? -36.041 1.111 25.110 1.00 96.81 334 VAL A N 1
ATOM 2591 C CA . VAL A 1 334 ? -35.673 2.472 25.519 1.00 96.81 334 VAL A CA 1
ATOM 2592 C C . VAL A 1 334 ? -35.006 3.221 24.370 1.00 96.81 334 VAL A C 1
ATOM 2594 O O . VAL A 1 334 ? -34.289 2.627 23.567 1.00 96.81 334 VAL A O 1
ATOM 2597 N N . THR A 1 335 ? -35.219 4.535 24.318 1.00 96.00 335 THR A N 1
ATOM 2598 C CA . THR A 1 335 ? -34.472 5.457 23.453 1.00 96.00 335 THR A CA 1
ATOM 2599 C C . THR A 1 335 ? -33.444 6.215 24.292 1.00 96.00 335 THR A C 1
ATOM 2601 O O . THR A 1 335 ? -33.784 6.784 25.330 1.00 96.00 335 THR A O 1
ATOM 2604 N N . GLY A 1 336 ? -32.181 6.208 23.872 1.00 93.25 336 GLY A N 1
ATOM 2605 C CA . GLY A 1 336 ? -31.058 6.757 24.627 1.00 93.25 336 GLY A CA 1
ATOM 2606 C C . GLY A 1 336 ? -29.748 6.750 23.836 1.00 93.25 336 GLY A C 1
ATOM 2607 O O . GLY A 1 336 ? -29.745 6.855 22.613 1.00 93.25 336 GLY A O 1
ATOM 2608 N N . GLY A 1 337 ? -28.620 6.662 24.544 1.00 86.56 337 GLY A N 1
ATOM 2609 C CA . GLY A 1 337 ? -27.268 6.685 23.966 1.00 86.56 337 GLY A CA 1
ATOM 2610 C C . GLY A 1 337 ? -26.486 7.976 24.238 1.00 86.56 337 GLY A C 1
ATOM 2611 O O . GLY A 1 337 ? -25.264 7.968 24.156 1.00 86.56 337 GLY A O 1
ATOM 2612 N N . GLY A 1 338 ? -27.155 9.060 24.648 1.00 87.44 338 GLY A N 1
ATOM 2613 C CA . GLY A 1 338 ? -26.517 10.344 24.951 1.00 87.44 338 GLY A CA 1
ATOM 2614 C C . GLY A 1 338 ? -26.269 11.210 23.712 1.00 87.44 338 GLY A C 1
ATOM 2615 O O . GLY A 1 338 ? -26.822 10.958 22.646 1.00 87.44 338 GLY A O 1
ATOM 2616 N N . THR A 1 339 ? -25.473 12.271 23.869 1.00 85.75 339 THR A N 1
ATOM 2617 C CA . THR A 1 339 ? -25.152 13.255 22.811 1.00 85.75 339 THR A CA 1
ATOM 2618 C C . THR A 1 339 ? -23.808 13.009 22.127 1.00 85.75 339 THR A C 1
ATOM 2620 O O . THR A 1 339 ? -23.473 13.691 21.162 1.00 85.75 339 THR A O 1
ATOM 2623 N N . LEU A 1 340 ? -23.016 12.065 22.640 1.00 87.50 340 LEU A N 1
ATOM 2624 C CA . LEU A 1 340 ? -21.671 11.767 22.142 1.00 87.50 340 LEU A CA 1
ATOM 2625 C C . LEU A 1 340 ? -21.659 10.683 21.063 1.00 87.50 340 LEU A C 1
ATOM 2627 O O . LEU A 1 340 ? -20.592 10.393 20.522 1.00 87.50 340 LEU A O 1
ATOM 2631 N N . VAL A 1 341 ? -22.820 10.094 20.756 1.00 91.25 341 VAL A N 1
ATOM 2632 C CA . VAL A 1 341 ? -22.919 9.037 19.754 1.00 91.25 341 VAL A CA 1
ATOM 2633 C C . VAL A 1 341 ? -22.564 9.600 18.386 1.00 91.25 341 VAL A C 1
ATOM 2635 O O . VAL A 1 341 ? -23.113 10.612 17.939 1.00 91.25 341 VAL A O 1
ATOM 2638 N N . LYS A 1 342 ? -21.638 8.915 17.729 1.00 89.38 342 LYS A N 1
ATOM 2639 C CA . LYS A 1 342 ? -21.219 9.177 16.359 1.00 89.38 342 LYS A CA 1
ATOM 2640 C C . LYS A 1 342 ? -21.348 7.892 15.570 1.00 89.38 342 LYS A C 1
ATOM 2642 O O . LYS A 1 342 ? -21.136 6.807 16.121 1.00 89.38 342 LYS A O 1
ATOM 2647 N N . THR A 1 343 ? -21.604 8.031 14.281 1.00 90.50 343 THR A N 1
ATOM 2648 C CA . THR A 1 343 ? -21.339 6.947 13.345 1.00 90.50 343 THR A CA 1
ATOM 2649 C C . THR A 1 343 ? -20.327 7.387 12.305 1.00 90.50 343 THR A C 1
ATOM 2651 O O . THR A 1 343 ? -20.158 8.581 12.051 1.00 90.50 343 THR A O 1
ATOM 2654 N N . GLY A 1 344 ? -19.596 6.433 11.745 1.00 85.94 344 GLY A N 1
ATOM 2655 C CA . GLY A 1 344 ? -18.616 6.726 10.713 1.00 85.94 344 GLY A CA 1
ATOM 2656 C C . GLY A 1 344 ? -18.435 5.582 9.739 1.00 85.94 344 GLY A C 1
ATOM 2657 O O . GLY A 1 344 ? -18.632 4.418 10.085 1.00 85.94 344 GLY A O 1
ATOM 2658 N N . ARG A 1 345 ? -18.044 5.928 8.517 1.00 84.44 345 ARG A N 1
ATOM 2659 C CA . ARG A 1 345 ? -17.546 4.965 7.529 1.00 84.44 345 ARG A CA 1
ATOM 2660 C C . ARG A 1 345 ? -16.026 4.997 7.520 1.00 84.44 345 ARG A C 1
ATOM 2662 O O . ARG A 1 345 ? -15.441 6.017 7.873 1.00 84.44 345 ARG A O 1
ATOM 2669 N N . GLU A 1 346 ? -15.404 3.911 7.094 1.00 83.31 346 GLU A N 1
ATOM 2670 C CA . GLU A 1 346 ? -13.954 3.868 6.927 1.00 83.31 346 GLU A CA 1
ATOM 2671 C C . GLU A 1 346 ? -13.463 4.900 5.905 1.00 83.31 346 GLU A C 1
ATOM 2673 O O . GLU A 1 346 ? -14.081 5.083 4.855 1.00 83.31 346 GLU A O 1
ATOM 2678 N N . ALA A 1 347 ? -12.345 5.548 6.232 1.00 76.69 347 ALA A N 1
ATOM 2679 C CA . ALA A 1 347 ? -11.644 6.509 5.391 1.00 76.69 347 ALA A CA 1
ATOM 2680 C C . ALA A 1 347 ? -10.253 5.950 5.065 1.00 76.69 347 ALA A C 1
ATOM 2682 O O . ALA A 1 347 ? -9.475 5.706 5.991 1.00 76.69 347 ALA A O 1
ATOM 2683 N N . PRO A 1 348 ? -9.880 5.731 3.795 1.00 78.50 348 PRO A N 1
ATOM 2684 C CA . PRO A 1 348 ? -8.535 5.266 3.499 1.00 78.50 348 PRO A CA 1
ATOM 2685 C C . PRO A 1 348 ? -7.479 6.313 3.876 1.00 78.50 348 PRO A C 1
ATOM 2687 O O . PRO A 1 348 ? -7.569 7.485 3.501 1.00 78.50 348 PRO A O 1
ATOM 2690 N N . PHE A 1 349 ? -6.443 5.871 4.585 1.00 80.81 349 PHE A N 1
ATOM 2691 C CA . PHE A 1 349 ? -5.313 6.703 5.000 1.00 80.81 349 PHE A CA 1
ATOM 2692 C C . PHE A 1 349 ? -3.984 5.998 4.704 1.00 80.81 349 PHE A C 1
ATOM 2694 O O . PHE A 1 349 ? -3.980 4.786 4.474 1.00 80.81 349 PHE A O 1
ATOM 2701 N N . GLN A 1 350 ? -2.873 6.741 4.715 1.00 82.38 350 GLN A N 1
ATOM 2702 C CA . GLN A 1 350 ? -1.510 6.208 4.599 1.00 82.38 350 GLN A CA 1
ATOM 2703 C C . GLN A 1 350 ? -0.613 6.787 5.699 1.00 82.38 350 GLN A C 1
ATOM 2705 O O . GLN A 1 350 ? -0.513 8.006 5.830 1.00 82.38 350 GLN A O 1
ATOM 2710 N N . PHE A 1 351 ? 0.073 5.927 6.463 1.00 84.81 351 PHE A N 1
ATOM 2711 C CA . PHE A 1 351 ? 1.113 6.372 7.393 1.00 84.81 351 PHE A CA 1
ATOM 2712 C C . PHE A 1 351 ? 2.395 6.716 6.642 1.00 84.81 351 PHE A C 1
ATOM 2714 O O . PHE A 1 351 ? 2.818 5.977 5.754 1.00 84.81 351 PHE A O 1
ATOM 2721 N N . LEU A 1 352 ? 3.060 7.789 7.068 1.00 80.00 352 LEU A N 1
ATOM 2722 C CA . LEU A 1 352 ? 4.299 8.298 6.482 1.00 80.00 352 LEU A CA 1
ATOM 2723 C C . LEU A 1 352 ? 5.546 7.876 7.286 1.00 80.00 352 LEU A C 1
ATOM 2725 O O . LEU A 1 352 ? 6.442 8.682 7.549 1.00 80.00 352 LEU A O 1
ATOM 2729 N N . PHE A 1 353 ? 5.630 6.611 7.722 1.00 77.81 353 PHE A N 1
ATOM 2730 C CA . PHE A 1 353 ? 6.756 6.179 8.565 1.00 77.81 353 PHE A CA 1
ATOM 2731 C C . PHE A 1 353 ? 8.101 6.149 7.836 1.00 77.81 353 PHE A C 1
ATOM 2733 O O . PHE A 1 353 ? 9.127 6.352 8.473 1.00 77.81 353 PHE A O 1
ATOM 2740 N N . GLY A 1 354 ? 8.112 5.955 6.516 1.00 68.44 354 GLY A N 1
ATOM 2741 C CA . GLY A 1 354 ? 9.342 5.971 5.715 1.00 68.44 354 GLY A CA 1
ATOM 2742 C C . GLY A 1 354 ? 9.967 7.359 5.524 1.00 68.44 354 GLY A C 1
ATOM 2743 O O . GLY A 1 354 ? 11.125 7.451 5.133 1.00 68.44 354 GLY A O 1
ATOM 2744 N N . GLU A 1 355 ? 9.229 8.436 5.804 1.00 69.06 355 GLU A N 1
ATOM 2745 C CA . GLU A 1 355 ? 9.691 9.818 5.585 1.00 69.06 355 GLU A CA 1
ATOM 2746 C C . GLU A 1 355 ? 10.527 10.379 6.732 1.00 69.06 355 GLU A C 1
ATOM 2748 O O . GLU A 1 355 ? 11.245 11.364 6.566 1.00 69.06 355 GLU A O 1
ATOM 2753 N N . ASN A 1 356 ? 10.425 9.770 7.910 1.00 64.12 356 ASN A N 1
ATOM 2754 C CA . ASN A 1 356 ? 10.947 10.338 9.139 1.00 64.12 356 ASN A CA 1
ATOM 2755 C C . ASN A 1 356 ? 12.051 9.453 9.708 1.00 64.12 356 ASN A C 1
ATOM 2757 O O . ASN A 1 356 ? 11.949 8.232 9.722 1.00 64.12 356 ASN A O 1
ATOM 2761 N N . LEU A 1 357 ? 13.112 10.079 10.223 1.00 57.31 357 LEU A N 1
ATOM 2762 C CA . LEU A 1 357 ? 14.260 9.370 10.805 1.00 57.31 357 LEU A CA 1
ATOM 2763 C C . LEU A 1 357 ? 13.927 8.681 12.142 1.00 57.31 357 LEU A C 1
ATOM 2765 O O . LEU A 1 357 ? 14.679 7.811 12.577 1.00 57.31 357 LEU A O 1
ATOM 2769 N N . TYR A 1 358 ? 12.820 9.069 12.788 1.00 66.19 358 TYR A N 1
ATOM 2770 C CA . TYR A 1 358 ? 12.422 8.611 14.124 1.00 66.19 358 TYR A CA 1
ATOM 2771 C C . TYR A 1 358 ? 10.891 8.476 14.272 1.00 66.19 358 TYR A C 1
ATOM 2773 O O . TYR A 1 358 ? 10.297 9.205 15.071 1.00 66.19 358 TYR A O 1
ATOM 2781 N N . PRO A 1 359 ? 10.204 7.620 13.491 1.00 72.12 359 PRO A N 1
ATOM 2782 C CA . PRO A 1 359 ? 8.762 7.457 13.606 1.00 72.12 359 PRO A CA 1
ATOM 2783 C C . PRO A 1 359 ? 8.405 6.516 14.759 1.00 72.12 359 PRO A C 1
ATOM 2785 O O . PRO A 1 359 ? 9.152 5.594 15.094 1.00 72.12 359 PRO A O 1
ATOM 2788 N N . LEU A 1 360 ? 7.198 6.677 15.306 1.00 78.44 360 LEU A N 1
ATOM 2789 C CA . LEU A 1 360 ? 6.647 5.750 16.302 1.00 78.44 360 LEU A CA 1
ATOM 2790 C C . LEU A 1 360 ? 6.533 4.300 15.772 1.00 78.44 360 LEU A C 1
ATOM 2792 O O . LEU A 1 360 ? 6.433 3.369 16.564 1.00 78.44 360 LEU A O 1
ATOM 2796 N N . ALA A 1 361 ? 6.593 4.096 14.450 1.00 75.56 361 ALA A N 1
ATOM 2797 C CA . ALA A 1 361 ? 6.420 2.819 13.751 1.00 75.56 361 ALA A CA 1
ATOM 2798 C C . ALA A 1 361 ? 7.105 1.617 14.422 1.00 75.56 361 ALA A C 1
ATOM 2800 O O . ALA A 1 361 ? 6.434 0.633 14.727 1.00 75.56 361 ALA A O 1
ATOM 2801 N N . ASP A 1 362 ? 8.410 1.708 14.720 1.00 69.25 362 ASP A N 1
ATOM 2802 C CA . ASP A 1 362 ? 9.157 0.583 15.310 1.00 69.25 362 ASP A CA 1
ATOM 2803 C C . ASP A 1 362 ? 8.655 0.237 16.723 1.00 69.25 362 ASP A C 1
ATOM 2805 O O . ASP A 1 362 ? 8.671 -0.930 17.113 1.00 69.25 362 ASP A O 1
ATOM 2809 N N . ILE A 1 363 ? 8.150 1.226 17.476 1.00 72.44 363 ILE A N 1
ATOM 2810 C CA . ILE A 1 363 ? 7.568 1.027 18.814 1.00 72.44 363 ILE A CA 1
ATOM 2811 C C . ILE A 1 363 ? 6.252 0.252 18.706 1.00 72.44 363 ILE A C 1
ATOM 2813 O O . ILE A 1 363 ? 6.044 -0.717 19.435 1.00 72.44 363 ILE A O 1
ATOM 2817 N N . ILE A 1 364 ? 5.390 0.619 17.757 1.00 74.94 364 ILE A N 1
ATOM 2818 C CA . ILE A 1 364 ? 4.083 -0.027 17.538 1.00 74.94 364 ILE A CA 1
ATOM 2819 C C . ILE A 1 364 ? 4.156 -1.287 16.653 1.00 74.94 364 ILE A C 1
ATOM 2821 O O . ILE A 1 364 ? 3.130 -1.866 16.299 1.00 74.94 364 ILE A O 1
ATOM 2825 N N . GLY A 1 365 ? 5.364 -1.762 16.331 1.00 70.69 365 GLY A N 1
ATOM 2826 C CA . GLY A 1 365 ? 5.595 -3.002 15.580 1.00 70.69 365 GLY A CA 1
ATOM 2827 C C . GLY A 1 365 ? 5.405 -2.876 14.064 1.00 70.69 365 GLY A C 1
ATOM 2828 O O . GLY A 1 365 ? 5.441 -3.881 13.357 1.00 70.69 365 GLY A O 1
ATOM 2829 N N . PHE A 1 366 ? 5.233 -1.659 13.549 1.00 73.38 366 PHE A N 1
ATOM 2830 C CA . PHE A 1 366 ? 5.218 -1.390 12.116 1.00 73.38 366 PHE A CA 1
ATOM 2831 C C . PHE A 1 366 ? 6.654 -1.289 11.573 1.00 73.38 366 PHE A C 1
ATOM 2833 O O . PHE A 1 366 ? 7.569 -0.837 12.273 1.00 73.38 366 PHE A O 1
ATOM 2840 N N . PRO A 1 367 ? 6.895 -1.690 10.317 1.00 68.81 367 PRO A N 1
ATOM 2841 C CA . PRO A 1 367 ? 8.144 -1.360 9.645 1.00 68.81 367 PRO A CA 1
ATOM 2842 C C . PRO A 1 367 ? 8.279 0.168 9.479 1.00 68.81 367 PRO A C 1
ATOM 2844 O O . PRO A 1 367 ? 7.288 0.890 9.380 1.00 68.81 367 PRO A O 1
ATOM 2847 N N . VAL A 1 368 ? 9.520 0.670 9.478 1.00 70.69 368 VAL A N 1
ATOM 2848 C CA . VAL A 1 368 ? 9.843 2.099 9.281 1.00 70.69 368 VAL A CA 1
ATOM 2849 C C . VAL A 1 368 ? 9.782 2.421 7.784 1.00 70.69 368 VAL A C 1
ATOM 2851 O O . VAL A 1 368 ? 10.781 2.693 7.129 1.00 70.69 368 VAL A O 1
ATOM 2854 N N . GLU A 1 369 ? 8.589 2.283 7.226 1.00 69.56 369 GLU A N 1
ATOM 2855 C CA . GLU A 1 369 ? 8.249 2.494 5.823 1.00 69.56 369 GLU A CA 1
ATOM 2856 C C . GLU A 1 369 ? 6.809 3.003 5.761 1.00 69.56 369 GLU A C 1
ATOM 2858 O O . GLU A 1 369 ? 6.023 2.777 6.682 1.00 69.56 369 GLU A O 1
ATOM 2863 N N . TYR A 1 370 ? 6.434 3.701 4.694 1.00 74.00 370 TYR A N 1
ATOM 2864 C CA . TYR A 1 370 ? 5.028 4.052 4.518 1.00 74.00 370 TYR A CA 1
ATOM 2865 C C . TYR A 1 370 ? 4.141 2.808 4.595 1.00 74.00 370 TYR A C 1
ATOM 2867 O O . TYR A 1 370 ? 4.543 1.719 4.178 1.00 74.00 370 TYR A O 1
ATOM 2875 N N . SER A 1 371 ? 2.911 2.973 5.065 1.00 72.94 371 SER A N 1
ATOM 2876 C CA . SER A 1 371 ? 1.993 1.844 5.179 1.00 72.94 371 SER A CA 1
ATOM 2877 C C . SER A 1 371 ? 1.780 1.113 3.856 1.00 72.94 371 SER A C 1
ATOM 2879 O O . SER A 1 371 ? 1.463 1.734 2.841 1.00 72.94 371 SER A O 1
ATOM 2881 N N . SER A 1 372 ? 1.962 -0.206 3.886 1.00 74.00 372 SER A N 1
ATOM 2882 C CA . SER A 1 372 ? 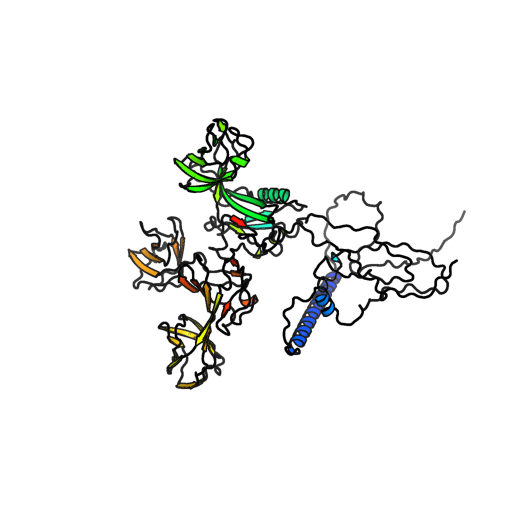2.035 -1.106 2.733 1.00 74.00 372 SER A CA 1
ATOM 2883 C C . SER A 1 372 ? 1.117 -2.321 2.924 1.00 74.00 372 SER A C 1
ATOM 2885 O O . SER A 1 372 ? 0.786 -2.682 4.055 1.00 74.00 372 SER A O 1
ATOM 2887 N N . ILE A 1 373 ? 0.725 -2.970 1.825 1.00 75.00 373 ILE A N 1
ATOM 2888 C CA . ILE A 1 373 ? 0.002 -4.251 1.843 1.00 75.00 373 ILE A CA 1
ATOM 2889 C C . ILE A 1 373 ? 0.974 -5.387 1.544 1.00 75.00 373 ILE A C 1
ATOM 2891 O O . ILE A 1 373 ? 1.869 -5.259 0.708 1.00 75.00 373 ILE A O 1
ATOM 2895 N N . THR A 1 374 ? 0.790 -6.519 2.223 1.00 77.50 374 THR A N 1
ATOM 2896 C CA . THR A 1 374 ? 1.535 -7.742 1.909 1.00 77.50 374 THR A CA 1
ATOM 2897 C C . THR A 1 374 ? 0.975 -8.383 0.644 1.00 77.50 374 THR A C 1
ATOM 2899 O O . THR A 1 374 ? -0.231 -8.566 0.503 1.00 77.50 374 THR A O 1
ATOM 2902 N N . ILE A 1 375 ? 1.859 -8.769 -0.266 1.00 83.75 375 ILE A N 1
ATOM 2903 C CA . ILE A 1 375 ? 1.532 -9.616 -1.406 1.00 83.75 375 ILE A CA 1
ATOM 2904 C C . ILE A 1 375 ? 1.568 -11.058 -0.917 1.00 83.75 375 ILE A C 1
ATOM 2906 O O . ILE A 1 375 ? 2.628 -11.594 -0.592 1.00 83.75 375 ILE A O 1
ATOM 2910 N N . GLU A 1 376 ? 0.400 -11.693 -0.866 1.00 82.38 376 GLU A N 1
ATOM 2911 C CA . GLU A 1 376 ? 0.218 -13.070 -0.387 1.00 82.38 376 GLU A CA 1
ATOM 2912 C C . GLU A 1 376 ? 0.664 -14.122 -1.416 1.00 82.38 376 GLU A C 1
ATOM 2914 O O . GLU A 1 376 ? -0.006 -15.123 -1.651 1.00 82.38 376 GLU A O 1
ATOM 2919 N N . GLN A 1 377 ? 1.797 -13.882 -2.073 1.00 87.31 377 GLN A N 1
ATOM 2920 C CA . GLN A 1 377 ? 2.384 -14.772 -3.066 1.00 87.31 377 GLN A CA 1
ATOM 2921 C C . GLN A 1 377 ? 3.837 -15.066 -2.701 1.00 87.31 377 GLN A C 1
ATOM 2923 O O . GLN A 1 377 ? 4.550 -14.218 -2.159 1.00 87.31 377 GLN A O 1
ATOM 2928 N N . THR A 1 378 ? 4.273 -16.286 -3.003 1.00 91.88 378 THR A N 1
ATOM 2929 C CA . THR A 1 378 ? 5.689 -16.656 -2.951 1.00 91.88 378 THR A CA 1
ATOM 2930 C C . THR A 1 378 ? 6.262 -16.534 -4.348 1.00 91.88 378 THR A C 1
ATOM 2932 O O . THR A 1 378 ? 5.657 -17.012 -5.303 1.00 91.88 378 THR A O 1
ATOM 2935 N N . ASP A 1 379 ? 7.415 -15.884 -4.449 1.00 94.88 379 ASP A N 1
ATOM 2936 C CA . ASP A 1 379 ? 8.129 -15.645 -5.697 1.00 94.88 379 ASP A CA 1
ATOM 2937 C C . ASP A 1 379 ? 7.276 -14.998 -6.818 1.00 94.88 379 ASP A C 1
ATOM 2939 O O . ASP A 1 379 ? 7.254 -15.492 -7.947 1.00 94.88 379 ASP A O 1
ATOM 2943 N N . PRO A 1 380 ? 6.565 -13.879 -6.556 1.00 95.50 380 PRO A N 1
ATOM 2944 C CA . PRO A 1 380 ? 5.652 -13.281 -7.533 1.00 95.50 380 PRO A CA 1
ATOM 2945 C C . PRO A 1 380 ? 6.344 -12.527 -8.673 1.00 95.50 380 PRO A C 1
ATOM 2947 O O . PRO A 1 380 ? 5.661 -12.070 -9.588 1.00 95.50 380 PRO A O 1
ATOM 2950 N N . ILE A 1 381 ? 7.664 -12.333 -8.632 1.00 95.81 381 ILE A N 1
ATOM 2951 C CA . ILE A 1 381 ? 8.382 -11.480 -9.583 1.00 95.81 381 ILE A CA 1
ATOM 2952 C C . ILE A 1 381 ? 9.164 -12.354 -10.555 1.00 95.81 381 ILE A C 1
ATOM 2954 O O . ILE A 1 381 ? 9.971 -13.187 -10.160 1.00 95.81 381 ILE A O 1
ATOM 2958 N N . THR A 1 382 ? 8.972 -12.126 -11.849 1.00 94.50 382 THR A N 1
ATOM 2959 C CA . THR A 1 382 ? 9.718 -12.798 -12.911 1.00 94.50 382 THR A CA 1
ATOM 2960 C C . THR A 1 382 ? 10.574 -11.797 -13.676 1.00 94.50 382 THR A C 1
ATOM 2962 O O . THR A 1 382 ? 10.051 -10.917 -14.364 1.00 94.50 382 THR A O 1
ATOM 2965 N N . SER A 1 383 ? 11.897 -11.943 -13.581 1.00 92.81 383 SER A N 1
ATOM 2966 C CA . SER A 1 383 ? 12.850 -11.305 -14.491 1.00 92.81 383 SER A CA 1
ATOM 2967 C C . SER A 1 383 ? 12.958 -12.116 -15.778 1.00 92.81 383 SER A C 1
ATOM 2969 O O . SER A 1 383 ? 12.852 -13.343 -15.763 1.00 92.81 383 SER A O 1
ATOM 2971 N N . ASN A 1 384 ? 13.218 -11.450 -16.904 1.00 86.44 384 ASN A N 1
ATOM 2972 C CA . ASN A 1 384 ? 13.229 -12.111 -18.205 1.00 86.44 384 ASN A CA 1
ATOM 2973 C C . ASN A 1 384 ? 14.473 -11.776 -19.036 1.00 86.44 384 ASN A C 1
ATOM 2975 O O . ASN A 1 384 ? 14.857 -10.616 -19.212 1.00 86.44 384 ASN A O 1
ATOM 2979 N N . THR A 1 385 ? 15.041 -12.817 -19.640 1.00 91.88 385 THR A N 1
ATOM 2980 C CA . THR A 1 385 ? 15.915 -12.733 -20.814 1.00 91.88 385 THR A CA 1
ATOM 2981 C C . THR A 1 385 ? 15.215 -13.393 -21.991 1.00 91.88 385 THR A C 1
ATOM 2983 O O . THR A 1 385 ? 14.480 -14.361 -21.797 1.00 91.88 385 THR A O 1
ATOM 2986 N N . LYS A 1 386 ? 15.425 -12.890 -23.206 1.00 92.50 386 LYS A N 1
ATOM 2987 C CA . LYS A 1 386 ? 14.741 -13.392 -24.403 1.00 92.50 386 LYS A CA 1
ATOM 2988 C C . LYS A 1 386 ? 15.749 -13.834 -25.455 1.00 92.50 386 LYS A C 1
ATOM 2990 O O . LYS A 1 386 ? 16.694 -13.108 -25.736 1.00 92.50 386 LYS A O 1
ATOM 2995 N N . ASN A 1 387 ? 15.582 -15.026 -26.012 1.00 94.00 387 ASN A N 1
ATOM 2996 C CA . ASN A 1 387 ? 16.544 -15.569 -26.970 1.00 94.00 387 ASN A CA 1
ATOM 2997 C C . ASN A 1 387 ? 16.384 -14.907 -28.339 1.00 94.00 387 ASN A C 1
ATOM 2999 O O . ASN A 1 387 ? 15.266 -14.710 -28.815 1.00 94.00 387 ASN A O 1
ATOM 3003 N N . ILE A 1 388 ? 17.509 -14.618 -28.987 1.00 96.75 388 ILE A N 1
ATOM 3004 C CA . ILE A 1 388 ? 17.522 -14.133 -30.364 1.00 96.75 388 ILE A CA 1
ATOM 3005 C C . ILE A 1 388 ? 17.590 -15.355 -31.273 1.00 96.75 388 ILE A C 1
ATOM 3007 O O . ILE A 1 388 ? 18.524 -16.145 -31.204 1.00 96.75 388 ILE A O 1
ATOM 3011 N N . THR A 1 389 ? 16.580 -15.513 -32.119 1.00 96.81 389 THR A N 1
ATOM 3012 C CA . THR A 1 389 ? 16.460 -16.647 -33.053 1.00 96.81 389 THR A CA 1
ATOM 3013 C C . THR A 1 389 ? 16.852 -16.276 -34.479 1.00 96.81 389 THR A C 1
ATOM 3015 O O . THR A 1 389 ? 17.117 -17.150 -35.299 1.00 96.81 389 THR A O 1
ATOM 3018 N N . GLY A 1 390 ? 16.934 -14.979 -34.774 1.00 96.69 390 GLY A N 1
ATOM 3019 C CA . GLY A 1 390 ? 17.336 -14.467 -36.074 1.00 96.69 390 GLY A CA 1
ATOM 3020 C C . GLY A 1 390 ? 17.646 -12.978 -36.024 1.00 96.69 390 GLY A C 1
ATOM 3021 O O . GLY A 1 390 ? 17.164 -12.254 -35.153 1.00 96.69 390 GLY A O 1
ATOM 3022 N N . ILE A 1 391 ? 18.451 -12.519 -36.978 1.00 97.44 391 ILE A N 1
ATOM 3023 C CA . ILE A 1 391 ? 18.722 -11.102 -37.218 1.00 97.44 391 ILE A CA 1
ATOM 3024 C C . ILE A 1 391 ? 18.611 -10.861 -38.720 1.00 97.44 391 ILE A C 1
ATOM 3026 O O . ILE A 1 391 ? 19.220 -11.586 -39.505 1.00 97.44 391 ILE A O 1
ATOM 3030 N N . ILE A 1 392 ? 17.849 -9.841 -39.112 1.00 96.69 392 ILE A N 1
ATOM 3031 C CA . ILE A 1 392 ? 17.761 -9.377 -40.498 1.00 96.69 392 ILE A CA 1
ATOM 3032 C C . ILE A 1 392 ? 18.523 -8.055 -40.590 1.00 96.69 392 ILE A C 1
ATOM 3034 O O . ILE A 1 392 ? 18.260 -7.109 -39.842 1.00 96.69 392 ILE A O 1
ATOM 3038 N N . THR A 1 393 ? 19.501 -8.030 -41.490 1.00 96.00 393 THR A N 1
ATOM 3039 C CA . THR A 1 393 ? 20.415 -6.911 -41.743 1.00 96.00 393 THR A CA 1
ATOM 3040 C C . THR A 1 393 ? 19.714 -5.737 -42.423 1.00 96.00 393 THR A C 1
ATOM 3042 O O . THR A 1 393 ? 18.761 -5.937 -43.175 1.00 96.00 393 THR A O 1
ATOM 3045 N N . GLY A 1 394 ? 20.242 -4.530 -42.237 1.00 93.88 394 GLY A N 1
ATOM 3046 C CA . GLY A 1 394 ? 19.761 -3.317 -42.895 1.00 93.88 394 GLY A CA 1
ATOM 3047 C C . GLY A 1 394 ? 20.742 -2.158 -42.731 1.00 93.88 394 GLY A C 1
ATOM 3048 O O . GLY A 1 394 ? 21.584 -2.175 -41.833 1.00 93.88 394 GLY A O 1
ATOM 3049 N N . GLU A 1 395 ? 20.664 -1.175 -43.631 1.00 90.88 395 GLU A N 1
ATOM 3050 C CA . GLU A 1 395 ? 21.626 -0.062 -43.696 1.00 90.88 395 GLU A CA 1
ATOM 3051 C C . GLU A 1 395 ? 21.493 0.903 -42.509 1.00 90.88 395 GLU A C 1
ATOM 3053 O O . GLU A 1 395 ? 22.506 1.271 -41.918 1.00 90.88 395 GLU A O 1
ATOM 3058 N N . ASP A 1 396 ? 20.261 1.232 -42.109 1.00 90.31 396 ASP A N 1
ATOM 3059 C CA . ASP A 1 396 ? 19.969 2.157 -40.999 1.00 90.31 396 ASP A CA 1
ATOM 3060 C C . ASP A 1 396 ? 19.307 1.472 -39.790 1.00 90.31 396 ASP A C 1
ATOM 3062 O O . ASP A 1 396 ? 19.401 1.946 -38.651 1.00 90.31 396 ASP A O 1
ATOM 3066 N N . GLU A 1 397 ? 18.645 0.338 -40.023 1.00 94.56 397 GLU A N 1
ATOM 3067 C CA . GLU A 1 397 ? 17.896 -0.408 -39.015 1.00 94.56 397 GLU A CA 1
ATOM 3068 C C . GLU A 1 397 ? 18.214 -1.898 -39.082 1.00 94.56 397 GLU A C 1
ATOM 3070 O O . GLU A 1 397 ? 18.318 -2.487 -40.155 1.00 94.56 397 GLU A O 1
ATOM 3075 N N . THR A 1 398 ? 18.320 -2.519 -37.911 1.00 96.00 398 THR A N 1
ATOM 3076 C CA . THR A 1 398 ? 18.483 -3.966 -37.771 1.00 96.00 398 THR A CA 1
ATOM 3077 C C . THR A 1 398 ? 17.224 -4.542 -37.150 1.00 96.00 398 THR A C 1
ATOM 3079 O O . THR A 1 398 ? 16.734 -4.029 -36.141 1.00 96.00 398 THR A O 1
ATOM 3082 N N . THR A 1 399 ? 16.716 -5.627 -37.731 1.00 97.50 399 THR A N 1
ATOM 3083 C CA . THR A 1 399 ? 15.552 -6.345 -37.205 1.00 97.50 399 THR A CA 1
ATOM 3084 C C . THR A 1 399 ? 16.014 -7.552 -36.400 1.00 97.50 399 THR A C 1
ATOM 3086 O O . THR A 1 399 ? 16.786 -8.373 -36.893 1.00 97.50 399 THR A O 1
ATOM 3089 N N . ILE A 1 400 ? 15.530 -7.671 -35.168 1.00 97.81 400 ILE A N 1
ATOM 3090 C CA . ILE A 1 400 ? 15.836 -8.765 -34.249 1.00 97.81 400 ILE A CA 1
ATOM 3091 C C . ILE A 1 400 ? 14.603 -9.662 -34.137 1.00 97.81 400 ILE A C 1
ATOM 3093 O O . ILE A 1 400 ? 13.531 -9.202 -33.745 1.00 97.81 400 ILE A O 1
ATOM 3097 N N . VAL A 1 401 ? 14.760 -10.946 -34.464 1.00 97.31 401 VAL A N 1
ATOM 3098 C CA . VAL A 1 401 ? 13.719 -11.970 -34.312 1.00 97.31 401 VAL A CA 1
ATOM 3099 C C . VAL A 1 401 ? 13.885 -12.622 -32.943 1.00 97.31 401 VAL A C 1
ATOM 3101 O O . VAL A 1 401 ? 14.843 -13.355 -32.685 1.00 97.31 401 VAL A O 1
ATOM 3104 N N . CYS A 1 402 ? 12.954 -12.325 -32.050 1.00 95.06 402 CYS A N 1
ATOM 3105 C CA . CYS A 1 402 ? 12.992 -12.641 -30.633 1.00 95.06 402 CYS A CA 1
ATOM 3106 C C . CYS A 1 402 ? 11.577 -13.041 -30.174 1.00 95.06 402 CYS A C 1
ATOM 3108 O O . CYS A 1 402 ? 10.807 -12.167 -29.789 1.00 95.06 402 CYS A O 1
ATOM 3110 N N . PRO A 1 403 ? 11.209 -14.331 -30.226 1.00 93.25 403 PRO A N 1
ATOM 3111 C CA . PRO A 1 403 ? 9.840 -14.768 -29.954 1.00 93.25 403 PRO A CA 1
ATOM 3112 C C . PRO A 1 403 ? 9.316 -14.393 -28.555 1.00 93.25 403 PRO A C 1
ATOM 3114 O O . PRO A 1 403 ? 10.080 -14.427 -27.585 1.00 93.25 403 PRO A O 1
ATOM 3117 N N . ASP A 1 404 ? 8.021 -14.057 -28.461 1.00 87.81 404 ASP A N 1
ATOM 3118 C CA . ASP A 1 404 ? 7.296 -13.645 -27.238 1.00 87.81 404 ASP A CA 1
ATOM 3119 C C . ASP A 1 404 ? 8.098 -12.655 -26.372 1.00 87.81 404 ASP A C 1
ATOM 3121 O O . ASP A 1 404 ? 8.309 -12.842 -25.167 1.00 87.81 404 ASP A O 1
ATOM 3125 N N . HIS A 1 405 ? 8.637 -11.598 -26.986 1.00 88.50 405 HIS A N 1
ATOM 3126 C CA . HIS A 1 405 ? 9.575 -10.728 -26.281 1.00 88.50 405 HIS A CA 1
ATOM 3127 C C . HIS A 1 405 ? 8.900 -9.755 -25.312 1.00 88.50 405 HIS A C 1
ATOM 3129 O O . HIS A 1 405 ? 9.520 -9.373 -24.321 1.00 88.50 405 HIS A O 1
ATOM 3135 N N . ARG A 1 406 ? 7.664 -9.315 -25.597 1.00 85.06 406 ARG A N 1
ATOM 3136 C CA . ARG A 1 406 ? 6.892 -8.294 -24.839 1.00 85.06 406 ARG A CA 1
ATOM 3137 C C . ARG A 1 406 ? 7.591 -6.937 -24.606 1.00 85.06 406 ARG A C 1
ATOM 3139 O O . ARG A 1 406 ? 7.079 -6.062 -23.909 1.00 85.06 406 ARG A O 1
ATOM 3146 N N . ILE A 1 407 ? 8.759 -6.750 -25.216 1.00 88.88 407 ILE A N 1
ATOM 3147 C CA . ILE A 1 407 ? 9.434 -5.468 -25.434 1.00 88.88 407 ILE A CA 1
ATOM 3148 C C . ILE A 1 407 ? 8.510 -4.517 -26.214 1.00 88.88 407 ILE A C 1
ATOM 3150 O O . ILE A 1 407 ? 7.782 -4.954 -27.104 1.00 88.88 407 ILE A O 1
ATOM 3154 N N . LEU A 1 408 ? 8.557 -3.229 -25.876 1.00 86.00 408 LEU A N 1
ATOM 3155 C CA . LEU A 1 408 ? 7.777 -2.146 -26.471 1.00 86.00 408 LEU A CA 1
ATOM 3156 C C . LEU A 1 408 ? 8.715 -1.095 -27.096 1.00 86.00 408 LEU A C 1
ATOM 3158 O O . LEU A 1 408 ? 9.883 -0.995 -26.701 1.00 86.00 408 LEU A O 1
ATOM 3162 N N . PRO A 1 409 ? 8.236 -0.287 -28.060 1.00 88.00 409 PRO A N 1
ATOM 3163 C CA . PRO A 1 409 ? 9.000 0.850 -28.569 1.00 88.00 409 PRO A CA 1
ATOM 3164 C C . PRO A 1 409 ? 9.444 1.788 -27.436 1.00 88.00 409 PRO A C 1
ATOM 3166 O O . PRO A 1 409 ? 8.660 2.115 -26.550 1.00 88.00 409 PRO A O 1
ATOM 3169 N N . GLY A 1 410 ? 10.702 2.231 -27.470 1.00 86.81 410 GLY A N 1
ATOM 3170 C CA . GLY A 1 410 ? 11.302 3.087 -26.439 1.00 86.81 410 GLY A CA 1
ATOM 3171 C C . GLY A 1 410 ? 12.025 2.337 -25.316 1.00 86.81 410 GLY A C 1
ATOM 3172 O O . GLY A 1 410 ? 12.812 2.947 -24.589 1.00 86.81 410 GLY A O 1
ATOM 3173 N N . ASP A 1 411 ? 11.849 1.021 -25.207 1.00 87.44 411 ASP A N 1
ATOM 3174 C CA . ASP A 1 411 ? 12.570 0.216 -24.225 1.00 87.44 411 ASP A CA 1
ATOM 3175 C C . ASP A 1 411 ? 14.069 0.210 -24.441 1.00 87.44 411 ASP A C 1
ATOM 3177 O O . ASP A 1 411 ? 14.554 0.174 -25.570 1.00 87.44 411 ASP A O 1
ATOM 3181 N N . ARG A 1 412 ? 14.819 0.122 -23.343 1.00 90.25 412 ARG A N 1
ATOM 3182 C CA . ARG A 1 412 ? 16.241 -0.201 -23.403 1.00 90.25 412 ARG A CA 1
ATOM 3183 C C . ARG A 1 412 ? 16.431 -1.705 -23.301 1.00 90.25 412 ARG A C 1
ATOM 3185 O O . ARG A 1 412 ? 15.880 -2.355 -22.414 1.00 90.25 412 ARG A O 1
ATOM 3192 N N . VAL A 1 413 ? 17.282 -2.238 -24.168 1.00 93.00 413 VAL A N 1
ATOM 3193 C CA . VAL A 1 413 ? 17.659 -3.651 -24.207 1.00 93.00 413 VAL A CA 1
ATOM 3194 C C . VAL A 1 413 ? 19.171 -3.783 -24.274 1.00 93.00 413 VAL A C 1
ATOM 3196 O O . VAL A 1 413 ? 19.839 -2.949 -24.881 1.00 93.00 413 VAL A O 1
ATOM 3199 N N . ASN A 1 414 ? 19.717 -4.828 -23.659 1.00 94.12 414 ASN A N 1
ATOM 3200 C CA . ASN A 1 414 ? 21.133 -5.164 -23.779 1.00 94.12 414 ASN A CA 1
ATOM 3201 C C . ASN A 1 414 ? 21.277 -6.467 -24.573 1.00 94.12 414 ASN A C 1
ATOM 3203 O O . ASN A 1 414 ? 20.815 -7.521 -24.131 1.00 94.12 414 ASN A O 1
ATOM 3207 N N . LEU A 1 415 ? 21.882 -6.371 -25.756 1.00 95.19 415 LEU A N 1
ATOM 3208 C CA . LEU A 1 415 ? 22.109 -7.485 -26.667 1.00 95.19 415 LEU A CA 1
ATOM 3209 C C . LEU A 1 415 ? 23.415 -8.194 -26.307 1.00 95.19 415 LEU A C 1
ATOM 3211 O O . LEU A 1 415 ? 24.497 -7.606 -26.356 1.00 95.19 415 LEU A O 1
ATOM 3215 N N . VAL A 1 416 ? 23.331 -9.479 -25.985 1.00 94.94 416 VAL A N 1
ATOM 3216 C CA . VAL A 1 416 ? 24.469 -10.293 -25.543 1.00 94.94 416 VAL A CA 1
ATOM 3217 C C . VAL A 1 416 ? 24.765 -11.369 -26.584 1.00 94.94 416 VAL A C 1
ATOM 3219 O O . VAL A 1 416 ? 23.838 -11.965 -27.129 1.00 94.94 416 VAL A O 1
ATOM 3222 N N . ASN A 1 417 ? 26.054 -11.606 -26.854 1.00 94.94 417 ASN A N 1
ATOM 3223 C CA . ASN A 1 417 ? 26.569 -12.554 -27.853 1.00 94.94 417 ASN A CA 1
ATOM 3224 C C . ASN A 1 417 ? 26.033 -12.326 -29.280 1.00 94.94 417 ASN A C 1
ATOM 3226 O O . ASN A 1 417 ? 25.857 -13.269 -30.047 1.00 94.94 417 ASN A O 1
ATOM 3230 N N . VAL A 1 418 ? 25.772 -11.068 -29.645 1.00 95.56 418 VAL A N 1
ATOM 3231 C CA . VAL A 1 418 ? 25.362 -10.680 -30.999 1.00 95.56 418 VAL A CA 1
ATOM 3232 C C . VAL A 1 418 ? 26.595 -10.236 -31.779 1.00 95.56 418 VAL A C 1
ATOM 3234 O O . VAL A 1 418 ? 27.066 -9.104 -31.651 1.00 95.56 418 VAL A O 1
ATOM 3237 N N . HIS A 1 419 ? 27.142 -11.135 -32.595 1.00 94.69 419 HIS A N 1
ATOM 3238 C CA . HIS A 1 419 ? 28.342 -10.864 -33.380 1.00 94.69 419 HIS A CA 1
ATOM 3239 C C . HIS A 1 419 ? 27.962 -10.392 -34.783 1.00 94.69 419 HIS A C 1
ATOM 3241 O O . HIS A 1 419 ? 27.689 -11.195 -35.673 1.00 94.69 419 HIS A O 1
ATOM 3247 N N . VAL A 1 420 ? 27.950 -9.074 -34.976 1.00 94.69 420 VAL A N 1
ATOM 3248 C CA . VAL A 1 420 ? 27.562 -8.404 -36.227 1.00 94.69 420 VAL A CA 1
ATOM 3249 C C . VAL A 1 420 ? 28.643 -7.436 -36.719 1.00 94.69 420 VAL A C 1
ATOM 3251 O O . VAL A 1 420 ? 29.540 -7.061 -35.962 1.00 94.69 420 VAL A O 1
ATOM 3254 N N . THR A 1 421 ? 28.576 -7.048 -37.995 1.00 94.06 421 THR A N 1
ATOM 3255 C CA . THR A 1 421 ? 29.455 -6.035 -38.608 1.00 94.06 421 THR A CA 1
ATOM 3256 C C . THR A 1 421 ? 28.628 -4.854 -39.124 1.00 94.06 421 THR A C 1
ATOM 3258 O O . THR A 1 421 ? 27.730 -5.093 -39.934 1.00 94.06 421 THR A O 1
ATOM 3261 N N . PRO A 1 422 ? 28.936 -3.599 -38.736 1.00 92.94 422 PRO A N 1
ATOM 3262 C CA . PRO A 1 422 ? 29.872 -3.196 -37.674 1.00 92.94 422 PRO A CA 1
ATOM 3263 C C . PRO A 1 422 ? 29.469 -3.731 -36.286 1.00 92.94 422 PRO A C 1
ATOM 3265 O O . PRO A 1 422 ? 28.316 -4.081 -36.058 1.00 92.94 422 PRO A O 1
ATOM 3268 N N . SER A 1 423 ? 30.433 -3.831 -35.363 1.00 92.06 423 SER A N 1
ATOM 3269 C CA . SER A 1 423 ? 30.189 -4.397 -34.029 1.00 92.06 423 SER A CA 1
ATOM 3270 C C . SER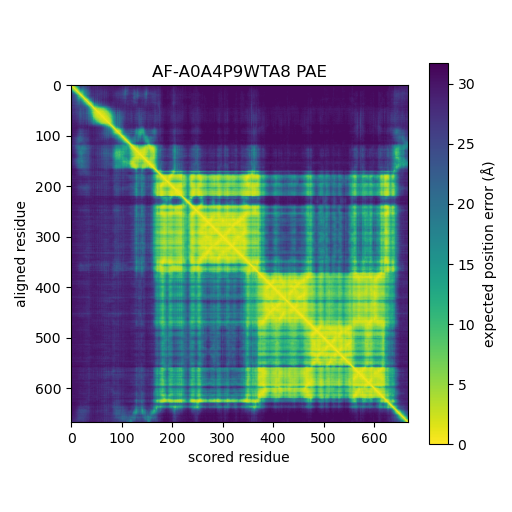 A 1 423 ? 29.405 -3.437 -33.134 1.00 92.06 423 SER A C 1
ATOM 3272 O O . SER A 1 423 ? 29.837 -2.309 -32.874 1.00 92.06 423 SER A O 1
ATOM 3274 N N . ILE A 1 424 ? 28.296 -3.923 -32.569 1.00 90.88 424 ILE A N 1
ATOM 3275 C CA . ILE A 1 424 ? 27.476 -3.184 -31.595 1.00 90.88 424 ILE A CA 1
ATOM 3276 C C . ILE A 1 424 ? 28.201 -2.924 -30.261 1.00 90.88 424 ILE A C 1
ATOM 3278 O O . ILE A 1 424 ? 27.775 -2.061 -29.493 1.00 90.88 424 ILE A O 1
ATOM 3282 N N . TYR A 1 425 ? 29.299 -3.637 -29.988 1.00 92.19 425 TYR A N 1
ATOM 3283 C CA . TYR A 1 425 ? 30.084 -3.519 -28.751 1.00 92.19 425 TYR A CA 1
ATOM 3284 C C . TYR A 1 425 ? 31.230 -2.511 -28.853 1.00 92.19 425 TYR A C 1
ATOM 3286 O O . TYR A 1 425 ? 31.670 -1.971 -27.847 1.00 92.19 425 TYR A O 1
ATOM 3294 N N . GLN A 1 426 ? 31.725 -2.246 -30.064 1.00 86.75 426 GLN A N 1
ATOM 3295 C CA . GLN A 1 426 ? 32.842 -1.316 -30.281 1.00 86.75 426 GLN A CA 1
ATOM 3296 C C . GLN A 1 426 ? 32.388 0.143 -30.370 1.00 86.75 426 GLN A C 1
ATOM 3298 O O . GLN A 1 426 ? 33.206 1.056 -30.311 1.00 86.75 426 GLN A O 1
ATOM 3303 N N . ASN A 1 427 ? 31.085 0.377 -30.520 1.00 80.38 427 ASN A N 1
ATOM 3304 C CA . ASN A 1 427 ? 30.530 1.717 -30.494 1.00 80.38 427 ASN A CA 1
ATOM 3305 C C . ASN A 1 427 ? 30.309 2.154 -29.039 1.00 80.38 427 ASN A C 1
ATOM 3307 O O . ASN A 1 427 ? 29.353 1.707 -28.408 1.00 80.38 427 ASN A O 1
ATOM 3311 N N . GLU A 1 428 ? 31.158 3.051 -28.530 1.00 78.19 428 GLU A N 1
ATOM 3312 C CA . GLU A 1 428 ? 31.108 3.549 -27.144 1.00 78.19 428 GLU A CA 1
ATOM 3313 C C . GLU A 1 428 ? 29.750 4.157 -26.753 1.00 78.19 428 GLU A C 1
ATOM 3315 O O . GLU A 1 428 ? 29.381 4.132 -25.581 1.00 78.19 428 GLU A O 1
ATOM 3320 N N . LYS A 1 429 ? 28.969 4.659 -27.723 1.00 80.88 429 LYS A N 1
ATOM 3321 C CA . LYS A 1 429 ? 27.626 5.207 -27.477 1.00 80.88 429 LYS A CA 1
ATOM 3322 C C . LYS A 1 429 ? 26.613 4.132 -27.078 1.00 80.88 429 LYS A C 1
ATOM 3324 O O . LYS A 1 429 ? 25.691 4.424 -26.320 1.00 80.88 429 LYS A O 1
ATOM 3329 N N . TYR A 1 430 ? 26.745 2.926 -27.627 1.00 80.81 430 TYR A N 1
ATOM 3330 C CA . TYR A 1 430 ? 25.767 1.851 -27.453 1.00 80.81 430 TYR A CA 1
ATOM 3331 C C . TYR A 1 430 ? 26.307 0.748 -26.541 1.00 80.81 430 TYR A C 1
ATOM 3333 O O . TYR A 1 430 ? 25.633 0.365 -25.592 1.00 80.81 430 TYR A O 1
ATOM 3341 N N . ASN A 1 431 ? 27.527 0.258 -26.791 1.00 87.50 431 ASN A N 1
ATOM 3342 C CA . ASN A 1 431 ? 28.174 -0.826 -26.042 1.00 87.50 431 ASN A CA 1
ATOM 3343 C C . ASN A 1 431 ? 27.226 -2.020 -25.772 1.00 87.50 431 ASN A C 1
ATOM 3345 O O . ASN A 1 431 ? 27.057 -2.465 -24.638 1.00 87.50 431 ASN A O 1
ATOM 3349 N N . GLY A 1 432 ? 26.524 -2.479 -26.816 1.00 88.12 432 GLY A N 1
ATOM 3350 C CA . GLY A 1 432 ? 25.511 -3.542 -26.731 1.00 88.12 432 GLY A CA 1
ATOM 3351 C C . GLY A 1 432 ? 24.148 -3.128 -26.154 1.00 88.12 432 GLY A C 1
ATOM 3352 O O . GLY A 1 432 ? 23.194 -3.894 -26.261 1.00 88.12 432 GLY A O 1
ATOM 3353 N N . ILE A 1 433 ? 24.012 -1.922 -25.598 1.00 93.19 433 ILE A N 1
ATOM 3354 C CA . ILE A 1 433 ? 22.758 -1.386 -25.059 1.00 93.19 433 ILE A CA 1
ATOM 3355 C C . ILE A 1 433 ? 22.108 -0.451 -26.080 1.00 93.19 433 ILE A C 1
ATOM 3357 O O . ILE A 1 433 ? 22.658 0.596 -26.426 1.00 93.19 433 ILE A O 1
ATOM 3361 N N . LEU A 1 434 ? 20.901 -0.794 -26.527 1.00 93.56 434 LEU A N 1
ATOM 3362 C CA . LEU A 1 434 ? 20.162 -0.030 -27.531 1.00 93.56 434 LEU A CA 1
ATOM 3363 C C . LEU A 1 434 ? 18.738 0.275 -27.070 1.00 93.56 434 LEU A C 1
ATOM 3365 O O . LEU A 1 434 ? 18.169 -0.434 -26.242 1.00 93.56 434 LEU A O 1
ATOM 3369 N N . THR A 1 435 ? 18.170 1.343 -27.626 1.00 92.62 435 THR A N 1
ATOM 3370 C CA . THR A 1 435 ? 16.747 1.654 -27.493 1.00 92.62 435 THR A CA 1
ATOM 3371 C C . THR A 1 435 ? 15.985 1.020 -28.649 1.00 92.62 435 THR A C 1
ATOM 3373 O O . THR A 1 435 ? 16.374 1.164 -29.810 1.00 92.62 435 THR A O 1
ATOM 3376 N N . VAL A 1 436 ? 14.901 0.328 -28.327 1.00 93.75 436 VAL A N 1
ATOM 3377 C CA . VAL A 1 436 ? 14.006 -0.315 -29.286 1.00 93.75 436 VAL A CA 1
ATOM 3378 C C . VAL A 1 436 ? 13.275 0.763 -30.066 1.00 93.75 436 VAL A C 1
ATOM 3380 O O . VAL A 1 436 ? 12.658 1.657 -29.488 1.00 93.75 436 VAL A O 1
ATOM 3383 N N . TYR A 1 437 ? 13.372 0.688 -31.387 1.00 94.31 437 TYR A N 1
ATOM 3384 C CA . TYR A 1 437 ? 12.796 1.681 -32.277 1.00 94.31 437 TYR A CA 1
ATOM 3385 C C . TYR A 1 437 ? 11.341 1.370 -32.618 1.00 94.31 437 TYR A C 1
ATOM 3387 O O . TYR A 1 437 ? 10.476 2.229 -32.468 1.00 94.31 437 TYR A O 1
ATOM 3395 N N . SER A 1 438 ? 11.066 0.138 -33.045 1.00 92.56 438 SER A N 1
ATOM 3396 C CA . SER A 1 438 ? 9.718 -0.311 -33.380 1.00 92.56 438 SER A CA 1
ATOM 3397 C C . SER A 1 438 ? 9.524 -1.778 -33.013 1.00 92.56 438 SER A C 1
ATOM 3399 O O . SER A 1 438 ? 10.493 -2.524 -32.866 1.00 92.56 438 SER A O 1
ATOM 3401 N N . VAL A 1 439 ? 8.267 -2.188 -32.866 1.00 93.62 439 VAL A N 1
ATOM 3402 C CA . VAL A 1 439 ? 7.870 -3.570 -32.582 1.00 93.62 439 VAL A CA 1
ATOM 3403 C C . VAL A 1 439 ? 6.820 -3.975 -33.618 1.00 93.62 439 VAL A C 1
ATOM 3405 O O . VAL A 1 439 ? 5.635 -3.713 -33.414 1.00 93.62 439 VAL A O 1
ATOM 3408 N N . PRO A 1 440 ? 7.232 -4.536 -34.770 1.00 92.06 440 PRO A N 1
ATOM 3409 C CA . PRO A 1 440 ? 6.293 -4.926 -35.822 1.00 92.06 440 PRO A CA 1
ATOM 3410 C C . PRO A 1 440 ? 5.373 -6.094 -35.441 1.00 92.06 440 PRO A C 1
ATOM 3412 O O . PRO A 1 440 ? 4.290 -6.228 -36.005 1.00 92.06 440 PRO A O 1
ATOM 3415 N N . SER A 1 441 ? 5.804 -6.964 -34.523 1.00 93.38 441 SER A N 1
ATOM 3416 C CA . SER A 1 441 ? 5.021 -8.110 -34.044 1.00 93.38 441 SER A CA 1
ATOM 3417 C C . SER A 1 441 ? 5.500 -8.548 -32.651 1.00 93.38 441 SER A C 1
ATOM 3419 O O . SER A 1 441 ? 6.580 -8.129 -32.245 1.00 93.38 441 SER A O 1
ATOM 3421 N N . PRO A 1 442 ? 4.772 -9.422 -31.931 1.00 89.62 442 PRO A N 1
ATOM 3422 C CA . PRO A 1 442 ? 5.211 -9.951 -30.630 1.00 89.62 442 PRO A CA 1
ATOM 3423 C C . PRO A 1 442 ? 6.555 -10.702 -30.640 1.00 89.62 442 PRO A C 1
ATOM 3425 O O . PRO A 1 442 ? 7.147 -10.905 -29.578 1.00 89.62 442 PRO A O 1
ATOM 3428 N N . ASP A 1 443 ? 7.021 -11.105 -31.825 1.00 96.00 443 ASP A N 1
ATOM 3429 C CA . ASP A 1 443 ? 8.229 -11.905 -32.025 1.00 96.00 443 ASP A CA 1
ATOM 3430 C C . ASP A 1 443 ? 9.376 -11.115 -32.667 1.00 96.00 443 ASP A C 1
ATOM 3432 O O . ASP A 1 443 ? 10.435 -11.677 -32.957 1.00 96.00 443 ASP A O 1
ATOM 3436 N N . VAL A 1 444 ? 9.179 -9.827 -32.959 1.00 96.06 444 VAL A N 1
ATOM 3437 C CA . VAL A 1 444 ? 10.127 -9.031 -33.742 1.00 96.06 444 VAL A CA 1
ATOM 3438 C C . VAL A 1 444 ? 10.165 -7.592 -33.247 1.00 96.06 444 VAL A C 1
ATOM 3440 O O . VAL A 1 444 ? 9.135 -6.923 -33.184 1.00 96.06 444 VAL A O 1
ATOM 3443 N N . PHE A 1 445 ? 11.374 -7.075 -33.031 1.00 97.00 445 PHE A N 1
ATOM 3444 C CA . PHE A 1 445 ? 11.609 -5.653 -32.790 1.00 97.00 445 PHE A CA 1
ATOM 3445 C C . PHE A 1 445 ? 12.773 -5.125 -33.634 1.00 97.00 445 PHE A C 1
ATOM 3447 O O . PHE A 1 445 ? 13.634 -5.887 -34.077 1.00 97.00 445 PHE A O 1
ATOM 3454 N N . THR A 1 446 ? 12.815 -3.812 -33.858 1.00 96.94 446 THR A N 1
ATOM 3455 C CA . THR A 1 446 ? 13.895 -3.155 -34.606 1.00 96.94 446 THR A CA 1
ATOM 3456 C C . THR A 1 446 ? 14.702 -2.208 -33.728 1.00 96.94 446 THR A C 1
ATOM 3458 O O . THR A 1 446 ? 14.205 -1.645 -32.748 1.00 96.94 446 THR A O 1
ATOM 3461 N N . ILE A 1 447 ? 15.971 -2.025 -34.086 1.00 95.81 447 ILE A N 1
ATOM 3462 C CA . ILE A 1 447 ? 16.890 -1.057 -33.482 1.00 95.81 447 ILE A CA 1
ATOM 3463 C C . ILE A 1 447 ? 17.468 -0.155 -34.573 1.00 95.81 447 ILE A C 1
ATOM 3465 O O . ILE A 1 447 ? 17.753 -0.612 -35.680 1.00 95.81 447 ILE A O 1
ATOM 3469 N N . ARG A 1 448 ? 17.691 1.122 -34.247 1.00 93.38 448 ARG A N 1
ATOM 3470 C CA . ARG A 1 448 ? 18.371 2.082 -35.135 1.00 93.38 448 ARG A CA 1
ATOM 3471 C C . ARG A 1 448 ? 19.882 1.872 -35.106 1.00 93.38 448 ARG A C 1
ATOM 3473 O O . ARG A 1 448 ? 20.626 2.627 -34.477 1.00 93.38 448 ARG A O 1
ATOM 3480 N N . TYR A 1 449 ? 20.307 0.789 -35.738 1.00 93.62 449 TYR A N 1
ATOM 3481 C CA . TYR A 1 449 ? 21.699 0.428 -35.937 1.00 93.62 449 TYR A CA 1
ATOM 3482 C C . TYR A 1 449 ? 21.826 -0.276 -37.286 1.00 93.62 449 TYR A C 1
ATOM 3484 O O . TYR A 1 449 ? 21.097 -1.233 -37.538 1.00 93.62 449 TYR A O 1
ATOM 3492 N N . GLY A 1 450 ? 22.749 0.177 -38.131 1.00 93.44 450 GLY A N 1
ATOM 3493 C CA . GLY A 1 450 ? 23.028 -0.450 -39.418 1.00 93.44 450 GLY A CA 1
ATOM 3494 C C . GLY A 1 450 ? 23.865 -1.712 -39.256 1.00 93.44 450 GLY A C 1
ATOM 3495 O O . GLY A 1 450 ? 24.999 -1.635 -38.782 1.00 93.44 450 GLY A O 1
ATOM 3496 N N . THR A 1 451 ? 23.333 -2.861 -39.667 1.00 95.06 451 THR A N 1
ATOM 3497 C CA . THR A 1 451 ? 24.064 -4.135 -39.690 1.00 95.06 451 THR A CA 1
ATOM 3498 C C . THR A 1 451 ? 24.222 -4.607 -41.124 1.00 95.06 451 THR A C 1
ATOM 3500 O O . THR A 1 451 ? 23.232 -4.815 -41.816 1.00 95.06 451 THR A O 1
ATOM 3503 N N . GLN A 1 452 ? 25.464 -4.848 -41.544 1.00 95.50 452 GLN A N 1
ATOM 3504 C CA . GLN A 1 452 ? 25.818 -5.349 -42.875 1.00 95.50 452 GLN A CA 1
ATOM 3505 C C . GLN A 1 452 ? 25.942 -6.875 -42.913 1.00 95.50 452 GLN A C 1
ATOM 3507 O O . GLN A 1 452 ? 25.604 -7.499 -43.914 1.00 95.50 452 GLN A O 1
ATOM 3512 N N . HIS A 1 453 ? 26.438 -7.486 -41.834 1.00 95.69 453 HIS A N 1
ATOM 3513 C CA . HIS A 1 453 ? 26.670 -8.930 -41.766 1.00 95.69 453 HIS A CA 1
ATOM 3514 C C . HIS A 1 453 ? 26.430 -9.475 -40.357 1.00 95.69 453 HIS A C 1
ATOM 3516 O O . HIS A 1 453 ? 26.814 -8.840 -39.373 1.00 95.69 453 HIS A O 1
ATOM 3522 N N . VAL A 1 454 ? 25.853 -10.677 -40.272 1.00 96.69 454 VAL A N 1
ATOM 3523 C CA . VAL A 1 454 ? 25.656 -11.433 -39.027 1.00 96.69 454 VAL A CA 1
ATOM 3524 C C . VAL A 1 454 ? 26.639 -12.596 -39.013 1.00 96.69 454 VAL A C 1
ATOM 3526 O O . VAL A 1 454 ? 26.556 -13.492 -39.846 1.00 96.69 454 VAL A O 1
ATOM 3529 N N . SER A 1 455 ? 27.591 -12.564 -38.087 1.00 95.25 455 SER A N 1
ATOM 3530 C CA . SER A 1 455 ? 28.659 -13.561 -37.986 1.00 95.25 455 SER A CA 1
ATOM 3531 C C . SER A 1 455 ? 28.280 -14.734 -37.084 1.00 95.25 455 SER A C 1
ATOM 3533 O O . SER A 1 455 ? 28.556 -15.874 -37.440 1.00 95.25 455 SER A O 1
ATOM 3535 N N . ASP A 1 456 ? 27.659 -14.473 -35.930 1.00 94.12 456 ASP A N 1
ATOM 3536 C CA . ASP A 1 456 ? 27.182 -15.515 -35.010 1.00 94.12 456 ASP A CA 1
ATOM 3537 C C . ASP A 1 456 ? 26.072 -14.983 -34.088 1.00 94.12 456 ASP A C 1
ATOM 3539 O O . ASP A 1 456 ? 26.150 -13.857 -33.585 1.00 94.12 456 ASP A O 1
ATOM 3543 N N . ILE A 1 457 ? 25.048 -15.815 -33.884 1.00 95.62 457 ILE A N 1
ATOM 3544 C CA . ILE A 1 457 ? 23.931 -15.601 -32.951 1.00 95.62 457 ILE A CA 1
ATOM 3545 C C . ILE A 1 457 ? 23.555 -16.875 -32.170 1.00 95.62 457 ILE A C 1
ATOM 3547 O O . ILE A 1 457 ? 22.534 -16.899 -31.490 1.00 95.62 457 ILE A O 1
ATOM 3551 N N . SER A 1 458 ? 24.354 -17.945 -32.250 1.00 93.62 458 SER A N 1
ATOM 3552 C CA . SER A 1 458 ? 24.047 -19.269 -31.675 1.00 93.62 458 SER A CA 1
ATOM 3553 C C . SER A 1 458 ? 23.737 -19.253 -30.173 1.00 93.62 458 SER A C 1
ATOM 3555 O O . SER A 1 458 ? 22.984 -20.093 -29.684 1.00 93.62 458 SER A O 1
ATOM 3557 N N . THR A 1 459 ? 24.291 -18.284 -29.443 1.00 94.25 459 THR A N 1
ATOM 3558 C CA . THR A 1 459 ? 24.084 -18.082 -28.000 1.00 94.25 459 THR A CA 1
ATOM 3559 C C . THR A 1 459 ? 23.568 -16.677 -27.688 1.00 94.25 459 THR A C 1
ATOM 3561 O O . THR A 1 459 ? 23.751 -16.184 -26.572 1.00 94.25 459 THR A O 1
ATOM 3564 N N . ALA A 1 460 ? 22.967 -16.010 -28.678 1.00 96.06 460 ALA A N 1
ATOM 3565 C CA . ALA A 1 460 ? 22.535 -14.627 -28.569 1.00 96.06 460 ALA A CA 1
ATOM 3566 C C . ALA A 1 460 ? 21.218 -14.485 -27.803 1.00 96.06 460 ALA A C 1
ATOM 3568 O O . ALA A 1 460 ? 20.251 -15.219 -28.018 1.00 96.06 460 ALA A O 1
ATOM 3569 N N . PHE A 1 461 ? 21.161 -13.489 -26.924 1.00 95.12 461 PHE A N 1
ATOM 3570 C CA . PHE A 1 461 ? 19.962 -13.181 -26.154 1.00 95.12 461 PHE A CA 1
ATOM 3571 C C . PHE A 1 461 ? 19.882 -11.699 -25.789 1.00 95.12 461 PHE A C 1
ATOM 3573 O O . PHE A 1 461 ? 20.853 -10.944 -25.840 1.00 95.12 461 PHE A O 1
ATOM 3580 N N . VAL A 1 462 ? 18.681 -11.295 -25.404 1.00 95.62 462 VAL A N 1
ATOM 3581 C CA . VAL A 1 462 ? 18.302 -9.959 -24.977 1.00 95.62 462 VAL A CA 1
ATOM 3582 C C . VAL A 1 462 ? 18.125 -9.963 -23.467 1.00 95.62 462 VAL A C 1
ATOM 3584 O O . VAL A 1 462 ? 17.317 -10.721 -22.925 1.00 95.62 462 VAL A O 1
ATOM 3587 N N . ARG A 1 463 ? 18.843 -9.079 -22.780 1.00 93.88 463 ARG A N 1
ATOM 3588 C CA . ARG A 1 463 ? 18.571 -8.742 -21.383 1.00 93.88 463 ARG A CA 1
ATOM 3589 C C . ARG A 1 463 ? 17.614 -7.560 -21.324 1.00 93.88 463 ARG A C 1
ATOM 3591 O O . ARG A 1 463 ? 17.837 -6.545 -21.988 1.00 93.88 463 ARG A O 1
ATOM 3598 N N . THR A 1 464 ? 16.569 -7.689 -20.513 1.00 89.75 464 THR A N 1
ATOM 3599 C CA . THR A 1 464 ? 15.510 -6.678 -20.374 1.00 89.75 464 THR A CA 1
ATOM 3600 C C . THR A 1 464 ? 15.570 -5.996 -19.006 1.00 89.75 464 THR A C 1
ATOM 3602 O O . THR A 1 464 ? 16.061 -6.579 -18.035 1.00 89.75 464 THR A O 1
ATOM 3605 N N . GLN A 1 465 ? 15.070 -4.759 -18.932 1.00 87.69 465 GLN A N 1
ATOM 3606 C CA . GLN A 1 465 ? 14.852 -4.033 -17.668 1.00 87.69 465 GLN A CA 1
ATOM 3607 C C . GLN A 1 465 ? 13.464 -4.312 -17.075 1.00 87.69 465 GLN A C 1
ATOM 3609 O O . GLN A 1 465 ? 13.058 -3.673 -16.112 1.00 87.69 465 GLN A O 1
ATOM 3614 N N . THR A 1 466 ? 12.705 -5.217 -17.686 1.00 88.50 466 THR A N 1
ATOM 3615 C CA . THR A 1 466 ? 11.294 -5.434 -17.390 1.00 88.50 466 THR A CA 1
ATOM 3616 C C . THR A 1 466 ? 11.099 -6.645 -16.506 1.00 88.50 466 THR A C 1
ATOM 3618 O O . THR A 1 466 ? 11.675 -7.707 -16.755 1.00 88.50 466 THR A O 1
ATOM 3621 N N . PHE A 1 467 ? 10.198 -6.500 -15.552 1.00 92.44 467 PHE A N 1
ATOM 3622 C CA . PHE A 1 467 ? 9.717 -7.568 -14.701 1.00 92.44 467 PHE A CA 1
ATOM 3623 C C . PHE A 1 467 ? 8.245 -7.816 -14.992 1.00 92.44 467 PHE A C 1
ATOM 3625 O O . PHE A 1 467 ? 7.501 -6.890 -15.319 1.00 92.44 467 PHE A O 1
ATOM 3632 N N . GLN A 1 468 ? 7.829 -9.066 -14.847 1.00 93.38 468 GLN A N 1
ATOM 3633 C CA . GLN A 1 468 ? 6.424 -9.416 -14.706 1.00 93.38 468 GLN A CA 1
ATOM 3634 C C . GLN A 1 468 ? 6.145 -9.702 -13.236 1.00 93.38 468 GLN A C 1
ATOM 3636 O O . GLN A 1 468 ? 6.946 -10.359 -12.575 1.00 93.38 468 GLN A O 1
ATOM 3641 N N . MET A 1 469 ? 5.013 -9.222 -12.742 1.00 94.19 469 MET A N 1
ATOM 3642 C CA . MET A 1 469 ? 4.538 -9.486 -11.397 1.00 94.19 469 MET A CA 1
ATOM 3643 C C . MET A 1 469 ? 3.224 -10.242 -11.445 1.00 94.19 469 MET A C 1
ATOM 3645 O O . MET A 1 469 ? 2.290 -9.800 -12.111 1.00 94.19 469 MET A O 1
ATOM 3649 N N . TYR A 1 470 ? 3.155 -11.339 -10.699 1.00 95.19 470 TYR A N 1
ATOM 3650 C CA . TYR A 1 470 ? 1.910 -12.006 -10.360 1.00 95.19 470 TYR A CA 1
ATOM 3651 C C . TYR A 1 470 ? 1.408 -11.476 -9.016 1.00 95.19 470 TYR A C 1
ATOM 3653 O O . TYR A 1 470 ? 1.946 -11.796 -7.957 1.00 95.19 470 TYR A O 1
ATOM 3661 N N . TYR A 1 471 ? 0.384 -10.636 -9.065 1.00 91.69 471 TYR A N 1
ATOM 3662 C CA . TYR A 1 471 ? -0.308 -10.118 -7.896 1.00 91.69 471 TYR A CA 1
ATOM 3663 C C . TYR A 1 471 ? -1.816 -10.134 -8.173 1.00 91.69 471 TYR A C 1
ATOM 3665 O O . TYR A 1 471 ? -2.340 -9.202 -8.787 1.00 91.69 471 TYR A O 1
ATOM 3673 N N . PRO A 1 472 ? -2.516 -11.205 -7.756 1.00 88.06 472 PRO A N 1
ATOM 3674 C CA . PRO A 1 472 ? -3.956 -11.318 -7.929 1.00 88.06 472 PRO A CA 1
ATOM 3675 C C . PRO A 1 472 ? -4.725 -10.136 -7.352 1.00 88.06 472 PRO A C 1
ATOM 3677 O O . PRO A 1 472 ? -4.514 -9.766 -6.197 1.00 88.06 472 PRO A O 1
ATOM 3680 N N . GLY A 1 473 ? -5.617 -9.551 -8.153 1.00 81.75 473 GLY A N 1
ATOM 3681 C CA . GLY A 1 473 ? -6.428 -8.413 -7.726 1.00 81.75 473 GLY A CA 1
ATOM 3682 C C . GLY A 1 473 ? -5.613 -7.141 -7.486 1.00 81.75 473 GLY A C 1
ATOM 3683 O O . GLY A 1 473 ? -5.972 -6.336 -6.631 1.00 81.75 473 GLY A O 1
ATOM 3684 N N . HIS A 1 474 ? -4.525 -6.928 -8.234 1.00 83.00 474 HIS A N 1
ATOM 3685 C CA . HIS A 1 474 ? -3.627 -5.783 -8.046 1.00 83.00 474 HIS A CA 1
ATOM 3686 C C . HIS A 1 474 ? -4.284 -4.406 -8.239 1.00 83.00 474 HIS A C 1
ATOM 3688 O O . HIS A 1 474 ? -3.624 -3.395 -8.043 1.00 83.00 474 HIS A O 1
ATOM 3694 N N . GLY A 1 475 ? -5.525 -4.293 -8.707 1.00 79.31 475 GLY A N 1
ATOM 3695 C CA . GLY A 1 475 ? -6.245 -3.015 -8.798 1.00 79.31 475 GLY A CA 1
ATOM 3696 C C . GLY A 1 475 ? -5.750 -2.011 -9.856 1.00 79.31 475 GLY A C 1
ATOM 3697 O O . GLY A 1 475 ? -6.478 -1.077 -10.178 1.00 79.31 475 GLY A O 1
ATOM 3698 N N . PHE A 1 476 ? -4.555 -2.179 -10.439 1.00 82.56 476 PHE A N 1
ATOM 3699 C CA . PHE A 1 476 ? -4.144 -1.430 -11.635 1.00 82.56 476 PHE A CA 1
ATOM 3700 C C . PHE A 1 476 ? -5.082 -1.673 -12.824 1.00 82.56 476 PHE A C 1
ATOM 3702 O O . PHE A 1 476 ? -5.611 -2.767 -13.010 1.00 82.56 476 PHE A O 1
ATOM 3709 N N . ASN A 1 477 ? -5.243 -0.649 -13.661 1.00 82.38 477 ASN A N 1
ATOM 3710 C CA . ASN A 1 477 ? -6.117 -0.676 -14.829 1.00 82.38 477 ASN A CA 1
ATOM 3711 C C . ASN A 1 477 ? -5.509 0.169 -15.964 1.00 82.38 477 ASN A C 1
ATOM 3713 O O . ASN A 1 477 ? -4.641 1.013 -15.726 1.00 82.38 477 ASN A O 1
ATOM 3717 N N . ARG A 1 478 ? -5.958 -0.046 -17.200 1.00 86.38 478 ARG A N 1
ATOM 3718 C CA . ARG A 1 478 ? -5.511 0.686 -18.396 1.00 86.38 478 ARG A CA 1
ATOM 3719 C C . ARG A 1 478 ? -6.677 0.912 -19.349 1.00 86.38 478 ARG A C 1
ATOM 3721 O O . ARG A 1 478 ? -7.647 0.158 -19.300 1.00 86.38 478 ARG A O 1
ATOM 3728 N N . SER A 1 479 ? -6.584 1.911 -20.221 1.00 88.38 479 SER A N 1
ATOM 3729 C CA . SER A 1 479 ? -7.539 2.059 -21.317 1.00 88.38 479 SER A CA 1
ATOM 3730 C C . SER A 1 479 ? -7.264 1.036 -22.420 1.00 88.38 479 SER A C 1
ATOM 3732 O O . SER A 1 479 ? -6.114 0.734 -22.744 1.00 88.38 479 SER A O 1
ATOM 3734 N N . VAL A 1 480 ? -8.342 0.504 -22.985 1.00 90.25 480 VAL A N 1
ATOM 3735 C CA . VAL A 1 480 ? -8.350 -0.429 -24.122 1.00 90.25 480 VAL A CA 1
ATOM 3736 C C . VAL A 1 480 ? -9.019 0.175 -25.356 1.00 90.25 480 VAL A C 1
ATOM 3738 O O . VAL A 1 480 ? -8.812 -0.317 -26.461 1.00 90.25 480 VAL A O 1
ATOM 3741 N N . ASP A 1 481 ? -9.778 1.260 -25.184 1.00 93.12 481 ASP A N 1
ATOM 3742 C CA . ASP A 1 481 ? -10.377 2.034 -26.270 1.00 93.12 481 ASP A CA 1
ATOM 3743 C C . ASP A 1 481 ? -10.490 3.510 -25.869 1.00 93.12 481 ASP A C 1
ATOM 3745 O O . ASP A 1 481 ? -10.811 3.826 -24.721 1.00 93.12 481 ASP A O 1
ATOM 3749 N N . ILE A 1 482 ? -10.201 4.408 -26.810 1.00 95.19 482 ILE A N 1
ATOM 3750 C CA . ILE A 1 482 ? -10.311 5.863 -26.676 1.00 95.19 482 ILE A CA 1
ATOM 3751 C C . ILE A 1 482 ? -10.955 6.388 -27.958 1.00 95.19 482 ILE A C 1
ATOM 3753 O O . ILE A 1 482 ? -10.315 6.434 -29.011 1.00 95.19 482 ILE A O 1
ATOM 3757 N N . THR A 1 483 ? -12.212 6.810 -27.875 1.00 95.06 483 THR A N 1
ATOM 3758 C CA . THR A 1 483 ? -13.040 7.131 -29.044 1.00 95.06 483 THR A CA 1
ATOM 3759 C C . THR A 1 483 ? -13.759 8.470 -28.888 1.00 95.06 483 THR A C 1
ATOM 3761 O O . THR A 1 483 ? -14.248 8.823 -27.818 1.00 95.06 483 THR A O 1
ATOM 3764 N N . GLN A 1 484 ? -13.829 9.265 -29.962 1.00 94.81 484 GLN A N 1
ATOM 3765 C CA . GLN A 1 484 ? -14.601 10.511 -29.953 1.00 94.81 484 GLN A CA 1
ATOM 3766 C C . GLN A 1 484 ? -16.093 10.169 -30.017 1.00 94.81 484 GLN A C 1
ATOM 3768 O O . GLN A 1 484 ? -16.519 9.479 -30.943 1.00 94.81 484 GLN A O 1
ATOM 3773 N N . ILE A 1 485 ? -16.893 10.697 -29.090 1.00 94.25 485 ILE A N 1
ATOM 3774 C CA . ILE A 1 485 ? -18.349 10.452 -29.053 1.00 94.25 485 ILE A CA 1
ATOM 3775 C C . ILE A 1 485 ? -19.194 11.722 -29.202 1.00 94.25 485 ILE A C 1
ATOM 3777 O O . ILE A 1 485 ? -20.398 11.648 -29.429 1.00 94.25 485 ILE A O 1
ATOM 3781 N N . GLY A 1 486 ? -18.582 12.902 -29.124 1.00 90.94 486 GLY A N 1
ATOM 3782 C CA . GLY A 1 486 ? -19.256 14.178 -29.364 1.00 90.94 486 GLY A CA 1
ATOM 3783 C C . GLY A 1 486 ? -18.272 15.345 -29.384 1.00 90.94 486 GLY A C 1
ATOM 3784 O O . GLY A 1 486 ? -17.086 15.133 -29.156 1.00 90.94 486 GLY A O 1
ATOM 3785 N N . PRO A 1 487 ? -18.703 16.586 -29.656 1.00 89.88 487 PRO A N 1
ATOM 3786 C CA . PRO A 1 487 ? -17.814 17.747 -29.610 1.00 89.88 487 PRO A CA 1
ATOM 3787 C C . PRO A 1 487 ? -17.183 17.902 -28.219 1.00 89.88 487 PRO A C 1
ATOM 3789 O O . PRO A 1 487 ? -17.910 17.959 -27.232 1.00 89.88 487 PRO A O 1
ATOM 3792 N N . ASN A 1 488 ? -15.847 17.972 -28.138 1.00 93.31 488 ASN A N 1
ATOM 3793 C CA . ASN A 1 488 ? -15.104 18.030 -26.869 1.00 93.31 488 ASN A CA 1
ATOM 3794 C C . ASN A 1 488 ? -15.370 16.845 -25.913 1.00 93.31 488 ASN A C 1
ATOM 3796 O O . ASN A 1 488 ? -15.095 16.958 -24.724 1.00 93.31 488 ASN A O 1
ATOM 3800 N N . LEU A 1 489 ? -15.906 15.725 -26.405 1.00 94.50 489 LEU A N 1
ATOM 3801 C CA . LEU A 1 489 ? -16.292 14.585 -25.578 1.00 94.50 489 LEU A CA 1
ATOM 3802 C C . LEU A 1 489 ? -15.655 13.301 -26.114 1.00 94.50 489 LEU A C 1
ATOM 3804 O O . LEU A 1 489 ? -15.961 12.849 -27.224 1.00 94.50 489 LEU A O 1
ATOM 3808 N N . VAL A 1 490 ? -14.775 12.723 -25.302 1.00 96.38 490 VAL A N 1
ATOM 3809 C CA . VAL A 1 490 ? -14.034 11.496 -25.608 1.00 96.38 490 VAL A CA 1
ATOM 3810 C C . VAL A 1 490 ? -14.447 10.418 -24.619 1.00 96.38 490 VAL A C 1
ATOM 3812 O O . VAL A 1 490 ? -14.421 10.639 -23.413 1.00 96.38 490 VAL A O 1
ATOM 3815 N N . GLN A 1 491 ? -14.831 9.260 -25.138 1.00 95.44 491 GLN A N 1
ATOM 3816 C CA . GLN A 1 491 ? -15.101 8.052 -24.379 1.00 95.44 491 GLN A CA 1
ATOM 3817 C C . GLN A 1 491 ? -13.813 7.258 -24.184 1.00 95.44 491 GLN A C 1
ATOM 3819 O O . GLN A 1 491 ? -12.975 7.183 -25.082 1.00 95.44 491 GLN A O 1
ATOM 3824 N N . ILE A 1 492 ? -13.679 6.650 -23.012 1.00 95.00 492 ILE A N 1
ATOM 3825 C CA . ILE A 1 492 ? -12.570 5.790 -22.630 1.00 95.00 492 ILE A CA 1
ATOM 3826 C C . ILE A 1 492 ? -13.149 4.506 -22.053 1.00 95.00 492 ILE A C 1
ATOM 3828 O O . ILE A 1 492 ? -13.895 4.542 -21.075 1.00 95.00 492 ILE A O 1
ATOM 3832 N N . THR A 1 493 ? -12.765 3.381 -22.646 1.00 93.31 493 THR A N 1
ATOM 3833 C CA . THR A 1 493 ? -13.059 2.041 -22.130 1.00 93.31 493 THR A CA 1
ATOM 3834 C C . THR A 1 493 ? -11.809 1.493 -21.459 1.00 93.31 493 THR A C 1
ATOM 3836 O O . THR A 1 493 ? -10.707 1.619 -21.999 1.00 93.31 493 THR A O 1
ATOM 3839 N N . THR A 1 494 ? -11.958 0.888 -20.288 1.00 90.69 494 THR A N 1
ATOM 3840 C CA . THR A 1 494 ? -10.878 0.339 -19.468 1.00 90.69 494 THR A CA 1
ATOM 3841 C C . THR A 1 494 ? -10.870 -1.185 -19.495 1.00 90.69 494 THR A C 1
ATOM 3843 O O . THR A 1 494 ? -11.868 -1.811 -19.830 1.00 90.69 494 THR A O 1
ATOM 3846 N N . LEU A 1 495 ? -9.728 -1.798 -19.174 1.00 88.19 495 LEU A N 1
ATOM 3847 C CA . LEU A 1 495 ? -9.575 -3.257 -19.189 1.00 88.19 495 LEU A CA 1
ATOM 3848 C C . LEU A 1 495 ? -10.457 -3.946 -18.132 1.00 88.19 495 LEU A C 1
ATOM 3850 O O . LEU A 1 495 ? -11.027 -5.000 -18.395 1.00 88.19 495 LEU A O 1
ATOM 3854 N N . PHE A 1 496 ? -10.567 -3.338 -16.950 1.00 85.19 496 PHE A N 1
ATOM 3855 C CA . PHE A 1 496 ? -11.430 -3.780 -15.847 1.00 85.19 496 PHE A CA 1
ATOM 3856 C C . PHE A 1 496 ? -12.437 -2.692 -15.478 1.00 85.19 496 PHE A C 1
ATOM 3858 O O . PHE A 1 496 ? -12.216 -1.536 -15.848 1.00 85.19 496 PHE A O 1
ATOM 3865 N N . PRO A 1 497 ? -13.494 -3.001 -14.703 1.00 84.62 497 PRO A N 1
ATOM 3866 C CA . PRO A 1 497 ? -14.345 -1.977 -14.114 1.00 84.62 497 PRO A CA 1
ATOM 3867 C C . PRO A 1 497 ? -13.539 -0.886 -13.399 1.00 84.62 497 PRO A C 1
ATOM 3869 O O . PRO A 1 497 ? -12.616 -1.178 -12.639 1.00 84.62 497 PRO A O 1
ATOM 3872 N N . HIS A 1 498 ? -13.868 0.381 -13.646 1.00 78.25 498 HIS A N 1
ATOM 3873 C CA . HIS A 1 498 ? -13.054 1.510 -13.184 1.00 78.25 498 HIS A CA 1
ATOM 3874 C C . HIS A 1 498 ? -13.402 1.996 -11.772 1.00 78.25 498 HIS A C 1
ATOM 3876 O O . HIS A 1 498 ? -12.631 2.738 -11.171 1.00 78.25 498 HIS A O 1
ATOM 3882 N N . GLY A 1 499 ? -14.580 1.649 -11.247 1.00 76.00 499 GLY A N 1
ATOM 3883 C CA . GLY A 1 499 ? -15.024 2.053 -9.903 1.00 76.00 499 GLY A CA 1
ATOM 3884 C C . GLY A 1 499 ? -15.281 3.557 -9.709 1.00 76.00 499 GLY A C 1
ATOM 3885 O O . GLY A 1 499 ? -15.697 3.962 -8.628 1.00 76.00 499 GLY A O 1
ATOM 3886 N N . PHE A 1 500 ? -15.051 4.389 -10.732 1.00 78.94 500 PHE A N 1
ATOM 3887 C CA . PHE A 1 500 ? -15.368 5.817 -10.700 1.00 78.94 500 PHE A CA 1
ATOM 3888 C C . PHE A 1 500 ? -16.826 6.127 -10.350 1.00 78.94 500 PHE A C 1
ATOM 3890 O O . PHE A 1 500 ? -17.759 5.430 -10.750 1.00 78.94 500 PHE A O 1
ATOM 3897 N N . ILE A 1 501 ? -16.990 7.250 -9.658 1.00 77.00 501 ILE A N 1
ATOM 3898 C CA . ILE A 1 501 ? -18.257 7.895 -9.322 1.00 77.00 501 ILE A CA 1
ATOM 3899 C C . ILE A 1 501 ? -18.315 9.281 -9.982 1.00 77.00 501 ILE A C 1
ATOM 3901 O O . ILE A 1 501 ? -17.335 9.751 -10.555 1.00 77.00 501 ILE A O 1
ATOM 3905 N N . SER A 1 502 ? -19.454 9.973 -9.903 1.00 72.44 502 SER A N 1
ATOM 3906 C CA . SER A 1 502 ? -19.672 11.259 -10.591 1.00 72.44 502 SER A CA 1
ATOM 3907 C C . SER A 1 502 ? -18.747 12.401 -10.148 1.00 72.44 502 SER A C 1
ATOM 3909 O O . SER A 1 502 ? -18.703 13.435 -10.805 1.00 72.44 502 SER A O 1
ATOM 3911 N N . THR A 1 503 ? -18.038 12.241 -9.029 1.00 73.31 503 THR A N 1
ATOM 3912 C CA . THR A 1 503 ? -17.047 13.198 -8.512 1.00 73.31 503 THR A CA 1
ATOM 3913 C C . THR A 1 503 ? -15.604 12.756 -8.761 1.00 73.31 503 THR A C 1
ATOM 3915 O O . THR A 1 503 ? -14.680 13.442 -8.335 1.00 73.31 503 THR A O 1
ATOM 3918 N N . SER A 1 504 ? -15.386 11.605 -9.403 1.00 72.31 504 SER A N 1
ATOM 3919 C CA . SER A 1 504 ? -14.043 11.091 -9.658 1.00 72.31 504 SER A CA 1
ATOM 3920 C C . SER A 1 504 ? -13.285 11.960 -10.657 1.00 72.31 504 SER A C 1
ATOM 3922 O O . SER A 1 504 ? -13.852 12.524 -11.595 1.00 72.31 504 SER A O 1
ATOM 3924 N N . THR A 1 505 ? -11.969 12.006 -10.484 1.00 79.62 505 THR A N 1
ATOM 3925 C CA . THR A 1 505 ? -11.033 12.584 -11.447 1.00 79.62 505 THR A CA 1
ATOM 3926 C C . THR A 1 505 ? -10.096 11.506 -11.973 1.00 79.62 505 THR A C 1
ATOM 3928 O O . THR A 1 505 ? -9.922 10.449 -11.362 1.00 79.62 505 THR A O 1
ATOM 3931 N N . VAL A 1 506 ? -9.509 11.755 -13.139 1.00 77.19 506 VAL A N 1
ATOM 3932 C CA . VAL A 1 506 ? -8.582 10.840 -13.796 1.00 77.19 506 VAL A CA 1
ATOM 3933 C C . VAL A 1 506 ? -7.478 11.628 -14.483 1.00 77.19 506 VAL A C 1
ATOM 3935 O O . VAL A 1 506 ? -7.733 12.616 -15.168 1.00 77.19 506 VAL A O 1
ATOM 3938 N N . LEU A 1 507 ? -6.237 11.181 -14.319 1.00 79.19 507 LEU A N 1
ATOM 3939 C CA . LEU A 1 507 ? -5.116 11.633 -15.134 1.00 79.19 507 LEU A CA 1
ATOM 3940 C C . LEU A 1 507 ? -4.781 10.526 -16.128 1.00 79.19 507 LEU A C 1
ATOM 3942 O O . LEU A 1 507 ? -4.624 9.368 -15.747 1.00 79.19 507 LEU A O 1
ATOM 3946 N N . LEU A 1 508 ? -4.699 10.890 -17.399 1.00 82.38 508 LEU A N 1
ATOM 3947 C CA . LEU A 1 508 ? -4.355 9.996 -18.495 1.00 82.38 508 LEU A CA 1
ATOM 3948 C C . LEU A 1 508 ? -2.931 10.266 -18.946 1.00 82.38 508 LEU A C 1
ATOM 3950 O O . LEU A 1 508 ? -2.515 11.423 -19.054 1.00 82.38 508 LEU A O 1
ATOM 3954 N N . ARG A 1 509 ? -2.191 9.193 -19.219 1.00 75.69 509 ARG A N 1
ATOM 3955 C CA . ARG A 1 509 ? -0.836 9.255 -19.772 1.00 75.69 509 ARG A CA 1
ATOM 3956 C C . ARG A 1 509 ? -0.622 8.187 -20.829 1.00 75.69 509 ARG A C 1
ATOM 3958 O O . ARG A 1 509 ? -1.229 7.120 -20.758 1.00 75.69 509 ARG A O 1
ATOM 3965 N N . GLN A 1 510 ? 0.314 8.447 -21.742 1.00 77.50 510 GLN A N 1
ATOM 3966 C CA . GLN A 1 510 ? 0.733 7.493 -22.775 1.00 77.50 510 GLN A CA 1
ATOM 3967 C C . GLN A 1 510 ? -0.435 7.018 -23.649 1.00 77.50 510 GLN A C 1
ATOM 3969 O O . GLN A 1 510 ? -0.470 5.877 -24.116 1.00 77.50 510 GLN A O 1
ATOM 3974 N N . THR A 1 511 ? -1.408 7.900 -23.867 1.00 87.00 511 THR A N 1
ATOM 3975 C CA . THR A 1 511 ? -2.477 7.645 -24.821 1.00 87.00 511 THR A CA 1
ATOM 3976 C C . THR A 1 511 ? -1.930 7.718 -26.239 1.00 87.00 511 THR A C 1
ATOM 3978 O O . THR A 1 511 ? -1.054 8.526 -26.555 1.00 87.00 511 THR A O 1
ATOM 3981 N N . ASN A 1 512 ? -2.430 6.843 -27.105 1.00 87.56 512 ASN A N 1
ATOM 3982 C CA . ASN A 1 512 ? -2.019 6.767 -28.507 1.00 87.56 512 ASN A CA 1
ATOM 3983 C C . ASN A 1 512 ? -3.101 7.264 -29.479 1.00 87.56 512 ASN A C 1
ATOM 3985 O O . ASN A 1 512 ? -2.973 7.059 -30.686 1.00 87.56 512 ASN A O 1
ATOM 3989 N N . SER A 1 513 ? -4.156 7.911 -28.972 1.00 92.62 513 SER A N 1
ATOM 3990 C CA . SER A 1 513 ? -5.100 8.636 -29.821 1.00 92.62 513 SER A CA 1
ATOM 3991 C C . SER A 1 513 ? -4.385 9.772 -30.555 1.00 92.62 513 SER A C 1
ATOM 3993 O O . SER A 1 513 ? -3.336 10.254 -30.119 1.00 92.62 513 SER A O 1
ATOM 3995 N N . VAL A 1 514 ? -4.957 10.234 -31.666 1.00 92.44 514 VAL A N 1
ATOM 3996 C CA . VAL A 1 514 ? -4.421 11.388 -32.402 1.00 92.44 514 VAL A CA 1
ATOM 3997 C C . VAL A 1 514 ? -5.494 12.470 -32.514 1.00 92.44 514 VAL A C 1
ATOM 3999 O O . VAL A 1 514 ? -6.478 12.241 -33.220 1.00 92.44 514 VAL A O 1
ATOM 4002 N N . PRO A 1 515 ? -5.315 13.654 -31.890 1.00 92.38 515 PRO A N 1
ATOM 4003 C CA . PRO A 1 515 ? -4.254 14.006 -30.933 1.00 92.38 515 PRO A CA 1
ATOM 4004 C C . PRO A 1 515 ? -4.282 13.154 -29.651 1.00 92.38 515 PRO A C 1
ATOM 4006 O O . PRO A 1 515 ? -5.302 12.530 -29.342 1.00 92.38 515 PRO A O 1
ATOM 4009 N N . ASN A 1 516 ? -3.171 13.124 -28.905 1.00 90.38 516 ASN A N 1
ATOM 4010 C CA . ASN A 1 516 ? -3.146 12.438 -27.612 1.00 90.38 516 ASN A CA 1
ATOM 4011 C C . ASN A 1 516 ? -4.064 13.166 -26.618 1.00 90.38 516 ASN A C 1
ATOM 4013 O O . ASN A 1 516 ? -4.221 14.386 -26.674 1.00 90.38 516 ASN A O 1
ATOM 4017 N N . VAL A 1 517 ? -4.686 12.410 -25.720 1.00 91.56 517 VAL A N 1
ATOM 4018 C CA . VAL A 1 517 ? -5.608 12.933 -24.696 1.00 91.56 517 VAL A CA 1
ATOM 4019 C C . VAL A 1 517 ? -4.998 12.828 -23.302 1.00 91.56 517 VAL A C 1
ATOM 4021 O O . VAL A 1 517 ? -5.699 12.669 -22.309 1.00 91.56 517 VAL A O 1
ATOM 4024 N N . ASP A 1 518 ? -3.669 12.888 -23.226 1.00 88.69 518 ASP A N 1
ATOM 4025 C CA . ASP A 1 518 ? -2.953 12.922 -21.956 1.00 88.69 518 ASP A CA 1
ATOM 4026 C C . ASP A 1 518 ? -3.311 14.209 -21.201 1.00 88.69 518 ASP A C 1
ATOM 4028 O O . ASP A 1 518 ? -3.267 15.309 -21.757 1.00 88.69 518 ASP A O 1
ATOM 4032 N N . GLY A 1 519 ? -3.650 14.085 -19.921 1.00 84.25 519 GLY A N 1
ATOM 4033 C CA . GLY A 1 519 ? -4.127 15.217 -19.134 1.00 84.25 519 GLY A CA 1
ATOM 4034 C C . GLY A 1 519 ? -4.996 14.811 -17.954 1.00 84.25 519 GLY A C 1
ATOM 4035 O O . GLY A 1 519 ? -5.308 13.636 -17.769 1.00 84.25 519 GLY A O 1
ATOM 4036 N N . PHE A 1 520 ? -5.349 15.798 -17.132 1.00 83.31 520 PHE A N 1
ATOM 4037 C CA . PHE A 1 520 ? -6.204 15.634 -15.958 1.00 83.31 520 PHE A CA 1
ATOM 4038 C C . PHE A 1 520 ? -7.648 16.023 -16.294 1.00 83.31 520 PHE A C 1
ATOM 4040 O O . PHE A 1 520 ? -7.882 17.114 -16.819 1.00 83.31 520 PHE A O 1
ATOM 4047 N N . TYR A 1 521 ? -8.610 15.158 -15.972 1.00 88.00 521 TYR A N 1
ATOM 4048 C CA . TYR A 1 521 ? -10.016 15.309 -16.341 1.00 88.00 521 TYR A CA 1
ATOM 4049 C C . TYR A 1 521 ? -10.954 14.917 -15.198 1.00 88.00 521 TYR A C 1
ATOM 4051 O O . TYR A 1 521 ? -10.665 14.018 -14.411 1.00 88.00 521 TYR A O 1
ATOM 4059 N N . ASN A 1 522 ? -12.127 15.550 -15.161 1.00 87.31 522 ASN A N 1
ATOM 4060 C CA . ASN A 1 522 ? -13.258 15.043 -14.389 1.00 87.31 522 ASN A CA 1
ATOM 4061 C C . ASN A 1 522 ? -13.902 13.880 -15.148 1.00 87.31 522 ASN A C 1
ATOM 4063 O O . ASN A 1 522 ? -14.079 13.958 -16.368 1.00 87.31 522 ASN A O 1
ATOM 4067 N N . VAL A 1 523 ? -14.271 12.828 -14.424 1.00 89.19 523 VAL A N 1
ATOM 4068 C CA . VAL A 1 523 ? -14.924 11.652 -14.995 1.00 89.19 523 VAL A CA 1
ATOM 4069 C C . VAL A 1 523 ? -16.404 11.944 -15.231 1.00 89.19 523 VAL A C 1
ATOM 4071 O O . VAL A 1 523 ? -17.133 12.337 -14.323 1.00 89.19 523 VAL A O 1
ATOM 4074 N N . ILE A 1 524 ? -16.865 11.704 -16.456 1.00 92.69 524 ILE A N 1
ATOM 4075 C CA . ILE A 1 524 ? -18.282 11.696 -16.818 1.00 92.69 524 ILE A CA 1
ATOM 4076 C C . ILE A 1 524 ? -18.711 10.236 -16.928 1.00 92.69 524 ILE A C 1
ATOM 4078 O O . ILE A 1 524 ? -18.235 9.507 -17.795 1.00 92.69 524 ILE A O 1
ATOM 4082 N N . LEU A 1 525 ? -19.605 9.790 -16.048 1.00 91.44 525 LEU A N 1
ATOM 4083 C CA . LEU A 1 525 ? -20.083 8.409 -16.074 1.00 91.44 525 LEU A CA 1
ATOM 4084 C C . LEU A 1 525 ? -20.950 8.145 -17.306 1.00 91.44 525 LEU A C 1
ATOM 4086 O O . LEU A 1 525 ? -21.826 8.944 -17.643 1.00 91.44 525 LEU A O 1
ATOM 4090 N N . ILE A 1 526 ? -20.745 6.987 -17.930 1.00 89.06 526 ILE A N 1
ATOM 4091 C CA . ILE A 1 526 ? -21.631 6.480 -18.974 1.00 89.06 526 ILE A CA 1
ATOM 4092 C C . ILE A 1 526 ? -22.661 5.556 -18.310 1.00 89.06 526 ILE A C 1
ATOM 4094 O O . ILE A 1 526 ? -22.280 4.582 -17.659 1.00 89.06 526 ILE A O 1
ATOM 4098 N N . PRO A 1 527 ? -23.971 5.843 -18.434 1.00 85.56 527 PRO A N 1
ATOM 4099 C CA . PRO A 1 527 ? -25.002 5.028 -17.805 1.00 85.56 527 PRO A CA 1
ATOM 4100 C C . PRO A 1 527 ? -24.920 3.559 -18.229 1.00 85.56 527 PRO A C 1
ATOM 4102 O O . PRO A 1 527 ? -24.761 3.257 -19.410 1.00 85.56 527 PRO A O 1
ATOM 4105 N N . ASN A 1 528 ? -25.112 2.654 -17.267 1.00 84.19 528 ASN A N 1
ATOM 4106 C CA . ASN A 1 528 ? -25.083 1.200 -17.464 1.00 84.19 528 ASN A CA 1
ATOM 4107 C C . ASN A 1 528 ? -23.741 0.639 -17.969 1.00 84.19 528 ASN A C 1
ATOM 4109 O O . ASN A 1 528 ? -23.718 -0.475 -18.488 1.00 84.19 528 ASN A O 1
ATOM 4113 N N . SER A 1 529 ? -22.640 1.374 -17.798 1.00 86.31 529 SER A N 1
ATOM 4114 C CA . SER A 1 529 ? -21.290 0.861 -18.018 1.00 86.31 529 SER A CA 1
ATOM 4115 C C . SER A 1 529 ? -20.479 0.870 -16.722 1.00 86.31 529 SER A C 1
ATOM 4117 O O . SER A 1 529 ? -20.598 1.789 -15.913 1.00 86.31 529 SER A O 1
ATOM 4119 N N . LEU A 1 530 ? -19.686 -0.183 -16.511 1.00 85.50 530 LEU A N 1
ATOM 4120 C CA . LEU A 1 530 ? -18.792 -0.327 -15.354 1.00 85.50 530 LEU A CA 1
ATOM 4121 C C . LEU A 1 530 ? -17.321 -0.088 -15.715 1.00 85.50 530 LEU A C 1
ATOM 4123 O O . LEU A 1 530 ? -16.508 0.160 -14.827 1.00 85.50 530 LEU A O 1
ATOM 4127 N N . ASP A 1 531 ? -16.986 -0.187 -16.997 1.00 90.62 531 ASP A N 1
ATOM 4128 C CA . ASP A 1 531 ? -15.641 -0.111 -17.567 1.00 90.62 531 ASP A CA 1
ATOM 4129 C C . ASP A 1 531 ? -15.493 1.058 -18.549 1.00 90.62 531 ASP A C 1
ATOM 4131 O O . ASP A 1 531 ? -14.433 1.249 -19.132 1.00 90.62 531 ASP A O 1
ATOM 4135 N N . THR A 1 532 ? -16.539 1.859 -18.746 1.00 92.94 532 THR A N 1
ATOM 4136 C CA . THR A 1 532 ? -16.523 2.958 -19.704 1.00 92.94 532 THR A CA 1
ATOM 4137 C C . THR A 1 532 ? -16.922 4.266 -19.041 1.00 92.94 532 THR A C 1
ATOM 4139 O O . THR A 1 532 ? -17.973 4.381 -18.409 1.00 92.94 532 THR A O 1
ATOM 4142 N N . PHE A 1 533 ? -16.118 5.294 -19.273 1.00 93.31 533 PHE A N 1
ATOM 4143 C CA . PHE A 1 533 ? -16.407 6.661 -18.866 1.00 93.31 533 PHE A CA 1
ATOM 4144 C C . PHE A 1 533 ? -16.066 7.639 -19.989 1.00 93.31 533 PHE A C 1
ATOM 4146 O O . PHE A 1 533 ? -15.471 7.270 -20.998 1.00 93.31 533 PHE A O 1
ATOM 4153 N N . ALA A 1 534 ? -16.451 8.899 -19.836 1.00 94.56 534 ALA A N 1
ATOM 4154 C CA . ALA A 1 534 ? -16.113 9.964 -20.764 1.00 94.56 534 ALA A CA 1
ATOM 4155 C C . ALA A 1 534 ? -15.341 11.091 -20.072 1.00 94.56 534 ALA A C 1
ATOM 4157 O O . ALA A 1 534 ? -15.430 11.292 -18.860 1.00 94.56 534 ALA A O 1
ATOM 4158 N N . ILE A 1 535 ? -14.587 11.838 -20.871 1.00 94.19 535 ILE A N 1
ATOM 4159 C CA . ILE A 1 535 ? -13.844 13.029 -20.469 1.00 94.19 535 ILE A CA 1
ATOM 4160 C C . ILE A 1 535 ? -14.129 14.176 -21.432 1.00 94.19 535 ILE A C 1
ATOM 4162 O O . ILE A 1 535 ? -14.459 13.974 -22.603 1.00 94.19 535 ILE A O 1
ATOM 4166 N N . GLN A 1 536 ? -13.948 15.394 -20.934 1.00 93.69 536 GLN A N 1
ATOM 4167 C CA . GLN A 1 536 ? -14.022 16.614 -21.729 1.00 93.69 536 GLN A CA 1
ATOM 4168 C C . GLN A 1 536 ? -12.951 17.607 -21.284 1.00 93.69 536 GLN A C 1
ATOM 4170 O O . GLN A 1 536 ? -12.617 17.670 -20.100 1.00 93.69 536 GLN A O 1
ATOM 4175 N N . SER A 1 537 ? -12.434 18.415 -22.211 1.00 88.88 537 SER A N 1
ATOM 4176 C CA . SER A 1 537 ? -11.538 19.520 -21.853 1.00 88.88 537 SER A CA 1
ATOM 4177 C C . SER A 1 537 ? -12.328 20.617 -21.143 1.00 88.88 537 SER A C 1
ATOM 4179 O O . SER A 1 537 ? -13.370 21.056 -21.637 1.00 88.88 537 SER A O 1
ATOM 4181 N N . SER A 1 538 ? -11.817 21.095 -20.008 1.00 83.75 538 SER A N 1
ATOM 4182 C CA . SER A 1 538 ? -12.341 22.277 -19.310 1.00 83.75 538 SER A CA 1
ATOM 4183 C C . SER A 1 538 ? -11.969 23.589 -20.014 1.00 83.75 538 SER A C 1
ATOM 4185 O O . SER A 1 538 ? -12.608 24.618 -19.790 1.00 83.75 538 SER A O 1
ATOM 4187 N N . TYR A 1 539 ? -10.972 23.565 -20.903 1.00 82.06 539 TYR A N 1
ATOM 4188 C CA . TYR A 1 539 ? -10.543 24.718 -21.686 1.00 82.06 539 TYR A CA 1
ATOM 4189 C C . TYR A 1 539 ? -11.261 24.734 -23.035 1.00 82.06 539 TYR A C 1
ATOM 4191 O O . TYR A 1 539 ? -10.846 24.063 -23.978 1.00 82.06 539 TYR A O 1
ATOM 4199 N N . LEU A 1 540 ? -12.310 25.551 -23.159 1.00 76.88 540 LEU A N 1
ATOM 4200 C CA . LEU A 1 540 ? -13.079 25.688 -24.407 1.00 76.88 540 LEU A CA 1
ATOM 4201 C C . LEU A 1 540 ? -12.235 26.157 -25.605 1.00 76.88 540 LEU A C 1
ATOM 4203 O O . LEU A 1 540 ? -12.607 25.913 -26.749 1.00 76.88 540 LEU A O 1
ATOM 4207 N N . SER A 1 541 ? -11.099 26.813 -25.353 1.00 81.50 541 SER A N 1
ATOM 4208 C CA . SER A 1 541 ? -10.126 27.191 -26.383 1.00 81.50 541 SER A CA 1
ATOM 4209 C C . SER A 1 541 ? -9.357 26.000 -26.967 1.00 81.50 541 SER A C 1
ATOM 4211 O O . SER A 1 541 ? -8.836 26.121 -28.070 1.00 81.50 541 SER A O 1
ATOM 4213 N N . ASN A 1 542 ? -9.310 24.866 -26.259 1.00 83.12 542 ASN A N 1
ATOM 4214 C CA . ASN A 1 542 ? -8.610 23.638 -26.643 1.00 83.12 542 ASN A CA 1
ATOM 4215 C C . ASN A 1 542 ? -9.530 22.413 -26.433 1.00 83.12 542 ASN A C 1
ATOM 4217 O O . ASN A 1 542 ? -9.329 21.651 -25.478 1.00 83.12 542 ASN A O 1
ATOM 4221 N N . PRO A 1 543 ? -10.568 22.225 -27.272 1.00 89.88 543 PRO A N 1
ATOM 4222 C CA . PRO A 1 543 ? -11.480 21.094 -27.144 1.00 89.88 543 PRO A CA 1
ATOM 4223 C C . PRO A 1 543 ? -10.811 19.776 -27.553 1.00 89.88 543 PRO A C 1
ATOM 4225 O O . PRO A 1 543 ? -10.062 19.725 -28.531 1.00 89.88 543 PRO A O 1
ATOM 4228 N N . LEU A 1 544 ? -11.148 18.684 -26.864 1.00 91.56 544 LEU A N 1
ATOM 4229 C CA . LEU A 1 544 ? -10.742 17.340 -27.274 1.00 91.56 544 LEU A CA 1
ATOM 4230 C C . LEU A 1 544 ? -11.408 16.990 -28.606 1.00 91.56 544 LEU A C 1
ATOM 4232 O O . LEU A 1 544 ? -12.635 16.937 -28.711 1.00 91.56 544 LEU A O 1
ATOM 4236 N N . SER A 1 545 ? -10.589 16.785 -29.630 1.00 90.25 545 SER A N 1
ATOM 4237 C CA . SER A 1 545 ? -11.039 16.472 -30.987 1.00 90.25 545 SER A CA 1
ATOM 4238 C C . SER A 1 545 ? -10.123 15.408 -31.575 1.00 90.25 545 SER A C 1
ATOM 4240 O O . SER A 1 545 ? -9.239 15.719 -32.375 1.00 90.25 545 SER A O 1
ATOM 4242 N N . ILE A 1 546 ? -10.286 14.161 -31.129 1.00 92.31 546 ILE A N 1
ATOM 4243 C CA . ILE A 1 546 ? -9.503 13.051 -31.670 1.00 92.31 546 ILE A CA 1
ATOM 4244 C C . ILE A 1 546 ? -10.031 12.669 -33.052 1.00 92.31 546 ILE A C 1
ATOM 4246 O O . ILE A 1 546 ? -11.232 12.531 -33.279 1.00 92.31 546 ILE A O 1
ATOM 4250 N N . VAL A 1 547 ? -9.102 12.542 -33.991 1.00 90.00 547 VAL A N 1
ATOM 4251 C CA . VAL A 1 547 ? -9.333 12.170 -35.390 1.00 90.00 547 VAL A CA 1
ATOM 4252 C C . VAL A 1 547 ? -9.055 10.681 -35.587 1.00 90.00 547 VAL A C 1
ATOM 4254 O O . VAL A 1 547 ? -9.738 10.023 -36.368 1.00 90.00 547 VAL A O 1
ATOM 4257 N N . THR A 1 548 ? -8.091 10.144 -34.836 1.00 92.81 548 THR A N 1
ATOM 4258 C CA . THR A 1 548 ? -7.779 8.713 -34.802 1.00 92.81 548 THR A CA 1
ATOM 4259 C C . THR A 1 548 ? -8.030 8.177 -33.392 1.00 92.81 548 THR A C 1
ATOM 4261 O O . THR A 1 548 ? -7.455 8.730 -32.444 1.00 92.81 548 THR A O 1
ATOM 4264 N N . PRO A 1 549 ? -8.851 7.119 -33.237 1.00 92.12 549 PRO A N 1
ATOM 4265 C CA . PRO A 1 549 ? -9.031 6.436 -31.961 1.00 92.12 549 PRO A CA 1
ATOM 4266 C C . PRO A 1 549 ? -7.710 5.940 -31.371 1.00 92.12 549 PRO A C 1
ATOM 4268 O O . PRO A 1 549 ? -6.777 5.605 -32.104 1.00 92.12 549 PRO A O 1
ATOM 4271 N N . GLY A 1 550 ? -7.648 5.892 -30.045 1.00 90.12 550 GLY A N 1
ATOM 4272 C CA . GLY A 1 550 ? -6.570 5.247 -29.303 1.00 90.12 550 GLY A CA 1
ATOM 4273 C C . GLY A 1 550 ? -7.009 3.890 -28.753 1.00 90.12 550 GLY A C 1
ATOM 4274 O O . GLY A 1 550 ? -8.192 3.646 -28.563 1.00 90.12 550 GLY A O 1
ATOM 4275 N N . PHE A 1 551 ? -6.046 3.024 -28.461 1.00 88.62 551 PHE A N 1
ATOM 4276 C CA . PHE A 1 551 ? -6.249 1.685 -27.881 1.00 88.62 551 PHE A CA 1
ATOM 4277 C C . PHE A 1 551 ? -5.315 1.412 -26.698 1.00 88.62 551 PHE A C 1
ATOM 4279 O O . PHE A 1 551 ? -5.186 0.282 -26.235 1.00 88.62 551 PHE A O 1
ATOM 4286 N N . SER A 1 552 ? -4.600 2.438 -26.244 1.00 82.75 552 SER A N 1
ATOM 4287 C CA . SER A 1 552 ? -3.715 2.358 -25.094 1.00 82.75 552 SER A CA 1
ATOM 4288 C C . SER A 1 552 ? -3.780 3.644 -24.297 1.00 82.75 552 SER A C 1
ATOM 4290 O O . SER A 1 552 ? -4.096 4.713 -24.824 1.00 82.75 552 SER A O 1
ATOM 4292 N N . GLY A 1 553 ? -3.428 3.537 -23.027 1.00 77.88 553 GLY A N 1
ATOM 4293 C CA . GLY A 1 553 ? -3.366 4.660 -22.114 1.00 77.88 553 GLY A CA 1
ATOM 4294 C C . GLY A 1 553 ? -3.414 4.170 -20.682 1.00 77.88 553 GLY A C 1
ATOM 4295 O O . GLY A 1 553 ? -4.065 3.181 -20.347 1.00 77.88 553 GLY A O 1
ATOM 4296 N N . ILE A 1 554 ? -2.684 4.862 -19.827 1.00 72.56 554 ILE A N 1
ATOM 4297 C CA . ILE A 1 554 ? -2.592 4.533 -18.420 1.00 72.56 554 ILE A CA 1
ATOM 4298 C C . ILE A 1 554 ? -3.480 5.492 -17.632 1.00 72.56 554 ILE A C 1
ATOM 4300 O O . ILE A 1 554 ? -3.383 6.710 -17.781 1.00 72.56 554 ILE A O 1
ATOM 4304 N N . LEU A 1 555 ? -4.316 4.925 -16.760 1.00 73.88 555 LEU A N 1
ATOM 4305 C CA . LEU A 1 555 ? -5.096 5.665 -15.774 1.00 73.88 555 LEU A CA 1
ATOM 4306 C C . LEU A 1 555 ? -4.176 5.914 -14.575 1.00 73.88 555 LEU A C 1
ATOM 4308 O O . LEU A 1 555 ? -3.906 5.014 -13.779 1.00 73.88 555 LEU A O 1
ATOM 4312 N N . THR A 1 556 ? -3.623 7.115 -14.469 1.00 60.47 556 THR A N 1
ATOM 4313 C CA . THR A 1 556 ? -2.677 7.468 -13.412 1.00 60.47 556 THR A CA 1
ATOM 4314 C C . THR A 1 556 ? -3.380 8.250 -12.320 1.00 60.47 556 THR A C 1
ATOM 4316 O O . THR A 1 556 ? -3.255 9.465 -12.273 1.00 60.47 556 THR A O 1
ATOM 4319 N N . SER A 1 557 ? -4.087 7.595 -11.404 1.00 50.41 557 SER A N 1
ATOM 4320 C CA . SER A 1 557 ? -4.184 8.206 -10.076 1.00 50.41 557 SER A CA 1
ATOM 4321 C C . SER A 1 557 ? -3.014 7.823 -9.178 1.00 50.41 557 SER A C 1
ATOM 4323 O O . SER A 1 557 ? -2.785 8.615 -8.288 1.00 50.41 557 SER A O 1
ATOM 4325 N N . ASP A 1 558 ? -2.248 6.745 -9.432 1.00 59.66 558 ASP A N 1
ATOM 4326 C CA . ASP A 1 558 ? -0.772 6.641 -9.284 1.00 59.66 558 ASP A CA 1
ATOM 4327 C C . ASP A 1 558 ? -0.314 5.184 -9.509 1.00 59.66 558 ASP A C 1
ATOM 4329 O O . ASP A 1 558 ? -0.493 4.311 -8.663 1.00 59.66 558 ASP A O 1
ATOM 4333 N N . GLN A 1 559 ? 0.299 4.919 -10.667 1.00 68.00 559 GLN A N 1
ATOM 4334 C CA . GLN A 1 559 ? 0.904 3.625 -11.026 1.00 68.00 559 GLN A CA 1
ATOM 4335 C C . GLN A 1 559 ? 2.379 3.510 -10.610 1.00 68.00 559 GLN A C 1
ATOM 4337 O O . GLN A 1 559 ? 3.118 2.651 -11.099 1.00 68.00 559 GLN A O 1
ATOM 4342 N N . ILE A 1 560 ? 2.814 4.406 -9.723 1.00 74.94 560 ILE A N 1
ATOM 4343 C CA . ILE A 1 560 ? 4.108 4.305 -9.065 1.00 74.94 560 ILE A CA 1
ATOM 4344 C C . ILE A 1 560 ? 3.920 3.466 -7.809 1.00 74.94 560 ILE A C 1
ATOM 4346 O O . ILE A 1 560 ? 3.000 3.705 -7.025 1.00 74.94 560 ILE A O 1
ATOM 4350 N N . PHE A 1 561 ? 4.790 2.485 -7.620 1.00 81.25 561 PHE A N 1
ATOM 4351 C CA . PHE A 1 561 ? 4.788 1.661 -6.425 1.00 81.25 561 PHE A CA 1
ATOM 4352 C C . PHE A 1 561 ? 6.207 1.357 -5.963 1.00 81.25 561 PHE A C 1
ATOM 4354 O O . PHE A 1 561 ? 7.160 1.419 -6.735 1.00 81.25 561 PHE A O 1
ATOM 4361 N N . TYR A 1 562 ? 6.336 1.009 -4.694 1.00 83.00 562 TYR A N 1
ATOM 4362 C CA . TYR A 1 562 ? 7.569 0.553 -4.077 1.00 83.00 562 TYR A CA 1
ATOM 4363 C C . TYR A 1 562 ? 7.363 -0.882 -3.619 1.00 83.00 562 TYR A C 1
ATOM 4365 O O . TYR A 1 562 ? 6.272 -1.247 -3.173 1.00 83.00 562 TYR A O 1
ATOM 4373 N N . LEU A 1 563 ? 8.416 -1.685 -3.716 1.00 84.75 563 LEU A N 1
ATOM 4374 C CA . LEU A 1 563 ? 8.445 -3.024 -3.145 1.00 84.75 563 LEU A CA 1
ATOM 4375 C C . LEU A 1 563 ? 9.399 -3.058 -1.957 1.00 84.75 563 LEU A C 1
ATOM 4377 O O . LEU A 1 563 ? 10.429 -2.378 -1.969 1.00 84.75 563 LEU A O 1
ATOM 4381 N N . THR A 1 564 ? 9.072 -3.867 -0.954 1.00 79.50 564 THR A N 1
ATOM 4382 C CA . THR A 1 564 ? 9.983 -4.202 0.146 1.00 79.50 564 THR A CA 1
ATOM 4383 C C . THR A 1 564 ? 9.977 -5.703 0.435 1.00 79.50 564 THR A C 1
ATOM 4385 O O . THR A 1 564 ? 9.058 -6.427 0.046 1.00 79.50 564 THR A O 1
ATOM 4388 N N . ASN A 1 565 ? 11.031 -6.179 1.105 1.00 77.94 565 ASN A N 1
ATOM 4389 C CA . ASN A 1 565 ? 11.286 -7.592 1.402 1.00 77.94 565 ASN A CA 1
ATOM 4390 C C . ASN A 1 565 ? 11.433 -8.513 0.167 1.00 77.94 565 ASN A C 1
ATOM 4392 O O . ASN A 1 565 ? 11.276 -9.728 0.256 1.00 77.94 565 ASN A O 1
ATOM 4396 N N . VAL A 1 566 ? 11.782 -7.942 -0.985 1.00 86.88 566 VAL A N 1
ATOM 4397 C CA . VAL A 1 566 ? 12.129 -8.685 -2.197 1.00 86.88 566 VAL A CA 1
ATOM 4398 C C . VAL A 1 566 ? 13.534 -9.272 -2.055 1.00 86.88 566 VAL A C 1
ATOM 4400 O O . VAL A 1 566 ? 14.499 -8.546 -1.798 1.00 86.88 566 VAL A O 1
ATOM 4403 N N . THR A 1 567 ? 13.679 -10.580 -2.251 1.00 91.06 567 THR A N 1
ATOM 4404 C CA . THR A 1 567 ? 14.991 -11.243 -2.337 1.00 91.06 567 THR A CA 1
ATOM 4405 C C . THR A 1 567 ? 15.631 -11.038 -3.714 1.00 91.06 567 THR A C 1
ATOM 4407 O O . THR A 1 567 ? 14.948 -10.754 -4.695 1.00 91.06 567 THR A O 1
ATOM 4410 N N . SER A 1 568 ? 16.959 -11.156 -3.807 1.00 90.69 568 SER A N 1
ATOM 4411 C CA . SER A 1 568 ? 17.667 -11.014 -5.087 1.00 90.69 568 SER A CA 1
ATOM 4412 C C . SER A 1 568 ? 17.165 -12.027 -6.118 1.00 90.69 568 SER A C 1
ATOM 4414 O O . SER A 1 568 ? 17.107 -13.222 -5.819 1.00 90.69 568 SER A O 1
ATOM 4416 N N . LEU A 1 569 ? 16.879 -11.572 -7.336 1.00 92.81 569 LEU A N 1
ATOM 4417 C CA . LEU A 1 569 ? 16.430 -12.419 -8.441 1.00 92.81 569 LEU A CA 1
ATOM 4418 C C . LEU A 1 569 ? 16.960 -11.887 -9.777 1.00 92.81 569 LEU A C 1
ATOM 4420 O O . LEU A 1 569 ? 17.194 -10.691 -9.926 1.00 92.81 569 LEU A O 1
ATOM 4424 N N . GLY A 1 570 ? 17.183 -12.758 -10.759 1.00 89.56 570 GLY A N 1
ATOM 4425 C CA . GLY A 1 570 ? 17.498 -12.354 -12.132 1.00 89.56 570 GLY A CA 1
ATOM 4426 C C . GLY A 1 570 ? 18.817 -11.607 -12.319 1.00 89.56 570 GLY A C 1
ATOM 4427 O O . GLY A 1 570 ? 18.991 -10.929 -13.330 1.00 89.56 570 GLY A O 1
ATOM 4428 N N . GLY A 1 571 ? 19.728 -11.677 -11.346 1.00 89.31 571 GLY A N 1
ATOM 4429 C CA . GLY A 1 571 ? 20.951 -10.871 -11.306 1.00 89.31 571 GLY A CA 1
ATOM 4430 C C . GLY A 1 571 ? 20.778 -9.457 -10.734 1.00 89.31 571 GLY A C 1
ATOM 4431 O O . GLY A 1 571 ? 21.743 -8.697 -10.764 1.00 89.31 571 GLY A O 1
ATOM 4432 N N . PHE A 1 572 ? 19.597 -9.119 -10.209 1.00 90.56 572 PHE A N 1
ATOM 4433 C CA . PHE A 1 572 ? 19.346 -7.907 -9.428 1.00 90.56 572 PHE A CA 1
ATOM 4434 C C . PHE A 1 572 ? 19.549 -8.182 -7.936 1.00 90.56 572 PHE A C 1
ATOM 4436 O O . PHE A 1 572 ? 19.175 -9.238 -7.416 1.00 90.56 572 PHE A O 1
ATOM 4443 N N . THR A 1 573 ? 20.149 -7.222 -7.242 1.00 88.25 573 THR A N 1
ATOM 4444 C CA . THR A 1 573 ? 20.376 -7.273 -5.796 1.00 88.25 573 THR A CA 1
ATOM 4445 C C . THR A 1 573 ? 19.144 -6.801 -5.026 1.00 88.25 573 THR A C 1
ATOM 4447 O O . THR A 1 573 ? 18.234 -6.186 -5.579 1.00 88.25 573 THR A O 1
ATOM 4450 N N . THR A 1 574 ? 19.111 -7.041 -3.715 1.00 81.50 574 THR A N 1
ATOM 4451 C CA . THR A 1 574 ? 18.033 -6.524 -2.860 1.00 81.50 574 THR A CA 1
ATOM 4452 C C . THR A 1 574 ? 17.968 -4.993 -2.872 1.00 81.50 574 THR A C 1
ATOM 4454 O O . THR A 1 574 ? 16.872 -4.448 -2.809 1.00 81.50 574 THR A O 1
ATOM 4457 N N . SER A 1 575 ? 19.094 -4.286 -3.010 1.00 79.69 575 SER A N 1
ATOM 4458 C CA . SER A 1 575 ? 19.111 -2.820 -3.137 1.00 79.69 575 SER A CA 1
ATOM 4459 C C . SER A 1 575 ? 18.571 -2.305 -4.471 1.00 79.69 575 SER A C 1
ATOM 4461 O O . SER A 1 575 ? 18.110 -1.172 -4.524 1.00 79.69 575 SER A O 1
ATOM 4463 N N . ASP A 1 576 ? 18.600 -3.119 -5.530 1.00 83.56 576 ASP A N 1
ATOM 4464 C CA . ASP A 1 576 ? 18.030 -2.740 -6.831 1.00 83.56 576 ASP A CA 1
ATOM 4465 C C . ASP A 1 576 ? 16.501 -2.883 -6.852 1.00 83.56 576 ASP A C 1
ATOM 4467 O O . ASP A 1 576 ? 15.845 -2.307 -7.719 1.00 83.56 576 ASP A O 1
ATOM 4471 N N . LEU A 1 577 ? 15.945 -3.685 -5.933 1.00 85.00 577 LEU A N 1
ATOM 4472 C CA . LEU A 1 577 ? 14.538 -4.094 -5.932 1.00 85.00 577 LEU A CA 1
ATOM 4473 C C . LEU A 1 577 ? 13.714 -3.515 -4.778 1.00 85.00 577 LEU A C 1
ATOM 4475 O O . LEU A 1 577 ? 12.500 -3.394 -4.908 1.00 85.00 577 LEU A O 1
ATOM 4479 N N . ASN A 1 578 ? 14.345 -3.173 -3.653 1.00 78.69 578 ASN A N 1
ATOM 4480 C CA . ASN A 1 578 ? 13.645 -2.698 -2.461 1.00 78.69 578 ASN A CA 1
ATOM 4481 C C . ASN A 1 578 ? 13.776 -1.187 -2.280 1.00 78.69 578 ASN A C 1
ATOM 4483 O O . ASN A 1 578 ? 14.867 -0.643 -2.426 1.00 78.69 578 ASN A O 1
ATOM 4487 N N . ASN A 1 579 ? 12.689 -0.532 -1.862 1.00 71.75 579 ASN A N 1
ATOM 4488 C CA . ASN A 1 579 ? 12.638 0.910 -1.570 1.00 71.75 579 ASN A CA 1
ATOM 4489 C C . ASN A 1 579 ? 13.034 1.812 -2.751 1.00 71.75 579 ASN A C 1
ATOM 4491 O O . ASN A 1 579 ? 13.448 2.956 -2.562 1.00 71.75 579 ASN A O 1
ATOM 4495 N N . VAL A 1 580 ? 12.882 1.309 -3.974 1.00 75.00 580 VAL A N 1
ATOM 4496 C CA . VAL A 1 580 ? 13.050 2.083 -5.204 1.00 75.00 580 VAL A CA 1
ATOM 4497 C C . VAL A 1 580 ? 11.687 2.251 -5.877 1.00 75.00 580 VAL A C 1
ATOM 4499 O O . VAL A 1 580 ? 10.853 1.345 -5.787 1.00 75.00 580 VAL A O 1
ATOM 4502 N N . PRO A 1 581 ? 11.424 3.398 -6.521 1.00 77.44 581 PRO A N 1
ATOM 4503 C CA . PRO A 1 581 ? 10.163 3.597 -7.215 1.00 77.44 581 PRO A CA 1
ATOM 4504 C C . PRO A 1 581 ? 10.125 2.747 -8.486 1.00 77.44 581 PRO A C 1
ATOM 4506 O O . PRO A 1 581 ? 11.034 2.793 -9.309 1.00 77.44 581 PRO A O 1
ATOM 4509 N N . PHE A 1 582 ? 9.040 2.016 -8.685 1.00 85.75 582 PHE A N 1
ATOM 4510 C CA . PHE A 1 582 ? 8.709 1.352 -9.938 1.00 85.75 582 PHE A CA 1
ATOM 4511 C C . PHE A 1 582 ? 7.511 2.027 -10.569 1.00 85.75 582 PHE A C 1
ATOM 4513 O O . PHE A 1 582 ? 6.671 2.595 -9.882 1.00 85.75 582 PHE A O 1
ATOM 4520 N N . THR A 1 583 ? 7.418 1.955 -11.889 1.00 81.75 583 THR A N 1
ATOM 4521 C CA . THR A 1 583 ? 6.224 2.374 -12.622 1.00 81.75 583 THR A CA 1
ATOM 4522 C C . THR A 1 583 ? 5.644 1.152 -13.309 1.00 81.75 583 THR A C 1
ATOM 4524 O O . THR A 1 583 ? 6.381 0.418 -13.980 1.00 81.75 583 THR A O 1
ATOM 4527 N N . VAL A 1 584 ? 4.341 0.922 -13.133 1.00 85.25 584 VAL A N 1
ATOM 4528 C CA . VAL A 1 584 ? 3.624 -0.068 -13.940 1.00 85.25 584 VAL A CA 1
ATOM 4529 C C . VAL A 1 584 ? 3.759 0.342 -15.396 1.00 85.25 584 VAL A C 1
ATOM 4531 O O . VAL A 1 584 ? 3.523 1.482 -15.784 1.00 85.25 584 VAL A O 1
ATOM 4534 N N . ARG A 1 585 ? 4.223 -0.607 -16.188 1.00 83.75 585 ARG A N 1
ATOM 4535 C CA . ARG A 1 585 ? 4.527 -0.436 -17.599 1.00 83.75 585 ARG A CA 1
ATOM 4536 C C . ARG A 1 585 ? 3.352 -0.887 -18.456 1.00 83.75 585 ARG A C 1
ATOM 4538 O O . ARG A 1 585 ? 3.009 -0.210 -19.415 1.00 83.75 585 ARG A O 1
ATOM 4545 N N . ASP A 1 586 ? 2.773 -2.038 -18.128 1.00 81.75 586 ASP A N 1
ATOM 4546 C CA . ASP A 1 586 ? 1.583 -2.564 -18.792 1.00 81.75 586 ASP A CA 1
ATOM 4547 C C . ASP A 1 586 ? 0.797 -3.463 -17.837 1.00 81.75 586 ASP A C 1
ATOM 4549 O O . ASP A 1 586 ? 1.389 -4.123 -16.980 1.00 81.75 586 ASP A O 1
ATOM 4553 N N . VAL A 1 587 ? -0.520 -3.516 -18.016 1.00 86.25 587 VAL A N 1
ATOM 4554 C CA . VAL A 1 587 ? -1.430 -4.389 -17.267 1.00 86.25 587 VAL A CA 1
ATOM 4555 C C . VAL A 1 587 ? -1.873 -5.510 -18.202 1.00 86.25 587 VAL A C 1
ATOM 4557 O O . VAL A 1 587 ? -2.516 -5.248 -19.219 1.00 86.25 587 VAL A O 1
ATOM 4560 N N . ILE A 1 588 ? -1.492 -6.748 -17.877 1.00 84.44 588 ILE A N 1
ATOM 4561 C CA . ILE A 1 588 ? -1.733 -7.924 -18.724 1.00 84.44 588 ILE A CA 1
ATOM 4562 C C . ILE A 1 588 ? -3.155 -8.434 -18.491 1.00 84.44 588 ILE A C 1
ATOM 4564 O O . ILE A 1 588 ? -3.933 -8.558 -19.434 1.00 84.44 588 ILE A O 1
ATOM 4568 N N . ASP A 1 589 ? -3.475 -8.726 -17.234 1.00 86.38 589 ASP A N 1
ATOM 4569 C CA . ASP A 1 589 ? -4.767 -9.233 -16.780 1.00 86.38 589 ASP A CA 1
ATOM 4570 C C . ASP A 1 589 ? -5.005 -8.822 -15.313 1.00 86.38 589 ASP A C 1
ATOM 4572 O O . ASP A 1 589 ? -4.266 -8.002 -14.785 1.00 86.38 589 ASP A O 1
ATOM 4576 N N . GLU A 1 590 ? -6.055 -9.336 -14.663 1.00 83.81 590 GLU A N 1
ATOM 4577 C CA . GLU A 1 590 ? -6.442 -8.949 -13.292 1.00 83.81 590 GLU A CA 1
ATOM 4578 C C . GLU A 1 590 ? -5.435 -9.406 -12.219 1.00 83.81 590 GLU A C 1
ATOM 4580 O O . GLU A 1 590 ? -5.495 -8.973 -11.065 1.00 83.81 590 GLU A O 1
ATOM 4585 N N . ASN A 1 591 ? -4.518 -10.300 -12.597 1.00 90.62 591 ASN A N 1
ATOM 4586 C CA . ASN A 1 591 ? -3.531 -10.915 -11.723 1.00 90.62 591 ASN A CA 1
ATOM 4587 C C . ASN A 1 591 ? -2.091 -10.597 -12.132 1.00 90.62 591 ASN A C 1
ATOM 4589 O O . ASN A 1 591 ? -1.168 -10.885 -11.370 1.00 90.62 591 ASN A O 1
ATOM 4593 N N . ASN A 1 592 ? -1.871 -10.041 -13.322 1.00 90.94 592 ASN A N 1
ATOM 4594 C CA . ASN A 1 592 ? -0.549 -9.876 -13.897 1.00 90.94 592 ASN A CA 1
ATOM 4595 C C . ASN A 1 592 ? -0.352 -8.479 -14.466 1.00 90.94 592 ASN A C 1
ATOM 4597 O O . ASN A 1 592 ? -1.100 -8.004 -15.320 1.00 90.94 592 ASN A O 1
ATOM 4601 N N . PHE A 1 593 ? 0.769 -7.876 -14.100 1.00 91.06 593 PHE A N 1
ATOM 4602 C CA . PHE A 1 593 ? 1.232 -6.638 -14.707 1.00 91.06 593 PHE A CA 1
ATOM 4603 C C . PHE A 1 593 ? 2.744 -6.679 -14.908 1.00 91.06 593 PHE A C 1
ATOM 4605 O O . PHE A 1 593 ? 3.450 -7.539 -14.377 1.00 91.06 593 PHE A O 1
ATOM 4612 N N . THR A 1 594 ? 3.252 -5.756 -15.712 1.00 90.38 594 THR A N 1
ATOM 4613 C CA . THR A 1 594 ? 4.686 -5.569 -15.916 1.00 90.38 594 THR A CA 1
ATOM 4614 C C . THR A 1 594 ? 5.127 -4.230 -15.366 1.00 90.38 594 THR A C 1
ATOM 4616 O O . THR A 1 594 ? 4.363 -3.266 -15.341 1.00 90.38 594 THR A O 1
ATOM 4619 N N . PHE A 1 595 ? 6.380 -4.160 -14.943 1.00 90.00 595 PHE A N 1
ATOM 4620 C CA . PHE A 1 595 ? 7.005 -2.931 -14.482 1.00 90.00 595 PHE A CA 1
ATOM 4621 C C . PHE A 1 595 ? 8.465 -2.891 -14.928 1.00 90.00 595 PHE A C 1
ATOM 4623 O O . PHE A 1 595 ? 9.068 -3.925 -15.226 1.00 90.00 595 PHE A O 1
ATOM 4630 N N . SER A 1 596 ? 9.031 -1.693 -15.009 1.00 84.31 596 SER A N 1
ATOM 4631 C CA . SER A 1 596 ? 10.422 -1.499 -15.429 1.00 84.31 596 SER A CA 1
ATOM 4632 C C . SER A 1 596 ? 11.297 -1.154 -14.230 1.00 84.31 596 SER A C 1
ATOM 4634 O O . SER A 1 596 ? 10.952 -0.272 -13.446 1.00 84.31 596 SER A O 1
ATOM 4636 N N . GLY A 1 597 ? 12.438 -1.828 -14.100 1.00 75.19 597 GLY A N 1
ATOM 4637 C CA . GLY A 1 597 ? 13.471 -1.489 -13.129 1.00 75.19 597 GLY A CA 1
ATOM 4638 C C . GLY A 1 597 ? 14.268 -0.253 -13.529 1.00 75.19 597 GLY A C 1
ATOM 4639 O O . GLY A 1 597 ? 14.449 0.034 -14.711 1.00 75.19 597 GLY A O 1
ATOM 4640 N N . ILE A 1 598 ? 14.781 0.459 -12.526 1.00 69.94 598 ILE A N 1
ATOM 4641 C CA . ILE A 1 598 ? 15.610 1.658 -12.724 1.00 69.94 598 ILE A CA 1
ATOM 4642 C C . ILE A 1 598 ? 17.090 1.287 -12.929 1.00 69.94 598 ILE A C 1
ATOM 4644 O O . ILE A 1 598 ? 17.820 1.989 -13.633 1.00 69.94 598 ILE A O 1
ATOM 4648 N N . TYR A 1 599 ? 17.541 0.173 -12.346 1.00 73.75 599 TYR A N 1
ATOM 4649 C CA . TYR A 1 599 ? 18.960 -0.169 -12.247 1.00 73.75 599 TYR A CA 1
ATOM 4650 C C . TYR A 1 599 ? 19.294 -1.478 -12.965 1.00 73.75 599 TYR A C 1
ATOM 4652 O O . TYR A 1 599 ? 18.983 -2.556 -12.479 1.00 73.75 599 TYR A O 1
ATOM 4660 N N . GLY A 1 600 ? 19.993 -1.394 -14.100 1.00 83.69 600 GLY A N 1
ATOM 4661 C CA . GLY A 1 600 ? 20.582 -2.562 -14.769 1.00 83.69 600 GLY A CA 1
ATOM 4662 C C . GLY A 1 600 ? 19.643 -3.321 -15.714 1.00 83.69 600 GLY A C 1
ATOM 4663 O O . GLY A 1 600 ? 18.663 -2.776 -16.209 1.00 83.69 600 GLY A O 1
ATOM 4664 N N . PHE A 1 601 ? 20.008 -4.566 -16.036 1.00 91.00 601 PHE A N 1
ATOM 4665 C CA . PHE A 1 601 ? 19.259 -5.478 -16.908 1.00 91.00 601 PHE A CA 1
ATOM 4666 C C . PHE A 1 601 ? 19.312 -6.894 -16.332 1.00 91.00 601 PHE A C 1
ATOM 4668 O O . PHE A 1 601 ? 20.344 -7.291 -15.788 1.00 91.00 601 PHE A O 1
ATOM 4675 N N . SER A 1 602 ? 18.252 -7.675 -16.546 1.00 91.38 602 SER A N 1
ATOM 4676 C CA . SER A 1 602 ? 18.170 -9.077 -16.124 1.00 91.38 602 SER A CA 1
ATOM 4677 C C . SER A 1 602 ? 19.346 -9.877 -16.678 1.00 91.38 602 SER A C 1
ATOM 4679 O O . SER A 1 602 ? 19.523 -9.952 -17.892 1.00 91.38 602 SER A O 1
ATOM 4681 N N . GLN A 1 603 ? 20.159 -10.491 -15.822 1.00 90.62 603 GLN A N 1
ATOM 4682 C CA . GLN A 1 603 ? 21.288 -11.306 -16.274 1.00 90.62 603 GLN A CA 1
ATOM 4683 C C . GLN A 1 603 ? 20.833 -12.654 -16.839 1.00 90.62 603 GLN A C 1
ATOM 4685 O O . GLN A 1 603 ? 21.470 -13.159 -17.766 1.00 90.62 603 GLN A O 1
ATOM 4690 N N . PHE A 1 604 ? 19.736 -13.185 -16.297 1.00 90.00 604 PHE A N 1
ATOM 4691 C CA . PHE A 1 604 ? 19.067 -14.427 -16.675 1.00 90.00 604 PHE A CA 1
ATOM 4692 C C . PHE A 1 604 ? 17.573 -14.348 -16.310 1.00 90.00 604 PHE A C 1
ATOM 4694 O O . PHE A 1 604 ? 17.165 -13.535 -15.472 1.00 90.00 604 PHE A O 1
ATOM 4701 N N . ALA A 1 605 ? 16.750 -15.170 -16.962 1.00 91.12 605 ALA A N 1
ATOM 4702 C CA . ALA A 1 605 ? 15.342 -15.316 -16.610 1.00 91.12 605 ALA A CA 1
ATOM 4703 C C . ALA A 1 605 ? 15.198 -16.078 -15.284 1.00 91.12 605 ALA A C 1
ATOM 4705 O O . ALA A 1 605 ? 15.828 -17.120 -15.098 1.00 91.12 605 ALA A O 1
ATOM 4706 N N . GLN A 1 606 ? 14.387 -15.557 -14.368 1.00 94.25 606 GLN A N 1
ATOM 4707 C CA . GLN A 1 606 ? 14.126 -16.182 -13.075 1.00 94.25 606 GLN A CA 1
ATOM 4708 C C . GLN A 1 606 ? 12.785 -15.698 -12.524 1.00 94.25 606 GLN A C 1
ATOM 4710 O O . GLN A 1 606 ? 12.552 -14.495 -12.443 1.00 94.25 606 GLN A O 1
ATOM 4715 N N . THR A 1 607 ? 11.945 -16.631 -12.081 1.00 94.94 607 THR A N 1
ATOM 4716 C CA . THR A 1 607 ? 10.824 -16.344 -11.174 1.00 94.94 607 THR A CA 1
ATOM 4717 C C . THR A 1 607 ? 11.325 -16.459 -9.736 1.00 94.94 607 THR A C 1
ATOM 4719 O O . THR A 1 607 ? 12.038 -17.407 -9.404 1.00 94.94 607 THR A O 1
ATOM 4722 N N . GLY A 1 608 ? 11.039 -15.453 -8.916 1.00 93.06 608 GLY A N 1
ATOM 4723 C CA . GLY A 1 608 ? 11.624 -15.280 -7.595 1.00 93.06 608 GLY A CA 1
ATOM 4724 C C . GLY A 1 608 ? 11.042 -14.079 -6.850 1.00 93.06 608 GLY A C 1
ATOM 4725 O O . GLY A 1 608 ? 9.961 -13.574 -7.160 1.00 93.06 608 GLY A O 1
ATOM 4726 N N . GLY A 1 609 ? 11.802 -13.581 -5.879 1.00 89.19 609 GLY A N 1
ATOM 4727 C CA . GLY A 1 609 ? 11.439 -12.422 -5.062 1.00 89.19 609 GLY A CA 1
ATOM 4728 C C . GLY A 1 609 ? 11.157 -12.780 -3.607 1.00 89.19 609 GLY A C 1
ATOM 4729 O O . GLY A 1 609 ? 11.175 -11.894 -2.760 1.00 89.19 609 GLY A O 1
ATOM 4730 N N . GLY A 1 610 ? 11.043 -14.063 -3.270 1.00 90.19 610 GLY A N 1
ATOM 4731 C CA . GLY A 1 610 ? 10.817 -14.548 -1.914 1.00 90.19 610 GLY A CA 1
ATOM 4732 C C . GLY A 1 610 ? 9.355 -14.454 -1.4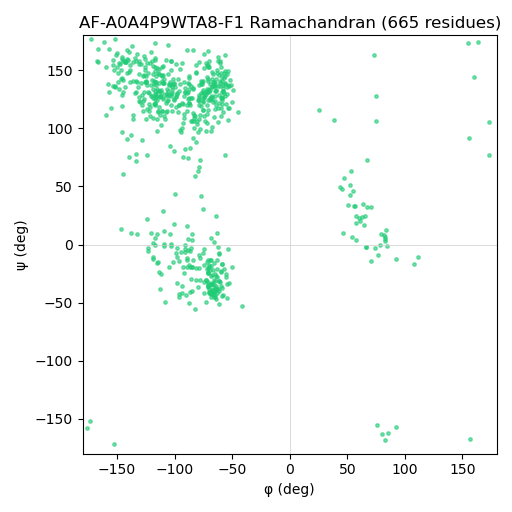83 1.00 90.19 610 GLY A C 1
ATOM 4733 O O . GLY A 1 610 ? 8.443 -14.337 -2.299 1.00 90.19 610 GLY A O 1
ATOM 4734 N N . SER A 1 611 ? 9.132 -14.532 -0.174 1.00 83.88 611 SER A N 1
ATOM 4735 C CA . SER A 1 611 ? 7.809 -14.513 0.458 1.00 83.88 611 SER A CA 1
ATOM 4736 C C . SER A 1 611 ? 7.635 -13.293 1.357 1.00 83.88 611 SER A C 1
ATOM 4738 O O . SER A 1 611 ? 8.602 -12.820 1.954 1.00 83.88 611 SER A O 1
ATOM 4740 N N . GLY A 1 612 ? 6.390 -12.845 1.535 1.00 76.12 612 GLY A N 1
ATOM 4741 C CA . GLY A 1 612 ? 6.086 -11.696 2.390 1.00 76.12 612 GLY A CA 1
ATOM 4742 C C .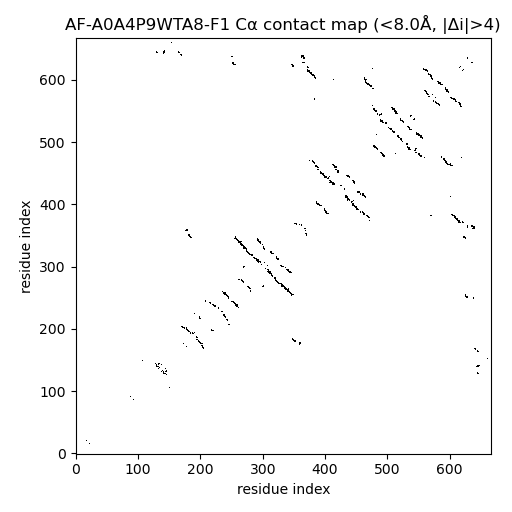 GLY A 1 612 ? 6.569 -10.384 1.781 1.00 76.12 612 GLY A C 1
ATOM 4743 O O . GLY A 1 612 ? 6.994 -9.496 2.506 1.00 76.12 612 GLY A O 1
ATOM 4744 N N . ILE A 1 613 ? 6.567 -10.274 0.453 1.00 85.94 613 ILE A N 1
ATOM 4745 C CA . ILE A 1 613 ? 6.862 -9.015 -0.232 1.00 85.94 613 ILE A CA 1
ATOM 4746 C C . ILE A 1 613 ? 5.758 -8.024 0.123 1.00 85.94 613 ILE A C 1
ATOM 4748 O O . ILE A 1 613 ? 4.585 -8.395 0.162 1.00 85.94 613 ILE A O 1
ATOM 4752 N N . ARG A 1 614 ? 6.113 -6.765 0.368 1.00 80.69 614 ARG A N 1
ATOM 4753 C CA . ARG A 1 614 ? 5.128 -5.701 0.574 1.00 80.69 614 ARG A CA 1
ATOM 4754 C C . ARG A 1 614 ? 5.131 -4.754 -0.611 1.00 80.69 614 ARG A C 1
ATOM 4756 O O . ARG A 1 614 ? 6.188 -4.461 -1.166 1.00 80.69 614 ARG A O 1
ATOM 4763 N N . ILE A 1 615 ? 3.947 -4.288 -0.985 1.00 82.69 615 ILE A N 1
ATOM 4764 C CA . ILE A 1 615 ? 3.746 -3.271 -2.010 1.00 82.69 615 ILE A CA 1
ATOM 4765 C C . ILE A 1 615 ? 3.168 -2.016 -1.380 1.00 82.69 615 ILE A C 1
ATOM 4767 O O . ILE A 1 615 ? 2.211 -2.049 -0.603 1.00 82.69 615 ILE A O 1
ATOM 4771 N N . ASN A 1 616 ? 3.775 -0.894 -1.734 1.00 77.38 616 ASN A N 1
ATOM 4772 C CA . ASN A 1 616 ? 3.296 0.424 -1.387 1.00 77.38 616 ASN A CA 1
ATOM 4773 C C . ASN A 1 616 ? 2.955 1.180 -2.665 1.00 77.38 616 ASN A C 1
ATOM 4775 O O . ASN A 1 616 ? 3.823 1.372 -3.509 1.00 77.38 616 ASN A O 1
ATOM 4779 N N . SER A 1 617 ? 1.710 1.609 -2.810 1.00 73.88 617 SER A N 1
ATOM 4780 C CA . SER A 1 617 ? 1.273 2.492 -3.891 1.00 73.88 617 SER A CA 1
ATOM 4781 C C . SER A 1 617 ? 0.078 3.308 -3.408 1.00 73.88 617 SER A C 1
ATOM 4783 O O . SER A 1 617 ? -0.445 3.067 -2.318 1.00 73.88 617 SER A O 1
ATOM 4785 N N . LYS A 1 618 ? -0.443 4.221 -4.223 1.00 63.84 618 LYS A N 1
ATOM 4786 C CA . LYS A 1 618 ? -1.694 4.903 -3.873 1.00 63.84 618 LYS A CA 1
ATOM 4787 C C . LYS A 1 618 ? -2.915 3.978 -3.822 1.00 63.84 618 LYS A C 1
ATOM 4789 O O . LYS A 1 618 ? -3.871 4.254 -3.110 1.00 63.84 618 LYS A O 1
ATOM 4794 N N . ILE A 1 619 ? -2.893 2.865 -4.547 1.00 66.81 619 ILE A N 1
ATOM 4795 C CA . ILE A 1 619 ? -4.002 1.901 -4.528 1.00 66.81 619 ILE A CA 1
ATOM 4796 C C . ILE A 1 619 ? -3.755 0.737 -3.553 1.00 66.81 619 ILE A C 1
ATOM 4798 O O . ILE A 1 619 ? -4.691 0.029 -3.203 1.00 66.81 619 ILE A O 1
ATOM 4802 N N . HIS A 1 620 ? -2.514 0.556 -3.080 1.00 71.88 620 HIS A N 1
ATOM 4803 C CA . HIS A 1 620 ? -2.114 -0.536 -2.176 1.00 71.88 620 HIS A CA 1
ATOM 4804 C C . HIS A 1 620 ? -1.675 -0.079 -0.783 1.00 71.88 620 HIS A C 1
ATOM 4806 O O . HIS A 1 620 ? -1.557 -0.894 0.116 1.00 71.88 620 HIS A O 1
ATOM 4812 N N . GLY A 1 621 ? -1.386 1.203 -0.583 1.00 63.75 621 GLY A N 1
ATOM 4813 C CA . GLY A 1 621 ? -0.908 1.773 0.683 1.00 63.75 621 GLY A CA 1
ATOM 4814 C C . GLY A 1 621 ? -1.977 2.536 1.464 1.00 63.75 621 GLY A C 1
ATOM 4815 O O . GLY A 1 621 ? -1.699 3.021 2.562 1.00 63.75 621 GLY A O 1
ATOM 4816 N N . TRP A 1 622 ? -3.185 2.623 0.899 1.00 65.00 622 TRP A N 1
ATOM 4817 C CA . TRP A 1 622 ? -4.338 3.325 1.444 1.00 65.00 622 TRP A CA 1
ATOM 4818 C C . TRP A 1 622 ? -5.408 2.322 1.847 1.00 65.00 622 TRP A C 1
ATOM 4820 O O . TRP A 1 622 ? -6.121 1.782 1.005 1.00 65.00 622 TRP A O 1
ATOM 4830 N N . ARG A 1 623 ? -5.524 2.063 3.147 1.00 68.12 623 ARG A N 1
ATOM 4831 C CA . ARG A 1 623 ? -6.596 1.228 3.700 1.00 68.12 623 ARG A CA 1
ATOM 4832 C C . ARG A 1 623 ? -7.361 2.016 4.747 1.00 68.12 623 ARG A C 1
ATOM 4834 O O . ARG A 1 623 ? -6.771 2.835 5.446 1.00 68.12 623 ARG A O 1
ATOM 4841 N N . GLY A 1 624 ? -8.662 1.744 4.852 1.00 68.62 624 GLY A N 1
ATOM 4842 C CA . GLY A 1 624 ? -9.483 2.218 5.969 1.00 68.62 624 GLY A CA 1
ATOM 4843 C C . GLY A 1 624 ? -8.946 1.713 7.305 1.00 68.62 624 GLY A C 1
ATOM 4844 O O . GLY A 1 624 ? -8.869 2.464 8.275 1.00 68.62 624 GLY A O 1
ATOM 4845 N N . THR A 1 625 ? -8.456 0.472 7.300 1.00 77.00 625 THR A N 1
ATOM 4846 C CA . THR A 1 625 ? -7.760 -0.157 8.418 1.00 77.00 625 THR A CA 1
ATOM 4847 C C . THR A 1 625 ? -6.348 -0.553 8.025 1.00 77.00 625 THR A C 1
ATOM 4849 O O . THR A 1 625 ? -6.137 -1.280 7.055 1.00 77.00 625 THR A O 1
ATOM 4852 N N . GLN A 1 626 ? -5.377 -0.135 8.823 1.00 78.75 626 GLN A N 1
ATOM 4853 C CA . GLN A 1 626 ? -4.005 -0.599 8.724 1.00 78.75 626 GLN A CA 1
ATOM 4854 C C . GLN A 1 626 ? -3.582 -1.284 10.000 1.00 78.75 626 GLN A C 1
ATOM 4856 O O . GLN A 1 626 ? -3.969 -0.879 11.095 1.00 78.75 626 GLN A O 1
ATOM 4861 N N . SER A 1 627 ? -2.730 -2.286 9.858 1.00 76.25 627 SER A N 1
ATOM 4862 C CA . SER A 1 627 ? -2.232 -3.023 10.996 1.00 76.25 627 SER A CA 1
ATOM 4863 C C . SER A 1 627 ? -0.762 -3.379 10.846 1.00 76.25 627 SER A C 1
ATOM 4865 O O . SER A 1 627 ? -0.209 -3.405 9.744 1.00 76.25 627 SER A O 1
ATOM 4867 N N . ASN A 1 628 ? -0.124 -3.675 11.973 1.00 68.44 628 ASN A N 1
ATOM 4868 C CA . ASN A 1 628 ? 1.219 -4.243 11.977 1.00 68.44 628 ASN A CA 1
ATOM 4869 C C . ASN A 1 628 ? 1.234 -5.735 11.569 1.00 68.44 628 ASN A C 1
ATOM 4871 O O . ASN A 1 628 ? 2.314 -6.322 11.459 1.00 68.44 628 ASN A O 1
ATOM 4875 N N . ASN A 1 629 ? 0.066 -6.356 11.347 1.00 65.00 629 ASN A N 1
ATOM 4876 C CA . ASN A 1 629 ? -0.087 -7.784 11.088 1.00 65.00 629 ASN A CA 1
ATOM 4877 C C . ASN A 1 629 ? -1.420 -8.116 10.383 1.00 65.00 629 ASN A C 1
ATOM 4879 O O . ASN A 1 629 ? -2.470 -8.099 11.021 1.00 65.00 629 ASN A O 1
ATOM 4883 N N . ASP A 1 630 ? -1.358 -8.538 9.117 1.00 52.00 630 ASP A N 1
ATOM 4884 C CA . ASP A 1 630 ? -2.551 -8.919 8.345 1.00 52.00 630 ASP A CA 1
ATOM 4885 C C . ASP A 1 630 ? -2.817 -10.446 8.311 1.00 52.00 630 ASP A C 1
ATOM 4887 O O . ASP A 1 630 ? -3.889 -10.862 7.883 1.00 52.00 630 ASP A O 1
ATOM 4891 N N . THR A 1 631 ? -1.883 -11.303 8.760 1.00 45.06 631 THR A N 1
ATOM 4892 C CA . THR A 1 631 ? -1.941 -12.772 8.518 1.00 45.06 631 THR A CA 1
ATOM 4893 C C . THR A 1 631 ? -1.378 -13.666 9.638 1.00 45.06 631 THR A C 1
ATOM 4895 O O . THR A 1 631 ? -1.163 -14.861 9.449 1.00 45.06 631 THR A O 1
ATOM 4898 N N . GLY A 1 632 ? -1.126 -13.134 10.836 1.00 33.34 632 GLY A N 1
ATOM 4899 C CA . GLY A 1 632 ? -0.618 -13.911 11.976 1.00 33.34 632 GLY A CA 1
ATOM 4900 C C . GLY A 1 632 ? 0.902 -14.134 12.000 1.00 33.34 632 GLY A C 1
ATOM 4901 O O . GLY A 1 632 ? 1.392 -14.788 12.916 1.00 33.34 632 GLY A O 1
ATOM 4902 N N . SER A 1 633 ? 1.667 -13.571 11.058 1.00 41.62 633 SER A N 1
ATOM 4903 C CA . SER A 1 633 ? 3.137 -13.548 11.118 1.00 41.62 633 SER A CA 1
ATOM 4904 C C . SER A 1 633 ? 3.628 -12.134 11.413 1.00 41.62 633 SER A C 1
ATOM 4906 O O . SER A 1 633 ? 3.550 -11.237 10.576 1.00 41.62 633 SER A O 1
ATOM 4908 N N . LEU A 1 634 ? 4.121 -11.940 12.637 1.00 37.69 634 LEU A N 1
ATOM 4909 C CA . LEU A 1 634 ? 4.653 -10.668 13.121 1.00 37.69 634 LEU A CA 1
ATOM 4910 C C . LEU A 1 634 ? 5.867 -10.246 12.287 1.00 37.69 634 LEU A C 1
ATOM 4912 O O . LEU A 1 634 ? 6.901 -10.909 12.325 1.00 37.69 634 LEU A O 1
ATOM 4916 N N . TYR A 1 635 ? 5.774 -9.106 11.596 1.00 46.16 635 TYR A N 1
ATOM 4917 C CA . TYR A 1 635 ? 6.959 -8.472 11.009 1.00 46.16 635 TYR A CA 1
ATOM 4918 C C . TYR A 1 635 ? 7.898 -7.975 12.112 1.00 46.16 635 TYR A C 1
ATOM 4920 O O . TYR A 1 635 ? 9.111 -8.170 12.040 1.00 46.16 635 TYR A O 1
ATOM 4928 N N . LYS A 1 636 ? 7.315 -7.388 13.167 1.00 48.72 636 LYS A N 1
ATOM 4929 C CA . LYS A 1 636 ? 7.941 -7.098 14.459 1.00 48.72 636 LYS A CA 1
ATOM 4930 C C . LYS A 1 636 ? 6.852 -7.113 15.546 1.00 48.72 636 LYS A C 1
ATOM 4932 O O . LYS A 1 636 ? 5.783 -6.556 15.313 1.00 48.72 636 LYS A O 1
ATOM 4937 N N . PRO A 1 637 ? 7.075 -7.722 16.724 1.00 50.84 637 PRO A N 1
ATOM 4938 C CA . PRO A 1 637 ? 6.171 -7.534 17.859 1.00 50.84 637 PRO A CA 1
ATOM 4939 C C . PRO A 1 637 ? 6.120 -6.051 18.246 1.00 50.84 637 PRO A C 1
ATOM 4941 O O . PRO A 1 637 ? 7.085 -5.325 18.000 1.00 50.84 637 PRO A O 1
ATOM 4944 N N . VAL A 1 638 ? 5.034 -5.612 18.892 1.00 52.53 638 VAL A N 1
ATOM 4945 C CA . VAL A 1 638 ? 5.009 -4.299 19.559 1.00 52.53 638 VAL A CA 1
ATOM 4946 C C . VAL A 1 638 ? 6.194 -4.235 20.513 1.00 52.53 638 VAL A C 1
ATOM 4948 O O . VAL A 1 638 ? 6.308 -5.026 21.453 1.00 52.53 638 VAL A O 1
ATOM 4951 N N . ARG A 1 639 ? 7.108 -3.302 20.257 1.00 46.59 639 ARG A N 1
ATOM 4952 C CA . ARG A 1 639 ? 8.346 -3.155 21.016 1.00 46.59 639 ARG A CA 1
ATOM 4953 C C . ARG A 1 639 ? 8.107 -2.234 22.201 1.00 46.59 639 ARG A C 1
ATOM 4955 O O . ARG A 1 639 ? 8.568 -1.097 22.221 1.00 46.59 639 ARG A O 1
ATOM 4962 N N . MET A 1 640 ? 7.429 -2.741 23.226 1.00 45.00 640 MET A N 1
ATOM 4963 C CA . MET A 1 640 ? 7.390 -2.058 24.530 1.00 45.00 640 MET A CA 1
ATOM 4964 C C . MET A 1 640 ? 8.574 -2.416 25.438 1.00 45.00 640 MET A C 1
ATOM 4966 O O . MET A 1 640 ? 8.696 -1.878 26.537 1.00 45.00 640 MET A O 1
ATOM 4970 N N . SER A 1 641 ? 9.452 -3.315 24.994 1.00 39.50 641 SER A N 1
ATOM 4971 C CA . SER A 1 641 ? 10.597 -3.815 25.752 1.00 39.50 641 SER A CA 1
ATOM 4972 C C . SER A 1 641 ? 11.861 -3.000 25.454 1.00 39.50 641 SER A C 1
ATOM 4974 O O . SER A 1 641 ? 12.280 -2.927 24.298 1.00 39.50 641 SER A O 1
ATOM 4976 N N . GLY A 1 642 ? 12.458 -2.383 26.480 1.00 39.31 642 GLY A N 1
ATOM 4977 C CA . GLY A 1 642 ? 13.756 -1.696 26.427 1.00 39.31 642 GLY A CA 1
ATOM 4978 C C . GLY A 1 642 ? 14.885 -2.617 25.957 1.00 39.31 642 GLY A C 1
ATOM 4979 O O . GLY A 1 642 ? 14.876 -3.805 26.255 1.00 39.31 642 GLY A O 1
ATOM 4980 N N . ASP A 1 643 ? 15.884 -2.086 25.254 1.00 35.22 643 ASP A N 1
ATOM 4981 C CA . ASP A 1 643 ? 17.022 -2.857 24.719 1.00 35.22 643 ASP A CA 1
ATOM 4982 C C . ASP A 1 643 ? 18.055 -3.263 25.797 1.00 35.22 643 ASP A C 1
ATOM 4984 O O . ASP A 1 643 ? 19.239 -3.395 25.504 1.00 35.22 643 ASP A O 1
ATOM 4988 N N . ASN A 1 644 ? 17.623 -3.469 27.045 1.00 36.44 644 ASN A N 1
ATOM 4989 C CA . ASN A 1 644 ? 18.487 -3.730 28.196 1.00 36.44 644 ASN A CA 1
ATOM 4990 C C . ASN A 1 644 ? 17.958 -4.906 29.032 1.00 36.44 644 ASN A C 1
ATOM 4992 O O . ASN A 1 644 ? 17.387 -4.724 30.105 1.00 36.44 644 ASN A O 1
ATOM 4996 N N . TYR A 1 645 ? 18.186 -6.132 28.567 1.00 38.41 645 TYR A N 1
ATOM 4997 C CA . TYR A 1 645 ? 18.054 -7.322 29.410 1.00 38.41 645 TYR A CA 1
ATOM 4998 C C . TYR A 1 645 ? 19.381 -8.066 29.404 1.00 38.41 645 TYR A C 1
ATOM 5000 O O . TYR A 1 645 ? 19.823 -8.505 28.349 1.00 38.41 645 TYR A O 1
ATOM 5008 N N . ALA A 1 646 ? 19.994 -8.247 30.571 1.00 32.03 646 ALA A N 1
ATOM 5009 C CA . ALA A 1 646 ? 21.154 -9.115 30.719 1.00 32.03 646 ALA A CA 1
ATOM 5010 C C . ALA A 1 646 ? 20.701 -10.502 31.201 1.00 32.03 646 ALA A C 1
ATOM 5012 O O . ALA A 1 646 ? 20.147 -10.632 32.294 1.00 32.03 646 ALA A O 1
ATOM 5013 N N . PHE A 1 647 ? 20.981 -11.551 30.423 1.00 29.50 647 PHE A N 1
ATOM 5014 C CA . PHE A 1 647 ? 21.056 -12.907 30.964 1.00 29.50 647 PHE A CA 1
ATOM 5015 C C . PHE A 1 647 ? 22.474 -13.112 31.483 1.00 29.50 647 PHE A C 1
ATOM 5017 O O . PHE A 1 647 ? 23.417 -13.262 30.712 1.00 29.50 647 PHE A O 1
ATOM 5024 N N . MET A 1 648 ? 22.653 -13.121 32.802 1.00 34.03 648 MET A N 1
ATOM 5025 C CA . MET A 1 648 ? 23.953 -13.460 33.369 1.00 34.03 648 MET A CA 1
ATOM 5026 C C . MET A 1 648 ? 24.105 -14.984 33.404 1.00 34.03 648 MET A C 1
ATOM 5028 O O . MET A 1 648 ? 23.783 -15.635 34.395 1.00 34.03 648 MET A O 1
ATOM 5032 N N . CYS A 1 649 ? 24.609 -15.567 32.319 1.00 30.70 649 CYS A N 1
ATOM 5033 C CA . CYS A 1 649 ? 25.272 -16.862 32.396 1.00 30.70 649 CYS A CA 1
ATOM 5034 C C . CYS A 1 649 ? 26.751 -16.611 32.702 1.00 30.70 649 CYS A C 1
ATOM 5036 O O . CYS A 1 649 ? 27.418 -15.886 31.974 1.00 30.70 649 CYS A O 1
ATOM 5038 N N . CYS A 1 650 ? 27.283 -17.220 33.763 1.00 32.91 650 CYS A N 1
ATOM 5039 C CA . CYS A 1 650 ? 28.723 -17.256 34.021 1.00 32.91 650 CYS A CA 1
ATOM 5040 C C . CYS A 1 650 ? 29.257 -18.654 33.661 1.00 32.91 650 CYS A C 1
ATOM 5042 O O . CYS A 1 650 ? 29.313 -19.525 34.533 1.00 32.91 650 CYS A O 1
ATOM 5044 N N . PRO A 1 651 ? 29.590 -18.936 32.385 1.00 26.55 651 PRO A N 1
ATOM 5045 C CA . PRO A 1 651 ? 30.223 -20.191 32.023 1.00 26.55 651 PRO A CA 1
ATOM 5046 C C . PRO A 1 651 ? 31.738 -20.066 32.223 1.00 26.55 651 PRO A C 1
ATOM 5048 O O . PRO A 1 651 ? 32.418 -19.429 31.429 1.00 26.55 651 PRO A O 1
ATOM 5051 N N . GLY A 1 652 ? 32.260 -20.706 33.272 1.00 32.38 652 GLY A N 1
ATOM 5052 C CA . GLY A 1 652 ? 33.698 -20.891 33.477 1.00 32.38 652 GLY A CA 1
ATOM 5053 C C . GLY A 1 652 ? 34.435 -19.632 33.937 1.00 32.38 652 GLY A C 1
ATOM 5054 O O . GLY A 1 652 ? 34.739 -18.738 33.154 1.00 32.38 652 GLY A O 1
ATOM 5055 N N . LEU A 1 653 ? 34.814 -19.614 35.217 1.00 34.19 653 LEU A N 1
ATOM 5056 C CA . LEU A 1 653 ? 35.993 -18.899 35.709 1.00 34.19 653 LEU A CA 1
ATOM 5057 C C . LEU A 1 653 ? 37.228 -19.397 34.932 1.00 34.19 653 LEU A C 1
ATOM 5059 O O . LEU A 1 653 ? 37.976 -20.235 35.429 1.00 34.19 653 LEU A O 1
ATOM 5063 N N . ASN A 1 654 ? 37.415 -18.948 33.693 1.00 32.22 654 ASN A N 1
ATOM 5064 C CA . ASN A 1 654 ? 38.606 -19.272 32.924 1.00 32.22 654 ASN A CA 1
ATOM 5065 C C . ASN A 1 654 ? 39.743 -18.369 33.408 1.00 32.22 654 ASN A C 1
ATOM 5067 O O . ASN A 1 654 ? 39.629 -17.146 33.471 1.00 32.22 654 ASN A O 1
ATOM 5071 N N . SER A 1 655 ? 40.824 -19.034 33.793 1.00 33.78 655 SER A N 1
ATOM 5072 C CA . SER A 1 655 ? 42.040 -18.591 34.478 1.00 33.78 655 SER A CA 1
ATOM 5073 C C . SER A 1 655 ? 42.810 -17.421 33.862 1.00 33.78 655 SER A C 1
ATOM 5075 O O . SER A 1 655 ? 43.793 -16.973 34.444 1.00 33.78 655 SER A O 1
ATOM 5077 N N . ASP A 1 656 ? 42.399 -16.909 32.708 1.00 35.78 656 ASP A N 1
ATOM 5078 C CA . ASP A 1 656 ? 43.303 -16.149 31.842 1.00 35.78 656 ASP A CA 1
ATOM 5079 C C . ASP A 1 656 ? 43.294 -14.638 32.138 1.00 35.78 656 ASP A C 1
ATOM 5081 O O . ASP A 1 656 ? 44.121 -13.892 31.620 1.00 35.78 656 ASP A O 1
ATOM 5085 N N . SER A 1 657 ? 42.405 -14.181 33.029 1.00 37.31 657 SER A N 1
ATOM 5086 C CA . SER A 1 657 ? 42.359 -12.802 33.544 1.00 37.31 657 SER A CA 1
ATOM 5087 C C . SER A 1 657 ? 42.639 -12.684 35.050 1.00 37.31 657 SER A C 1
ATOM 5089 O O . SER A 1 657 ? 42.469 -11.607 35.621 1.00 37.31 657 SER A O 1
ATOM 5091 N N . ILE A 1 658 ? 43.077 -13.766 35.707 1.00 37.25 658 ILE A N 1
ATOM 5092 C CA . ILE A 1 658 ? 43.518 -13.753 37.110 1.00 37.25 658 ILE A CA 1
ATOM 5093 C C . ILE A 1 658 ? 45.010 -14.092 37.141 1.00 37.25 658 ILE A C 1
ATOM 5095 O O . ILE A 1 658 ? 45.394 -15.257 37.118 1.00 37.25 658 ILE A O 1
ATOM 5099 N N . SER A 1 659 ? 45.871 -13.074 37.216 1.00 36.38 659 SER A N 1
ATOM 5100 C CA . SER A 1 659 ? 47.288 -13.292 37.513 1.00 36.38 659 SER A CA 1
ATOM 5101 C C . SER A 1 659 ? 47.485 -13.388 39.027 1.00 36.38 659 SER A C 1
ATOM 5103 O O . SER A 1 659 ? 47.273 -12.430 39.771 1.00 36.38 659 SER A O 1
ATOM 5105 N N . ASN A 1 660 ? 47.862 -14.577 39.499 1.00 35.03 660 ASN A N 1
ATOM 5106 C CA . ASN A 1 660 ? 48.241 -14.796 40.890 1.00 35.03 660 ASN A CA 1
ATOM 5107 C C . ASN A 1 660 ? 49.715 -14.407 41.077 1.00 35.03 660 ASN A C 1
ATOM 5109 O O . ASN A 1 660 ? 50.605 -15.105 40.591 1.00 35.03 660 ASN A O 1
ATOM 5113 N N . SER A 1 661 ? 49.987 -13.298 41.765 1.00 37.00 661 SER A N 1
ATOM 5114 C CA . SER A 1 661 ? 51.341 -12.939 42.192 1.00 37.00 661 SER A CA 1
ATOM 5115 C C . SER A 1 661 ? 51.607 -13.467 43.605 1.00 37.00 661 SER A C 1
ATOM 5117 O O . SER A 1 661 ? 51.614 -12.695 44.558 1.00 37.00 661 SER A O 1
ATOM 5119 N N . GLY A 1 662 ? 51.835 -14.779 43.720 1.00 36.91 662 GLY A N 1
ATOM 5120 C CA . GLY A 1 662 ? 52.389 -15.434 44.914 1.00 36.91 662 GLY A CA 1
ATOM 5121 C C . GLY A 1 662 ? 51.461 -15.554 46.140 1.00 36.91 662 GLY A C 1
ATOM 5122 O O . GLY A 1 662 ? 50.427 -14.893 46.218 1.00 36.91 662 GLY A O 1
ATOM 5123 N N . PRO A 1 663 ? 51.804 -16.436 47.101 1.00 34.41 663 PRO A N 1
ATOM 5124 C CA . PRO A 1 663 ? 51.011 -16.639 48.309 1.00 34.41 663 PRO A CA 1
ATOM 5125 C C . PRO A 1 663 ? 51.018 -15.389 49.200 1.00 34.41 663 PRO A C 1
ATOM 5127 O O . PRO A 1 663 ? 52.061 -14.782 49.434 1.00 34.41 663 PRO A O 1
ATOM 5130 N N . VAL A 1 664 ? 49.842 -15.034 49.718 1.00 36.06 664 VAL A N 1
ATOM 5131 C CA . VAL A 1 664 ? 49.697 -14.121 50.856 1.00 36.06 664 VAL A CA 1
ATOM 5132 C C . VAL A 1 664 ? 50.088 -14.919 52.100 1.00 36.06 664 VAL A C 1
ATOM 5134 O O . VAL A 1 664 ? 49.435 -15.916 52.400 1.00 36.06 664 VAL A O 1
ATOM 5137 N N . GLU A 1 665 ? 51.166 -14.537 52.786 1.00 29.50 665 GLU A N 1
ATOM 5138 C CA . GLU A 1 665 ? 51.435 -15.054 54.132 1.00 29.50 665 GLU A CA 1
ATOM 5139 C C . GLU A 1 665 ? 50.371 -14.499 55.088 1.00 29.50 665 GLU A C 1
ATOM 5141 O O . GLU A 1 665 ? 50.130 -13.289 55.117 1.00 29.50 665 GLU A O 1
ATOM 5146 N N . ASP A 1 666 ? 49.713 -15.391 55.830 1.00 32.06 666 ASP A N 1
ATOM 5147 C CA . ASP A 1 666 ? 48.783 -15.024 56.898 1.00 32.06 666 ASP A CA 1
ATOM 5148 C C . ASP A 1 666 ? 49.533 -14.234 57.984 1.00 32.06 666 ASP A C 1
ATOM 5150 O O . ASP A 1 666 ? 50.478 -14.746 58.590 1.00 32.06 666 ASP A O 1
ATOM 5154 N N . ILE A 1 667 ? 49.082 -13.003 58.251 1.00 34.28 667 ILE A N 1
ATOM 5155 C CA . ILE A 1 667 ? 49.384 -12.255 59.481 1.00 34.28 667 ILE A CA 1
ATOM 5156 C C . ILE A 1 667 ? 48.071 -11.809 60.114 1.00 34.28 667 ILE A C 1
ATOM 5158 O O . ILE A 1 667 ? 47.265 -11.168 59.396 1.00 34.28 667 ILE A O 1
#

Radius of gyration: 35.67 Å; Cα contacts (8 Å, |Δi|>4): 1271; chains: 1; bounding box: 95×65×114 Å